Protein AF-A0A182FHU4-F1 (afdb_monomer)

pLDDT: mean 73.56, std 19.75, range [21.44, 96.75]

Sequence (465 aa):
MLNIRTISRLSFLATNYTRSFHSTPVLCAEPLKKKKKLDPQIIKQREERKRKRLEKQIRRLEKNARQLKPIEELDVPIELIDEQGKRKRNDPKITPQMLESRALLEKQWARYRMEQKLGDYQLFDRLISAQTKALDELKLESEELYQKAIEVDPALVPFRANGPVATPPIKDYEQPDGEYIDVSRKYEYIRAFAPTGCCDRARIFKMMREAIINAAREAAFVTRHKNDQIDYKTRSHKGLPIRFLFECAQKLNMKPLTSALAATMFHRFFKEVCTNEYDPYMIACTCLHMASKVKEDKVRKRDVINVAYSTINRGSEVLELSDEYWAMWDTIVQSELLVGRMLKFDMTIDHPHKYMLHYMRSLRDLFGAKEWAAMPVAPTAAAFLQDFHMSPKILDYPASHVAVCCLVLACEVYGTVVPLTEHADSSDNWYKASVFCPDLTRDVHWDIIEDIISVYGAEATIEEK

Mean predicted aligned error: 19.86 Å

Organism: Anopheles albimanus (NCBI:txid7167)

Foldseek 3Di:
DPDPVLLLVDDDLDPDPPPFPDPDPPPPDDPPDPDDDDDPVVVVVVVVVVVVVVVVVVVVVVVVVPDDDPDPVPDDPVVCVVCVVVPDDDDPDQDPVNVVVVVVVVVVVVVVVVVVVVVVVVVVVVVVVVVVVVLVVVCVVDVVVSVVVPDDDPVPDPDDDDDDDPDDDDPPDDDPPPPDPPPDDPDDPPPPDDDDDDPDPVVVVVVVLVVLLVSVLSRVPDDDDDPPQDAPVPDDDPLVLLSLLSQLCVVQVHDLVLSLLLLLLLLLLCVQDPPPPDDSNLLSLLSSVVSCVVVVPPGDSLSSLQSSCCSNPPPDDGDDPDPVSVVSVVSSVVSNVVSCVSCVVPSPDDALVVLLVVVLVVLCVQCPVVRSVVQCLSVQLVVLSSLLSSDSCVVVDDSLLLSVLSSVSSCSSVVNDRPPPVPPPPQDDPCCVVPSDVPDDPVNSVVSNVSSSVSSVVVSVSPPD

Structure (mmCIF, N/CA/C/O backbone):
data_AF-A0A182FHU4-F1
#
_entry.id   AF-A0A182FHU4-F1
#
loop_
_atom_site.group_PDB
_atom_site.id
_atom_site.type_symbol
_atom_site.label_atom_id
_atom_site.label_alt_id
_atom_site.label_comp_id
_atom_site.label_asym_id
_atom_site.label_entity_id
_atom_site.label_seq_id
_atom_site.pdbx_PDB_ins_code
_atom_site.Cartn_x
_atom_site.Cartn_y
_atom_site.Cartn_z
_atom_site.occupancy
_atom_site.B_iso_or_equiv
_atom_site.auth_seq_id
_atom_site.auth_comp_id
_atom_site.auth_asym_id
_atom_site.auth_atom_id
_atom_site.pdbx_PDB_model_num
ATOM 1 N N . MET A 1 1 ? -19.543 3.926 -18.988 1.00 21.44 1 MET A N 1
ATOM 2 C CA . MET A 1 1 ? -18.461 4.867 -19.342 1.00 21.44 1 MET A CA 1
ATOM 3 C C . MET A 1 1 ? -18.198 5.718 -18.119 1.00 21.44 1 MET A C 1
ATOM 5 O O . MET A 1 1 ? -19.027 6.554 -17.790 1.00 21.44 1 MET A O 1
ATOM 9 N N . LEU A 1 2 ? -17.128 5.410 -17.389 1.00 23.59 2 LEU A N 1
ATOM 10 C CA . LEU A 1 2 ? -16.714 6.183 -16.219 1.00 23.59 2 LEU A CA 1
ATOM 11 C C . LEU A 1 2 ? -16.208 7.545 -16.708 1.00 23.59 2 LEU A C 1
ATOM 13 O O . LEU A 1 2 ? -15.431 7.621 -17.659 1.00 23.59 2 LEU A O 1
ATOM 17 N N . ASN A 1 3 ? -16.748 8.613 -16.131 1.00 22.38 3 ASN A N 1
ATOM 18 C CA . ASN A 1 3 ? -16.542 9.980 -16.583 1.00 22.38 3 ASN A CA 1
ATOM 19 C C . ASN A 1 3 ? -15.138 10.446 -16.154 1.00 22.38 3 ASN A C 1
ATOM 21 O O . ASN A 1 3 ? -14.837 10.542 -14.968 1.00 22.38 3 ASN A O 1
ATOM 25 N N . ILE A 1 4 ? -14.277 10.723 -17.136 1.00 25.47 4 ILE A N 1
ATOM 26 C CA . ILE A 1 4 ? -12.831 11.001 -16.992 1.00 25.47 4 ILE A CA 1
ATOM 27 C C . ILE A 1 4 ? -12.544 12.283 -16.176 1.00 25.47 4 ILE A C 1
ATOM 29 O O . ILE A 1 4 ? -11.419 12.536 -15.770 1.00 25.47 4 ILE A O 1
ATOM 33 N N . ARG A 1 5 ? -13.566 13.094 -15.870 1.00 23.28 5 ARG A N 1
ATOM 34 C CA . ARG A 1 5 ? -13.428 14.328 -15.075 1.00 23.28 5 ARG A CA 1
ATOM 35 C C . ARG A 1 5 ? -13.712 14.173 -13.578 1.00 23.28 5 ARG A C 1
ATOM 37 O O . ARG A 1 5 ? -13.491 15.130 -12.844 1.00 23.28 5 ARG A O 1
ATOM 44 N N . THR A 1 6 ? -14.183 13.015 -13.111 1.00 27.83 6 THR A N 1
ATOM 45 C CA . THR A 1 6 ? -14.530 12.816 -11.688 1.00 27.83 6 THR A CA 1
ATOM 46 C C . THR A 1 6 ? -13.409 12.163 -10.873 1.00 27.83 6 THR A C 1
ATOM 48 O O . THR A 1 6 ? -13.434 12.209 -9.649 1.00 27.83 6 THR A O 1
ATOM 51 N N . ILE A 1 7 ? -12.384 11.618 -11.536 1.00 30.70 7 ILE A N 1
ATOM 52 C CA . ILE A 1 7 ? -11.263 10.903 -10.898 1.00 30.70 7 ILE A CA 1
ATOM 53 C C . ILE A 1 7 ? -10.190 11.876 -10.368 1.00 30.70 7 ILE A C 1
ATOM 55 O O . ILE A 1 7 ? -9.428 11.544 -9.465 1.00 30.70 7 ILE A O 1
ATOM 59 N N . SER A 1 8 ? -10.206 13.139 -10.810 1.00 25.19 8 SER A N 1
ATOM 60 C CA . SER A 1 8 ? -9.263 14.187 -10.392 1.00 25.19 8 SER A CA 1
ATOM 61 C C . SER A 1 8 ? -9.485 14.736 -8.970 1.00 25.19 8 SER A C 1
ATOM 63 O O . SER A 1 8 ? -8.927 15.777 -8.628 1.00 25.19 8 SER A O 1
ATOM 65 N N . ARG A 1 9 ? -10.342 14.100 -8.159 1.00 30.00 9 ARG A N 1
ATOM 66 C CA . ARG A 1 9 ? -10.626 14.479 -6.760 1.00 30.00 9 ARG A CA 1
ATOM 67 C C . ARG A 1 9 ? -10.172 13.432 -5.736 1.00 30.00 9 ARG A C 1
ATOM 69 O O . ARG A 1 9 ? -10.189 13.718 -4.545 1.00 30.00 9 ARG A O 1
ATOM 76 N N . LEU A 1 10 ? -9.736 12.256 -6.186 1.00 36.03 10 LEU A N 1
ATOM 77 C CA . LEU A 1 10 ? -9.484 11.102 -5.326 1.00 36.03 10 LEU A CA 1
ATOM 78 C C . LEU A 1 10 ? -8.008 11.004 -4.941 1.00 36.03 10 LEU A C 1
ATOM 80 O O . LEU A 1 10 ? -7.199 10.358 -5.602 1.00 36.03 10 LEU A O 1
ATOM 84 N N . SER A 1 11 ? -7.674 11.627 -3.818 1.00 33.34 11 SER A N 1
ATOM 85 C CA . SER A 1 11 ? -6.514 11.240 -3.019 1.00 33.34 11 SER A CA 1
ATOM 86 C C . SER A 1 11 ? -6.790 11.617 -1.564 1.00 33.34 11 SER A C 1
ATOM 88 O O . SER A 1 11 ? -6.775 12.809 -1.270 1.00 33.34 11 SER A O 1
ATOM 90 N N . PHE A 1 12 ? -7.082 10.633 -0.694 1.00 32.50 12 PHE A N 1
ATOM 91 C CA . PHE A 1 12 ? -6.600 10.502 0.701 1.00 32.50 12 PHE A CA 1
ATOM 92 C C . PHE A 1 12 ? -7.345 9.377 1.469 1.00 32.50 12 PHE A C 1
ATOM 94 O O . PHE A 1 12 ? -8.175 9.651 2.337 1.00 32.50 12 PHE A O 1
ATOM 101 N N . LEU A 1 13 ? -7.013 8.096 1.247 1.00 43.47 13 LEU A N 1
ATOM 102 C CA . LEU A 1 13 ? -7.391 7.022 2.190 1.00 43.47 13 LEU A CA 1
ATOM 103 C C . LEU A 1 13 ? -6.401 6.863 3.352 1.00 43.47 13 LEU A C 1
ATOM 105 O O . LEU A 1 13 ? -6.783 6.582 4.488 1.00 43.47 13 LEU A O 1
ATOM 109 N N . ALA A 1 14 ? -5.129 7.152 3.114 1.00 35.34 14 ALA A N 1
ATOM 110 C CA . ALA A 1 14 ? -4.138 7.259 4.164 1.00 35.34 14 ALA A CA 1
ATOM 111 C C . ALA A 1 14 ? -3.993 8.724 4.572 1.00 35.34 14 ALA A C 1
ATOM 113 O O . ALA A 1 14 ? -3.302 9.485 3.907 1.00 35.34 14 ALA A O 1
ATOM 114 N N . THR A 1 15 ? -4.531 9.125 5.719 1.00 33.91 15 THR A N 1
ATOM 115 C CA . THR A 1 15 ? -4.152 10.367 6.417 1.00 33.91 15 THR A CA 1
ATOM 116 C C . THR A 1 15 ? -2.683 10.354 6.902 1.00 33.91 15 THR A C 1
ATOM 118 O O . THR A 1 15 ? -2.303 10.983 7.886 1.00 33.91 15 THR A O 1
ATOM 121 N N . ASN A 1 16 ? -1.787 9.647 6.221 1.00 34.16 16 ASN A N 1
ATOM 122 C CA . ASN A 1 16 ? -0.407 9.503 6.628 1.00 34.16 16 ASN A CA 1
ATOM 123 C C . ASN A 1 16 ? 0.429 10.666 6.086 1.00 34.16 16 ASN A C 1
ATOM 125 O O . ASN A 1 16 ? 0.727 10.753 4.898 1.00 34.16 16 ASN A O 1
ATOM 129 N N . TYR A 1 17 ? 0.950 11.482 7.007 1.00 35.22 17 TYR A N 1
ATOM 130 C CA . TYR A 1 17 ? 2.366 11.829 6.919 1.00 35.22 17 TYR A CA 1
ATOM 131 C C . TYR A 1 17 ? 3.109 10.521 6.662 1.00 35.22 17 TYR A C 1
ATOM 133 O O . TYR A 1 17 ? 2.956 9.578 7.439 1.00 35.22 17 TYR A O 1
ATOM 141 N N . THR A 1 18 ? 3.847 10.441 5.563 1.00 38.38 18 THR A N 1
ATOM 142 C CA . THR A 1 18 ? 4.650 9.286 5.170 1.00 38.38 18 THR A CA 1
ATOM 143 C C . THR A 1 18 ? 5.574 8.853 6.311 1.00 38.38 18 THR A C 1
ATOM 145 O O . THR A 1 18 ? 6.739 9.231 6.398 1.00 38.38 18 THR A O 1
ATOM 148 N N . ARG A 1 19 ? 5.085 7.986 7.202 1.00 44.19 19 ARG A N 1
ATOM 149 C CA . ARG A 1 19 ? 5.940 7.116 8.007 1.00 44.19 19 ARG A CA 1
ATOM 150 C C . ARG A 1 19 ? 6.371 5.976 7.107 1.00 44.19 19 ARG A C 1
ATOM 152 O O . ARG A 1 19 ? 5.978 4.829 7.292 1.00 44.19 19 ARG A O 1
ATOM 159 N N . SER A 1 20 ? 7.146 6.342 6.089 1.00 43.00 20 SER A N 1
ATOM 160 C CA . SER A 1 20 ? 7.820 5.411 5.203 1.00 43.00 20 SER A CA 1
ATOM 161 C C . SER A 1 20 ? 8.551 4.380 6.054 1.00 43.00 20 SER A C 1
ATOM 163 O O . SER A 1 20 ? 9.089 4.700 7.120 1.00 43.00 20 SER A O 1
ATOM 165 N N . PHE A 1 21 ? 8.578 3.135 5.597 1.00 41.06 21 PHE A N 1
ATOM 166 C CA . PHE A 1 21 ? 9.428 2.121 6.196 1.00 41.06 21 PHE A CA 1
ATOM 167 C C . PHE A 1 21 ? 10.886 2.568 6.065 1.00 41.06 21 PHE A C 1
ATOM 169 O O . PHE A 1 21 ? 11.454 2.572 4.977 1.00 41.06 21 PHE A O 1
ATOM 176 N N . HIS A 1 22 ? 11.492 2.978 7.176 1.00 40.16 22 HIS A N 1
ATOM 177 C CA . HIS A 1 22 ? 12.910 3.305 7.216 1.00 40.16 22 HIS A CA 1
ATOM 178 C C . HIS A 1 22 ? 13.658 2.042 7.640 1.00 40.16 22 HIS A C 1
ATOM 180 O O . HIS A 1 22 ? 13.644 1.671 8.813 1.00 40.16 22 HIS A O 1
ATOM 186 N N . SER A 1 23 ? 14.310 1.360 6.695 1.00 37.38 23 SER A N 1
ATOM 187 C CA . SER A 1 23 ? 15.300 0.346 7.056 1.00 37.38 23 SER A CA 1
ATOM 188 C C . SER A 1 23 ? 16.547 1.076 7.549 1.00 37.38 23 SER A C 1
ATOM 190 O O . SER A 1 23 ? 17.332 1.581 6.745 1.00 37.38 23 SER A O 1
ATOM 192 N N . THR A 1 24 ? 16.732 1.183 8.861 1.00 41.09 24 THR A N 1
ATOM 193 C CA . THR A 1 24 ? 17.994 1.689 9.405 1.00 41.09 24 THR A CA 1
ATOM 194 C C . THR A 1 24 ? 19.100 0.680 9.085 1.00 41.09 24 THR A C 1
ATOM 196 O O . THR A 1 24 ? 18.924 -0.504 9.394 1.00 41.09 24 THR A O 1
ATOM 199 N N . PRO A 1 25 ? 20.229 1.086 8.480 1.00 45.22 25 PRO A N 1
ATOM 200 C CA . PRO A 1 25 ? 21.371 0.192 8.343 1.00 45.22 25 PRO A CA 1
ATOM 201 C C . PRO A 1 25 ? 21.840 -0.241 9.738 1.00 45.22 25 PRO A C 1
ATOM 203 O O . PRO A 1 25 ? 21.897 0.575 10.660 1.00 45.22 25 PRO A O 1
ATOM 206 N N . VAL A 1 26 ? 22.150 -1.530 9.905 1.00 48.72 26 VAL A N 1
ATOM 207 C CA . VAL A 1 26 ? 22.698 -2.065 11.158 1.00 48.72 26 VAL A CA 1
ATOM 208 C C . VAL A 1 26 ? 24.076 -1.442 11.363 1.00 48.72 26 VAL A C 1
ATOM 210 O O . VAL A 1 26 ? 25.048 -1.816 10.710 1.00 48.72 26 VAL A O 1
ATOM 213 N N . LEU A 1 27 ? 24.159 -0.455 12.252 1.00 50.16 27 LEU A N 1
ATOM 214 C CA . LEU A 1 27 ? 25.431 0.081 12.711 1.00 50.16 27 LEU A CA 1
ATOM 215 C C . LEU A 1 27 ? 26.037 -0.929 13.685 1.00 50.16 27 LEU A C 1
ATOM 217 O O . LEU A 1 27 ? 25.685 -0.958 14.862 1.00 50.16 27 LEU A O 1
ATOM 221 N N . CYS A 1 28 ? 26.971 -1.744 13.197 1.00 48.53 28 CYS A N 1
ATOM 222 C CA . CYS A 1 28 ? 27.871 -2.545 14.028 1.00 48.53 28 CYS A CA 1
ATOM 223 C C . CYS A 1 28 ? 28.896 -1.630 14.722 1.00 48.53 28 CYS A C 1
ATOM 225 O O . CYS A 1 28 ? 30.096 -1.709 14.470 1.00 48.53 28 CYS A O 1
ATOM 227 N N . ALA A 1 29 ? 28.423 -0.694 15.545 1.00 54.53 29 ALA A N 1
ATOM 228 C CA . ALA A 1 29 ? 29.293 0.170 16.322 1.00 54.53 29 ALA A CA 1
ATOM 229 C C . ALA A 1 29 ? 29.865 -0.631 17.497 1.00 54.53 29 ALA A C 1
ATOM 231 O O . ALA A 1 29 ? 29.142 -1.000 18.423 1.00 54.53 29 ALA A O 1
ATOM 232 N N . GLU A 1 30 ? 31.175 -0.883 17.475 1.00 55.72 30 GLU A N 1
ATOM 233 C CA . GLU A 1 30 ? 31.886 -1.303 18.679 1.00 55.72 30 GLU A CA 1
ATOM 234 C C . GLU A 1 30 ? 31.715 -0.230 19.771 1.00 55.72 30 GLU A C 1
ATOM 236 O O . GLU A 1 30 ? 31.779 0.971 19.474 1.00 55.72 30 GLU A O 1
ATOM 241 N N . PRO A 1 31 ? 31.521 -0.615 21.045 1.00 52.28 31 PRO A N 1
ATOM 242 C CA . PRO A 1 31 ? 31.431 0.350 22.130 1.00 52.28 31 PRO A CA 1
ATOM 243 C C . PRO A 1 31 ? 32.715 1.187 22.180 1.00 52.28 31 PRO A C 1
ATOM 245 O O . PRO A 1 31 ? 33.820 0.658 22.328 1.00 52.28 31 PRO A O 1
ATOM 248 N N . LEU A 1 32 ? 32.570 2.511 22.050 1.00 56.66 32 LEU A N 1
ATOM 249 C CA . LEU A 1 32 ? 33.676 3.467 22.098 1.00 56.66 32 LEU A CA 1
ATOM 250 C C . LEU A 1 32 ? 34.454 3.294 23.408 1.00 56.66 32 LEU A C 1
ATOM 252 O O . LEU A 1 32 ? 34.025 3.735 24.477 1.00 56.66 32 LEU A O 1
ATOM 256 N N . LYS A 1 33 ? 35.630 2.664 23.320 1.00 63.34 33 LYS A N 1
ATOM 257 C CA . LYS A 1 33 ? 36.565 2.547 24.442 1.00 63.34 33 LYS A CA 1
ATOM 258 C C . LYS A 1 33 ? 36.849 3.949 24.990 1.00 63.34 33 LYS A C 1
ATOM 260 O O . LYS A 1 33 ? 37.250 4.839 24.236 1.00 63.34 33 LYS A O 1
ATOM 265 N N . LYS A 1 34 ? 36.658 4.144 26.304 1.00 60.44 34 LYS A N 1
ATOM 266 C CA . LYS A 1 34 ? 36.994 5.393 27.011 1.00 60.44 34 LYS A CA 1
ATOM 267 C C . LYS A 1 34 ? 38.413 5.817 26.620 1.00 60.44 34 LYS A C 1
ATOM 269 O O . LYS A 1 34 ? 39.382 5.130 26.944 1.00 60.44 34 LYS A O 1
ATOM 274 N N . LYS A 1 35 ? 38.542 6.945 25.914 1.00 60.22 35 LYS A N 1
ATOM 275 C CA . LYS A 1 35 ? 39.849 7.505 25.556 1.00 60.22 35 LYS A CA 1
ATOM 276 C C . LYS A 1 35 ? 40.563 7.898 26.852 1.00 60.22 35 LYS A C 1
ATOM 278 O O . LYS A 1 35 ? 40.105 8.795 27.556 1.00 60.22 35 LYS A O 1
ATOM 283 N N . LYS A 1 36 ? 41.669 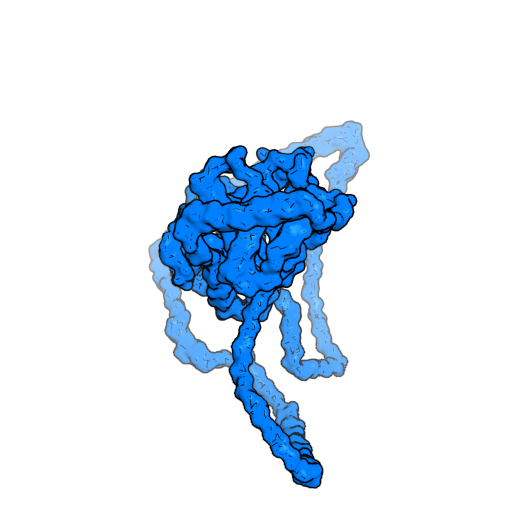7.220 27.181 1.00 65.75 36 LYS A N 1
ATOM 284 C CA . LYS A 1 36 ? 42.573 7.659 28.254 1.00 65.75 36 LYS A CA 1
ATOM 285 C C . LYS A 1 36 ? 43.051 9.076 27.923 1.00 65.75 36 LYS A C 1
ATOM 287 O O . LYS A 1 36 ? 43.501 9.318 26.802 1.00 65.75 36 LYS A O 1
ATOM 292 N N . LYS A 1 37 ? 42.930 9.999 28.882 1.00 59.69 37 LYS A N 1
ATOM 293 C CA . LYS A 1 37 ? 43.484 11.358 28.793 1.00 59.69 37 LYS A CA 1
ATOM 294 C C . LYS A 1 37 ? 45.000 11.215 28.606 1.00 59.69 37 LYS A C 1
ATOM 296 O O . LYS A 1 37 ? 45.675 10.732 29.506 1.00 59.69 37 LYS A O 1
ATOM 301 N N . LEU A 1 38 ? 45.495 11.524 27.409 1.00 62.19 38 LEU A N 1
ATOM 302 C CA . LEU A 1 38 ? 46.927 11.596 27.115 1.00 62.19 38 LEU A CA 1
ATOM 303 C C . LEU A 1 38 ? 47.410 13.029 27.344 1.00 62.19 38 LEU A C 1
ATOM 305 O O . LEU A 1 38 ? 46.658 13.971 27.086 1.00 62.19 38 LEU A O 1
ATOM 309 N N . ASP A 1 39 ? 48.665 13.178 27.762 1.00 70.75 39 ASP A N 1
ATOM 310 C CA . ASP A 1 39 ? 49.261 14.486 28.024 1.00 70.75 39 ASP A CA 1
ATOM 311 C C . ASP A 1 39 ? 49.189 15.420 26.796 1.00 70.75 39 ASP A C 1
ATOM 313 O O . ASP A 1 39 ? 49.497 14.988 25.673 1.00 70.75 39 ASP A O 1
ATOM 317 N N . PRO A 1 40 ? 48.838 16.712 26.979 1.00 74.19 40 PRO A N 1
ATOM 318 C CA . PRO A 1 40 ? 48.648 17.673 25.885 1.00 74.19 40 PRO A CA 1
ATOM 319 C C . PRO A 1 40 ? 49.850 17.799 24.936 1.00 74.19 40 PRO A C 1
ATOM 321 O O . PRO A 1 40 ? 49.693 18.016 23.733 1.00 74.19 40 PRO A O 1
ATOM 324 N N . GLN A 1 41 ? 51.065 17.607 25.453 1.00 76.75 41 GLN A N 1
ATOM 325 C CA . GLN A 1 41 ? 52.304 17.712 24.680 1.00 76.75 41 GLN A CA 1
ATOM 326 C C . GLN A 1 41 ? 52.484 16.552 23.686 1.00 76.75 41 GLN A C 1
ATOM 328 O O . GLN A 1 41 ? 52.990 16.754 22.581 1.00 76.75 41 GLN A O 1
ATOM 333 N N . ILE A 1 42 ? 52.009 15.350 24.031 1.00 76.12 42 ILE A N 1
ATOM 334 C CA . ILE A 1 42 ? 52.083 14.164 23.163 1.00 76.12 42 ILE A CA 1
ATOM 335 C C . ILE A 1 42 ? 51.084 14.289 22.004 1.00 76.12 42 ILE A C 1
ATOM 337 O O . ILE A 1 42 ? 51.378 13.871 20.881 1.00 76.12 42 ILE A O 1
ATOM 341 N N . ILE A 1 43 ? 49.918 14.894 22.252 1.00 75.38 43 ILE A N 1
ATOM 342 C CA . ILE A 1 43 ? 48.908 15.167 21.219 1.00 75.38 43 ILE A CA 1
ATOM 343 C C . ILE A 1 43 ? 49.472 16.157 20.196 1.00 75.38 43 ILE A C 1
ATOM 345 O O . ILE A 1 43 ? 49.485 15.850 19.003 1.00 75.38 43 ILE A O 1
ATOM 349 N N . LYS A 1 44 ? 50.064 17.262 20.667 1.00 79.94 44 LYS A N 1
ATOM 350 C CA . LYS A 1 44 ? 50.678 18.283 19.807 1.00 79.94 44 LYS A CA 1
ATOM 351 C C . LYS A 1 44 ? 51.816 17.714 18.951 1.00 79.94 44 LYS A C 1
ATOM 353 O O . LYS A 1 44 ? 51.854 17.939 17.745 1.00 79.94 44 LYS A O 1
ATOM 358 N N . GLN A 1 45 ? 52.693 16.886 19.529 1.00 84.06 45 GLN A N 1
ATOM 359 C CA . GLN A 1 45 ? 53.760 16.217 18.768 1.00 84.06 45 GLN A CA 1
ATOM 360 C C . GLN A 1 45 ? 53.224 15.211 17.734 1.00 84.06 45 GLN A C 1
ATOM 362 O O . GLN A 1 45 ? 53.791 15.071 16.648 1.00 84.06 45 GLN A O 1
ATOM 367 N N . ARG A 1 46 ? 52.137 14.489 18.039 1.00 80.31 46 ARG A N 1
ATOM 368 C CA . ARG A 1 46 ? 51.497 13.571 17.079 1.00 80.31 46 ARG A CA 1
ATOM 369 C C . ARG A 1 46 ? 50.838 14.325 15.929 1.00 80.31 46 ARG A C 1
ATOM 371 O O . ARG A 1 46 ? 50.949 13.878 14.788 1.00 80.31 46 ARG A O 1
ATOM 378 N N . GLU A 1 47 ? 50.185 15.444 16.213 1.00 81.06 47 GLU A N 1
ATOM 379 C CA . GLU A 1 47 ? 49.594 16.317 15.198 1.00 81.06 47 GLU A CA 1
ATOM 380 C C . GLU A 1 47 ? 50.660 16.926 14.295 1.00 81.06 47 GLU A C 1
ATOM 382 O O . GLU A 1 47 ? 50.525 16.877 13.076 1.00 81.06 47 GLU A O 1
ATOM 387 N N . GLU A 1 48 ? 51.780 17.380 14.856 1.00 85.81 48 GLU A N 1
ATOM 388 C CA . GLU A 1 48 ? 52.878 17.930 14.064 1.00 85.81 48 GLU A CA 1
ATOM 389 C C . GLU A 1 48 ? 53.532 16.867 13.161 1.00 85.81 48 GLU A C 1
ATOM 391 O O . GLU A 1 48 ? 53.820 17.117 11.988 1.00 85.81 48 GLU A O 1
ATOM 396 N N . ARG A 1 49 ? 53.689 15.631 13.662 1.00 87.38 49 ARG A N 1
ATOM 397 C CA . ARG A 1 49 ? 54.147 14.487 12.851 1.00 87.38 49 ARG A CA 1
ATOM 398 C C . ARG A 1 49 ? 53.162 14.141 11.735 1.00 87.38 49 ARG A C 1
ATOM 400 O O . ARG A 1 49 ? 53.599 13.822 10.629 1.00 87.38 49 ARG A O 1
ATOM 407 N N . LYS A 1 50 ? 51.851 14.198 11.995 1.00 85.19 50 LYS A N 1
ATOM 408 C CA . LYS A 1 50 ? 50.814 13.988 10.969 1.00 85.19 50 LYS A CA 1
ATOM 409 C C . LYS A 1 50 ? 50.841 15.095 9.920 1.00 85.19 50 LYS A C 1
ATOM 411 O O . LYS A 1 50 ? 50.830 14.782 8.735 1.00 85.19 50 LYS A O 1
ATOM 416 N N . ARG A 1 51 ? 50.968 16.357 10.340 1.00 85.69 51 ARG A N 1
ATOM 417 C CA . ARG A 1 51 ? 51.048 17.517 9.443 1.00 85.69 51 ARG A CA 1
ATOM 418 C C . ARG A 1 51 ? 52.230 17.392 8.483 1.00 85.69 51 ARG A C 1
ATOM 420 O O . ARG A 1 51 ? 52.037 17.455 7.278 1.00 85.69 51 ARG A O 1
ATOM 427 N N . LYS A 1 52 ? 53.415 17.057 9.004 1.00 90.50 52 LYS A N 1
ATOM 428 C CA . LYS A 1 52 ? 54.625 16.821 8.195 1.00 90.50 52 LYS A CA 1
ATOM 429 C C . LYS A 1 52 ? 54.493 15.626 7.236 1.00 90.50 52 LYS A C 1
ATOM 431 O O . LYS A 1 52 ? 55.115 15.627 6.177 1.00 90.50 52 LYS A O 1
ATOM 436 N N . ARG A 1 53 ? 53.717 14.589 7.584 1.00 88.50 53 ARG A N 1
ATOM 437 C CA . ARG A 1 53 ? 53.430 13.458 6.674 1.00 88.50 53 ARG A CA 1
ATOM 438 C C . ARG A 1 53 ? 52.493 13.871 5.543 1.00 88.50 53 ARG A C 1
ATOM 440 O O . ARG A 1 53 ? 52.792 13.569 4.393 1.00 88.50 53 ARG A O 1
ATOM 447 N N . LEU A 1 54 ? 51.418 14.584 5.872 1.00 84.88 54 LEU A N 1
ATOM 448 C CA . LEU A 1 54 ? 50.456 15.088 4.893 1.00 84.88 54 LEU A CA 1
ATOM 449 C C . LEU A 1 54 ? 51.116 16.074 3.928 1.00 84.88 54 LEU A C 1
ATOM 451 O O . LEU A 1 54 ? 50.954 15.942 2.725 1.00 84.88 54 LEU A O 1
ATOM 455 N N . GLU A 1 55 ? 51.954 16.977 4.425 1.00 88.38 55 GLU A N 1
ATOM 456 C CA . GLU A 1 55 ? 52.679 17.947 3.597 1.00 88.38 55 GLU A CA 1
ATOM 457 C C . GLU A 1 55 ? 53.646 17.274 2.607 1.00 88.38 55 GLU A C 1
ATOM 459 O O . GLU A 1 55 ? 53.720 17.642 1.435 1.00 88.38 55 GLU A O 1
ATOM 464 N N . LYS A 1 56 ? 54.342 16.212 3.036 1.00 91.25 56 LYS A N 1
ATOM 465 C CA . LYS A 1 56 ? 55.171 15.395 2.134 1.00 91.25 56 LYS A CA 1
ATOM 466 C C . LYS A 1 56 ? 54.340 14.653 1.087 1.00 91.25 56 LYS A C 1
ATOM 468 O O . LYS A 1 56 ? 54.828 14.435 -0.019 1.00 91.25 56 LYS A O 1
ATOM 473 N N . GLN A 1 57 ? 53.124 14.239 1.433 1.00 83.38 57 GLN A N 1
ATOM 474 C CA . GLN A 1 57 ? 52.216 13.548 0.522 1.00 83.38 57 GLN A CA 1
ATOM 475 C C . GLN A 1 57 ? 51.614 14.514 -0.503 1.00 83.38 57 GLN A C 1
ATOM 477 O O . GLN A 1 57 ? 51.615 14.190 -1.685 1.00 83.38 57 GLN A O 1
ATOM 482 N N . ILE A 1 58 ? 51.234 15.723 -0.080 1.00 80.56 58 ILE A N 1
ATOM 483 C CA . ILE A 1 58 ? 50.806 16.816 -0.964 1.00 80.56 58 ILE A CA 1
ATOM 484 C C . ILE A 1 58 ? 51.914 17.134 -1.976 1.00 80.56 58 ILE A C 1
ATOM 486 O O . ILE A 1 58 ? 51.672 17.056 -3.173 1.00 80.56 58 ILE A O 1
ATOM 490 N N . ARG A 1 59 ? 53.170 17.311 -1.533 1.00 84.31 59 ARG A N 1
ATOM 491 C CA . ARG A 1 59 ? 54.310 17.533 -2.450 1.00 84.31 59 ARG A CA 1
ATOM 492 C C . ARG A 1 59 ? 54.565 16.389 -3.440 1.00 84.31 59 ARG A C 1
ATOM 494 O O . ARG A 1 59 ? 55.145 16.617 -4.500 1.00 84.31 59 ARG A O 1
ATOM 501 N N . ARG A 1 60 ? 54.208 15.145 -3.096 1.00 81.69 60 ARG A N 1
ATOM 502 C CA . ARG A 1 60 ? 54.290 14.002 -4.027 1.00 81.69 60 ARG A CA 1
ATOM 503 C C . ARG A 1 60 ? 53.151 14.038 -5.044 1.00 81.69 60 ARG A C 1
ATOM 505 O O . ARG A 1 60 ? 53.402 13.799 -6.219 1.00 81.69 60 ARG A O 1
ATOM 512 N N . LEU A 1 61 ? 51.938 14.355 -4.598 1.00 73.31 61 LEU A N 1
ATOM 513 C CA . LEU A 1 61 ? 50.760 14.461 -5.459 1.00 73.31 61 LEU A CA 1
ATOM 514 C C . LEU A 1 61 ? 50.883 15.634 -6.442 1.00 73.31 61 LEU A C 1
ATOM 516 O O . LEU A 1 61 ? 50.633 15.444 -7.625 1.00 73.31 61 LEU A O 1
ATOM 520 N N . GLU A 1 62 ? 51.389 16.789 -6.005 1.00 71.81 62 GLU A N 1
ATOM 521 C CA . GLU A 1 62 ? 51.660 17.946 -6.875 1.00 71.81 62 GLU A CA 1
ATOM 522 C C . GLU A 1 62 ? 52.702 17.643 -7.965 1.00 71.81 62 GLU A C 1
ATOM 524 O O . GLU A 1 62 ? 52.598 18.145 -9.082 1.00 71.81 62 GLU A O 1
ATOM 529 N N . LYS A 1 63 ? 53.699 16.791 -7.677 1.00 76.44 63 LYS A N 1
ATOM 530 C CA . LYS A 1 63 ? 54.661 16.329 -8.693 1.00 76.44 63 LYS A CA 1
ATOM 531 C C . LYS A 1 63 ? 54.029 15.384 -9.719 1.00 76.44 63 LYS A C 1
ATOM 533 O O . LYS A 1 63 ? 54.407 15.448 -10.885 1.00 76.44 63 LYS A O 1
ATOM 538 N N . ASN A 1 64 ? 53.084 14.538 -9.302 1.00 66.12 64 ASN A N 1
ATOM 539 C CA . ASN A 1 64 ? 52.378 13.608 -10.191 1.00 66.12 64 ASN A CA 1
ATOM 540 C C . ASN A 1 64 ? 51.247 14.269 -10.994 1.00 66.12 64 ASN A C 1
ATOM 542 O O . ASN A 1 64 ? 50.916 13.772 -12.063 1.00 66.12 64 ASN A O 1
ATOM 546 N N . ALA A 1 65 ? 50.691 15.393 -10.536 1.00 60.00 65 ALA A N 1
ATOM 547 C CA . ALA A 1 65 ? 49.596 16.095 -11.214 1.00 60.00 65 ALA A CA 1
ATOM 548 C C . ALA A 1 65 ? 49.947 16.595 -12.632 1.00 60.00 65 ALA A C 1
ATOM 550 O O . ALA A 1 65 ? 49.057 16.878 -13.422 1.00 60.00 65 ALA A O 1
ATOM 551 N N . ARG A 1 66 ? 51.240 16.689 -12.979 1.00 59.91 66 ARG A N 1
ATOM 552 C CA . ARG A 1 66 ? 51.702 17.099 -14.319 1.00 59.91 66 ARG A CA 1
ATOM 553 C C . ARG A 1 66 ? 51.816 15.954 -15.329 1.00 59.91 66 ARG A C 1
ATOM 555 O O . ARG A 1 66 ? 52.168 16.209 -16.477 1.00 59.91 66 ARG A O 1
ATOM 562 N N . GLN A 1 67 ? 51.579 14.707 -14.924 1.00 63.19 67 GLN A N 1
ATOM 563 C CA . GLN A 1 67 ? 51.512 13.586 -15.860 1.00 63.19 67 GLN A CA 1
ATOM 564 C C . GLN A 1 67 ? 50.082 13.478 -16.390 1.00 63.19 67 GLN A C 1
ATOM 566 O O . GLN A 1 67 ? 49.143 13.316 -15.613 1.00 63.19 67 GLN A O 1
ATOM 571 N N . LEU A 1 68 ? 49.922 13.587 -17.711 1.00 65.31 68 LEU A N 1
ATOM 572 C CA . LEU A 1 68 ? 48.637 13.369 -18.372 1.00 65.31 68 LEU A CA 1
ATOM 573 C C . LEU A 1 68 ? 48.172 11.940 -18.074 1.00 65.31 68 LEU A C 1
ATOM 575 O O . LEU A 1 68 ? 48.921 10.987 -18.296 1.00 65.31 68 LEU A O 1
ATOM 579 N N . LYS A 1 69 ? 46.953 11.797 -17.551 1.00 59.69 69 LYS A N 1
ATOM 580 C CA . LYS A 1 69 ? 46.330 10.484 -17.371 1.00 59.69 69 LYS A CA 1
ATOM 581 C C . LYS A 1 69 ? 46.014 9.912 -18.761 1.00 59.69 69 LYS A C 1
ATOM 583 O O . LYS A 1 69 ? 45.360 10.609 -19.538 1.00 59.69 69 LYS A O 1
ATOM 588 N N . PRO A 1 70 ? 46.470 8.693 -19.094 1.00 64.06 70 PRO A N 1
ATOM 589 C CA . PRO A 1 70 ? 46.015 7.999 -20.294 1.00 64.06 70 PRO A CA 1
ATOM 590 C C . PRO A 1 70 ? 44.485 7.867 -20.289 1.00 64.06 70 PRO A C 1
ATOM 592 O O . PRO A 1 70 ? 43.888 7.644 -19.236 1.00 64.06 70 PRO A O 1
ATOM 595 N N . ILE A 1 71 ? 43.850 8.051 -21.447 1.00 62.72 71 ILE A N 1
ATOM 596 C CA . ILE A 1 71 ? 42.391 7.981 -21.598 1.00 62.72 71 ILE A CA 1
ATOM 597 C C . ILE A 1 71 ? 42.008 6.507 -21.772 1.00 62.72 71 ILE A C 1
ATOM 599 O O . ILE A 1 71 ? 42.052 5.987 -22.882 1.00 62.72 71 ILE A O 1
ATOM 603 N N . GLU A 1 72 ? 41.633 5.842 -20.677 1.00 57.75 72 GLU A N 1
ATOM 604 C CA . GLU A 1 72 ? 41.271 4.411 -20.662 1.00 57.75 72 GLU A CA 1
ATOM 605 C C . GLU A 1 72 ? 40.077 4.065 -21.579 1.00 57.75 72 GLU A C 1
ATOM 607 O O . GLU A 1 72 ? 39.929 2.921 -21.988 1.00 57.75 72 GLU A O 1
ATOM 612 N N . GLU A 1 73 ? 39.243 5.043 -21.949 1.00 62.72 73 GLU A N 1
ATOM 613 C CA . GLU A 1 73 ? 38.067 4.846 -22.814 1.00 62.72 73 GLU A CA 1
ATOM 614 C C . GLU A 1 73 ? 38.404 4.649 -24.303 1.00 62.72 73 GLU A C 1
ATOM 616 O O . GLU A 1 73 ? 37.565 4.166 -25.064 1.00 62.72 73 GLU A O 1
ATOM 621 N N . LEU A 1 74 ? 39.609 5.038 -24.739 1.00 60.19 74 LEU A N 1
ATOM 622 C CA . LEU A 1 74 ? 40.046 4.906 -26.136 1.00 60.19 74 LEU A CA 1
ATOM 623 C C . LEU A 1 74 ? 40.777 3.589 -26.413 1.00 60.19 74 LEU A C 1
ATOM 625 O O . LEU A 1 74 ? 40.874 3.179 -27.572 1.00 60.19 74 LEU A O 1
ATOM 629 N N . ASP A 1 75 ? 41.255 2.917 -25.369 1.00 67.75 75 ASP A N 1
ATOM 630 C CA . ASP A 1 75 ? 41.956 1.651 -25.501 1.00 67.75 75 ASP A CA 1
ATOM 631 C C . ASP A 1 75 ? 40.945 0.505 -25.455 1.00 67.75 75 ASP A C 1
ATOM 633 O O . ASP A 1 75 ? 40.246 0.281 -24.467 1.00 67.75 75 ASP A O 1
ATOM 637 N N . VAL A 1 76 ? 40.844 -0.238 -26.559 1.00 69.62 76 VAL A N 1
ATOM 638 C CA . VAL A 1 76 ? 39.976 -1.416 -26.619 1.00 69.62 76 VAL A CA 1
ATOM 639 C C . VAL A 1 76 ? 40.489 -2.444 -25.602 1.00 69.62 76 VAL A C 1
ATOM 641 O O . VAL A 1 76 ? 41.658 -2.831 -25.685 1.00 69.62 76 VAL A O 1
ATOM 644 N N . PRO A 1 77 ? 39.639 -2.931 -24.677 1.00 75.69 77 PRO A N 1
ATOM 645 C CA . PRO A 1 77 ? 40.017 -3.977 -23.738 1.00 75.69 77 PRO A CA 1
ATOM 646 C C . PRO A 1 77 ? 40.640 -5.170 -24.465 1.00 75.69 77 PRO A C 1
ATOM 648 O O . PRO A 1 77 ? 40.047 -5.720 -25.394 1.00 75.69 77 PRO A O 1
ATOM 651 N N . ILE A 1 78 ? 41.832 -5.577 -24.027 1.00 75.25 78 ILE A N 1
ATOM 652 C CA . ILE A 1 78 ? 42.647 -6.622 -24.673 1.00 75.25 78 ILE A CA 1
ATOM 653 C C . ILE A 1 78 ? 41.864 -7.941 -24.789 1.00 75.25 78 ILE A C 1
ATOM 655 O O . ILE A 1 78 ? 41.935 -8.629 -25.803 1.00 75.25 78 ILE A O 1
ATOM 659 N N . GLU A 1 79 ? 41.004 -8.225 -23.811 1.00 77.38 79 GLU A N 1
ATOM 660 C CA . GLU A 1 79 ? 40.094 -9.375 -23.803 1.00 77.38 79 GLU A CA 1
ATOM 661 C C . GLU A 1 79 ? 39.153 -9.405 -25.023 1.00 77.38 79 GLU A C 1
ATOM 663 O O . GLU A 1 79 ? 38.888 -10.466 -25.585 1.00 77.38 79 GLU A O 1
ATOM 668 N N . LEU A 1 80 ? 38.666 -8.247 -25.485 1.00 73.56 80 LEU A N 1
ATOM 669 C CA . LEU A 1 80 ? 37.786 -8.158 -26.656 1.00 73.56 80 LEU A CA 1
ATOM 670 C C . LEU A 1 80 ? 38.544 -8.364 -27.970 1.00 73.56 80 LEU A C 1
ATOM 672 O O . LEU A 1 80 ? 37.955 -8.850 -28.938 1.00 73.56 80 LEU A O 1
ATOM 676 N N . ILE A 1 81 ? 39.831 -8.010 -27.998 1.00 77.38 81 ILE A N 1
ATOM 677 C CA . ILE A 1 81 ? 40.725 -8.261 -29.133 1.00 77.38 81 ILE A CA 1
ATOM 678 C C . ILE A 1 81 ? 40.987 -9.769 -29.241 1.00 77.38 81 ILE A C 1
ATOM 680 O O . ILE A 1 81 ? 40.806 -10.350 -30.312 1.00 77.38 81 ILE A O 1
ATOM 684 N N . ASP A 1 82 ? 41.295 -10.423 -28.120 1.00 80.94 82 ASP A N 1
ATOM 685 C CA . ASP A 1 82 ? 41.548 -11.868 -28.061 1.00 80.94 82 ASP A CA 1
ATOM 686 C C . ASP A 1 82 ? 40.287 -12.705 -28.356 1.00 80.94 82 ASP A C 1
ATOM 688 O O . ASP A 1 82 ? 40.347 -13.774 -28.971 1.00 80.94 82 ASP A O 1
ATOM 692 N N . GLU A 1 83 ? 39.105 -12.217 -27.967 1.00 80.19 83 GLU A N 1
ATOM 693 C CA . GLU A 1 83 ? 37.823 -12.889 -28.207 1.00 80.19 83 GLU A CA 1
ATOM 694 C C . GLU A 1 83 ? 37.160 -12.543 -29.547 1.00 80.19 83 GLU A C 1
ATOM 696 O O . GLU A 1 83 ? 36.107 -13.106 -29.876 1.00 80.19 83 GLU A O 1
ATOM 701 N N . GLN A 1 84 ? 37.760 -11.665 -30.355 1.00 77.88 84 GLN A N 1
ATOM 702 C CA . GLN A 1 84 ? 37.175 -11.188 -31.610 1.00 77.88 84 GLN A CA 1
ATOM 703 C C . GLN A 1 84 ? 36.790 -12.345 -32.547 1.00 77.88 84 GLN A C 1
ATOM 705 O O . GLN A 1 84 ? 35.722 -12.324 -33.162 1.00 77.88 84 GLN A O 1
ATOM 710 N N . GLY A 1 85 ? 37.613 -13.397 -32.604 1.00 76.75 85 GLY A N 1
ATOM 711 C CA . GLY A 1 85 ? 37.343 -14.595 -33.403 1.00 76.75 85 GLY A CA 1
ATOM 712 C C . GLY A 1 85 ? 36.154 -15.427 -32.907 1.00 76.75 85 GLY A C 1
ATOM 713 O O . GLY A 1 85 ? 35.441 -16.008 -33.719 1.00 76.75 85 GLY A O 1
ATOM 714 N N . LYS A 1 86 ? 35.897 -15.455 -31.591 1.00 78.12 86 LYS A N 1
ATOM 715 C CA . LYS A 1 86 ? 34.769 -16.190 -30.984 1.00 78.12 86 LYS A CA 1
ATOM 716 C C . LYS A 1 86 ? 33.451 -15.422 -31.112 1.00 78.12 86 LYS A C 1
ATOM 718 O O . LYS A 1 86 ? 32.388 -16.028 -31.208 1.00 78.12 86 LYS A O 1
ATOM 723 N N . ARG A 1 87 ? 33.523 -14.086 -31.096 1.00 73.06 87 ARG A N 1
ATOM 724 C CA . ARG A 1 87 ? 32.363 -13.180 -31.140 1.00 73.06 87 ARG A CA 1
ATOM 725 C C . ARG A 1 87 ? 31.903 -12.858 -32.563 1.00 73.06 87 ARG A C 1
ATOM 727 O O . ARG A 1 87 ? 30.761 -12.435 -32.754 1.00 73.06 87 ARG A O 1
ATOM 734 N N . LYS A 1 88 ? 32.757 -13.065 -33.569 1.00 76.69 88 LYS A N 1
ATOM 735 C CA . LYS A 1 88 ? 32.403 -12.857 -34.976 1.00 76.69 88 LYS A CA 1
ATOM 736 C C . LYS A 1 88 ? 31.470 -13.975 -35.450 1.00 76.69 88 LYS A C 1
ATOM 738 O O . LYS A 1 88 ? 31.886 -15.113 -35.645 1.00 76.69 88 LYS A O 1
ATOM 743 N N . ARG A 1 89 ? 30.190 -13.648 -35.638 1.00 76.81 89 ARG A N 1
ATOM 744 C CA . ARG A 1 89 ? 29.220 -14.563 -36.254 1.00 76.81 89 ARG A CA 1
ATOM 745 C C . ARG A 1 89 ? 29.610 -14.769 -37.718 1.00 76.81 89 ARG A C 1
ATOM 747 O O . ARG A 1 89 ? 29.839 -13.799 -38.433 1.00 76.81 89 ARG A O 1
ATOM 754 N N . ASN A 1 90 ? 29.696 -16.022 -38.156 1.00 75.69 90 ASN A N 1
ATOM 755 C CA . ASN A 1 90 ? 29.884 -16.329 -39.569 1.00 75.69 90 ASN A CA 1
ATOM 756 C C . ASN A 1 90 ? 28.552 -16.114 -40.288 1.00 75.69 90 ASN A C 1
ATOM 758 O O . ASN A 1 90 ? 27.585 -16.823 -40.004 1.00 75.69 90 ASN A O 1
ATOM 762 N N . ASP A 1 91 ? 28.503 -15.151 -41.206 1.00 75.81 91 ASP A N 1
ATOM 763 C CA . ASP A 1 91 ? 27.311 -14.940 -42.021 1.00 75.81 91 ASP A CA 1
ATOM 764 C C . ASP A 1 91 ? 27.022 -16.195 -42.861 1.00 75.81 91 ASP A C 1
ATOM 766 O O . ASP A 1 91 ? 27.944 -16.790 -43.439 1.00 75.81 9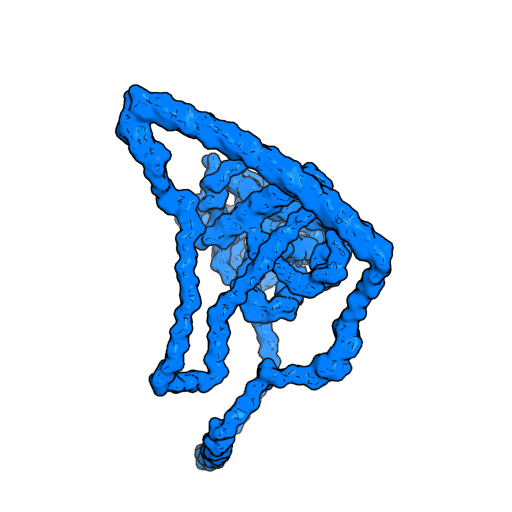1 ASP A O 1
ATOM 770 N N . PRO A 1 92 ? 25.755 -16.634 -42.942 1.00 80.44 92 PRO A N 1
ATOM 771 C CA . PRO A 1 92 ? 25.397 -17.792 -43.742 1.00 80.44 92 PRO A CA 1
ATOM 772 C C . PRO A 1 92 ? 25.704 -17.508 -45.215 1.00 80.44 92 PRO A C 1
ATOM 774 O O . PRO A 1 92 ? 25.193 -16.551 -45.801 1.00 80.44 92 PRO A O 1
ATOM 777 N N . LYS A 1 93 ? 26.531 -18.358 -45.833 1.00 81.12 93 LYS A N 1
ATOM 778 C CA . LYS A 1 93 ? 26.818 -18.287 -47.271 1.00 81.12 93 LYS A CA 1
ATOM 779 C C . LYS A 1 93 ? 25.531 -18.597 -48.034 1.00 81.12 93 LYS A C 1
ATOM 781 O O . LYS A 1 93 ? 25.066 -19.734 -48.036 1.00 81.12 93 LYS A O 1
ATOM 786 N N . ILE A 1 94 ? 24.937 -17.570 -48.637 1.00 83.62 94 ILE A N 1
ATOM 787 C CA . ILE A 1 94 ? 23.675 -17.687 -49.371 1.00 83.62 94 ILE A CA 1
ATOM 788 C C . ILE A 1 94 ? 23.907 -18.595 -50.583 1.00 83.62 94 ILE A C 1
ATOM 790 O O . ILE A 1 94 ? 24.844 -18.385 -51.353 1.00 83.62 94 ILE A O 1
ATOM 794 N N . THR A 1 95 ? 23.064 -19.614 -50.750 1.00 90.88 95 THR A N 1
ATOM 795 C CA . THR A 1 95 ? 23.137 -20.503 -51.912 1.00 90.88 95 THR A CA 1
ATOM 796 C C . THR A 1 95 ? 22.680 -19.770 -53.182 1.00 90.88 95 THR A C 1
ATOM 798 O O . THR A 1 95 ? 21.818 -18.889 -53.105 1.00 90.88 95 THR A O 1
ATOM 801 N N . PRO A 1 96 ? 23.189 -20.136 -54.373 1.00 89.62 96 PRO A N 1
ATOM 802 C CA . PRO A 1 96 ? 22.782 -19.505 -55.634 1.00 89.62 96 PRO A CA 1
ATOM 803 C C . PRO A 1 96 ? 21.260 -19.527 -55.865 1.00 89.62 96 PRO A C 1
ATOM 805 O O . PRO A 1 96 ? 20.688 -18.542 -56.319 1.00 89.62 96 PRO A O 1
ATOM 808 N N . GLN A 1 97 ? 20.586 -20.603 -55.444 1.00 90.56 97 GLN A N 1
ATOM 809 C CA . GLN A 1 97 ? 19.126 -20.741 -55.517 1.00 90.56 97 GLN A CA 1
ATOM 810 C C . GLN A 1 97 ? 18.381 -19.727 -54.629 1.00 90.56 97 GLN A C 1
ATOM 812 O O . GLN A 1 97 ? 17.334 -19.210 -55.013 1.00 90.56 97 GLN A O 1
ATOM 817 N N . MET A 1 98 ? 18.915 -19.414 -53.442 1.00 86.44 98 MET A N 1
ATOM 818 C CA . MET A 1 98 ? 18.338 -18.400 -52.552 1.00 86.44 98 MET A CA 1
ATOM 819 C C . MET A 1 98 ? 18.547 -16.974 -53.077 1.00 86.44 98 MET A C 1
ATOM 821 O O . MET A 1 98 ? 17.731 -16.098 -52.798 1.00 86.44 98 MET A O 1
ATOM 825 N N . LEU A 1 99 ? 19.626 -16.719 -53.823 1.00 89.50 99 LEU A N 1
ATOM 826 C CA . LEU A 1 99 ? 19.828 -15.431 -54.496 1.00 89.50 99 LEU A CA 1
ATOM 827 C C . LEU A 1 99 ? 18.825 -15.244 -55.635 1.00 89.50 99 LEU A C 1
ATOM 829 O O . LEU A 1 99 ? 18.208 -14.186 -55.738 1.00 89.50 99 LEU A O 1
ATOM 833 N N . GLU A 1 100 ? 18.621 -16.281 -56.444 1.00 92.69 100 GLU A N 1
ATOM 834 C CA . GLU A 1 100 ? 17.670 -16.249 -57.554 1.00 92.69 100 GLU A CA 1
ATOM 835 C C . GLU A 1 100 ? 16.225 -16.075 -57.065 1.00 92.69 100 GLU A C 1
ATOM 837 O O . GLU A 1 100 ? 15.492 -15.229 -57.581 1.00 92.69 100 GLU A O 1
ATOM 842 N N . SER A 1 101 ? 15.823 -16.785 -56.004 1.00 90.25 101 SER A N 1
ATOM 843 C CA . SER A 1 101 ? 14.487 -16.623 -55.417 1.00 90.25 101 SER A CA 1
ATOM 844 C C . SER A 1 101 ? 14.266 -15.229 -54.820 1.00 90.25 101 SER A C 1
ATOM 846 O O . SER A 1 101 ? 13.192 -14.652 -55.000 1.00 90.25 101 SER A O 1
ATOM 848 N N . ARG A 1 102 ? 15.286 -14.638 -54.182 1.00 92.88 102 ARG A N 1
ATOM 849 C CA . ARG A 1 102 ? 15.242 -13.243 -53.710 1.00 92.88 102 ARG A CA 1
ATOM 850 C C . ARG A 1 102 ? 15.098 -12.252 -54.862 1.00 92.88 102 ARG A C 1
ATOM 852 O O . ARG A 1 102 ? 14.255 -11.366 -54.775 1.00 92.88 102 ARG A O 1
ATOM 859 N N . ALA A 1 103 ? 15.850 -12.432 -55.947 1.00 92.94 103 ALA A N 1
ATOM 860 C CA . ALA A 1 103 ? 15.754 -11.572 -57.126 1.00 92.94 103 ALA A CA 1
ATOM 861 C C . ALA A 1 103 ? 14.365 -11.654 -57.791 1.00 92.94 103 ALA A C 1
ATOM 863 O O . ALA A 1 103 ? 13.811 -10.641 -58.224 1.00 92.94 103 ALA A O 1
ATOM 864 N N . LEU A 1 104 ? 13.758 -12.847 -57.834 1.00 95.44 104 LEU A N 1
ATOM 865 C CA . LEU A 1 104 ? 12.387 -13.025 -58.323 1.00 95.44 104 LEU A CA 1
ATOM 866 C C . LEU A 1 104 ? 11.357 -12.327 -57.427 1.00 95.44 104 LEU A C 1
ATOM 868 O O . LEU A 1 104 ? 10.468 -11.650 -57.947 1.00 95.44 104 LEU A O 1
ATOM 872 N N . LEU A 1 105 ? 11.489 -12.450 -56.103 1.00 94.12 105 LEU A N 1
ATOM 873 C CA . LEU A 1 105 ? 10.629 -11.755 -55.139 1.00 94.12 105 LEU A CA 1
ATOM 874 C C . LEU A 1 105 ? 10.753 -10.236 -55.260 1.00 94.12 105 LEU A C 1
ATOM 876 O O . LEU A 1 105 ? 9.744 -9.538 -55.273 1.00 94.12 105 LEU A O 1
ATOM 880 N N . GLU A 1 106 ? 11.968 -9.717 -55.416 1.00 94.62 106 GLU A N 1
ATOM 881 C CA . GLU A 1 106 ? 12.207 -8.286 -55.604 1.00 94.62 106 GLU A CA 1
ATOM 882 C C . GLU A 1 106 ? 11.562 -7.773 -56.899 1.00 94.62 106 GLU A C 1
ATOM 884 O O . GLU A 1 106 ? 10.898 -6.735 -56.904 1.00 94.62 106 GLU A O 1
ATOM 889 N N . LYS A 1 107 ? 11.644 -8.547 -57.987 1.00 96.75 107 LYS A N 1
ATOM 890 C CA . LYS A 1 107 ? 10.964 -8.230 -59.251 1.00 96.75 107 LYS A CA 1
ATOM 891 C C . LYS A 1 107 ? 9.438 -8.236 -59.112 1.00 96.75 107 LYS A C 1
ATOM 893 O O . LYS A 1 107 ? 8.770 -7.389 -59.707 1.00 96.75 107 LYS A O 1
ATOM 898 N N . GLN A 1 108 ? 8.873 -9.173 -58.349 1.00 95.75 108 GLN A N 1
ATOM 899 C CA . GLN A 1 108 ? 7.436 -9.203 -58.048 1.00 95.75 108 GLN A CA 1
ATOM 900 C C . GLN A 1 108 ? 7.020 -8.006 -57.187 1.00 95.75 108 GLN A C 1
ATOM 902 O O . GLN A 1 108 ? 6.033 -7.340 -57.500 1.00 95.75 108 GLN A O 1
ATOM 907 N N . TRP A 1 109 ? 7.809 -7.679 -56.163 1.00 93.62 109 TRP A N 1
ATOM 908 C CA . TRP A 1 109 ? 7.581 -6.522 -55.303 1.00 93.62 109 TRP A CA 1
ATOM 909 C C . TRP A 1 109 ? 7.625 -5.208 -56.084 1.00 93.62 109 TRP A C 1
ATOM 911 O O . TRP A 1 109 ? 6.744 -4.367 -55.926 1.00 93.62 109 TRP A O 1
ATOM 921 N N . ALA A 1 110 ? 8.595 -5.049 -56.987 1.00 95.12 110 ALA A N 1
ATOM 922 C CA . ALA A 1 110 ? 8.696 -3.875 -57.846 1.00 95.12 110 ALA A CA 1
ATOM 923 C C . ALA A 1 110 ? 7.450 -3.696 -58.731 1.00 95.12 110 ALA A C 1
ATOM 925 O O . ALA A 1 110 ? 6.951 -2.579 -58.864 1.00 95.12 110 ALA A O 1
ATOM 926 N N . ARG A 1 111 ? 6.905 -4.789 -59.287 1.00 96.12 111 ARG A N 1
ATOM 927 C CA . ARG A 1 111 ? 5.652 -4.756 -60.066 1.00 96.12 111 ARG A CA 1
ATOM 928 C C . ARG A 1 111 ? 4.465 -4.321 -59.211 1.00 96.12 111 ARG A C 1
ATOM 930 O O . ARG A 1 111 ? 3.751 -3.407 -59.606 1.00 96.12 111 ARG A O 1
ATOM 937 N N . TYR A 1 112 ? 4.307 -4.913 -58.029 1.00 96.31 112 TYR A N 1
ATOM 938 C CA . TYR A 1 112 ? 3.239 -4.552 -57.096 1.00 96.31 112 TYR A CA 1
ATOM 939 C C . TYR A 1 112 ? 3.321 -3.079 -56.665 1.00 96.31 112 TYR A C 1
ATOM 941 O O . TYR A 1 112 ? 2.328 -2.355 -56.680 1.00 96.31 112 TYR A O 1
ATOM 949 N N . ARG A 1 113 ? 4.524 -2.598 -56.327 1.00 95.31 113 ARG A N 1
ATOM 950 C CA . ARG A 1 113 ? 4.744 -1.195 -55.943 1.00 95.31 113 ARG A CA 1
ATOM 951 C C . ARG A 1 113 ? 4.462 -0.233 -57.089 1.00 95.31 113 ARG A C 1
ATOM 953 O O . ARG A 1 113 ? 3.946 0.851 -56.836 1.00 95.31 113 ARG A O 1
ATOM 960 N N . MET A 1 114 ? 4.780 -0.617 -58.324 1.00 95.12 114 MET A N 1
ATOM 961 C CA . MET A 1 114 ? 4.439 0.175 -59.503 1.00 95.12 114 MET A CA 1
ATOM 962 C C . MET A 1 114 ? 2.922 0.264 -59.699 1.00 95.12 114 MET A C 1
ATOM 964 O O . MET A 1 114 ? 2.416 1.347 -59.968 1.00 95.12 114 MET A O 1
ATOM 968 N N . GLU A 1 115 ? 2.195 -0.840 -59.522 1.00 95.56 115 GLU A N 1
ATOM 969 C CA . GLU A 1 115 ? 0.732 -0.870 -59.629 1.00 95.56 115 GLU A CA 1
ATOM 970 C C . GLU A 1 115 ? 0.059 -0.008 -58.554 1.00 95.56 115 GLU A C 1
ATOM 972 O O . GLU A 1 115 ? -0.782 0.827 -58.886 1.00 95.56 115 GLU A O 1
ATOM 977 N N . GLN A 1 116 ? 0.496 -0.118 -57.292 1.00 94.06 116 GLN A N 1
ATOM 978 C CA . GLN A 1 116 ? 0.026 0.776 -56.227 1.00 94.06 116 GLN A CA 1
ATOM 979 C C . GLN A 1 116 ? 0.286 2.242 -56.568 1.00 94.06 116 GLN A C 1
ATOM 981 O O . GLN A 1 116 ? -0.625 3.059 -56.498 1.00 94.06 116 GLN A O 1
ATOM 986 N N . LYS A 1 117 ? 1.507 2.566 -57.007 1.00 93.94 117 LYS A N 1
ATOM 987 C CA . LYS A 1 117 ? 1.881 3.934 -57.372 1.00 93.94 117 LYS A CA 1
ATOM 988 C C . LYS A 1 117 ? 1.036 4.472 -58.531 1.00 93.94 117 LYS A C 1
ATOM 990 O O . LYS A 1 117 ? 0.691 5.649 -58.542 1.00 93.94 117 LYS A O 1
ATOM 995 N N . LEU A 1 118 ? 0.699 3.625 -59.504 1.00 95.94 118 LEU A N 1
ATOM 996 C CA . LEU A 1 118 ? -0.182 3.995 -60.610 1.00 95.94 118 LEU A CA 1
ATOM 997 C C . LEU A 1 118 ? -1.608 4.285 -60.115 1.00 95.94 118 LEU A C 1
ATOM 999 O O . LEU A 1 118 ? -2.220 5.254 -60.559 1.00 95.94 118 LEU A O 1
ATOM 1003 N N . GLY A 1 119 ? -2.116 3.478 -59.179 1.00 94.88 119 GLY A N 1
ATOM 1004 C CA . GLY A 1 119 ? -3.398 3.716 -58.513 1.00 94.88 119 GLY A CA 1
ATOM 1005 C C . GLY A 1 119 ? -3.411 5.024 -57.721 1.00 94.88 119 GLY A C 1
ATOM 1006 O O . GLY A 1 119 ? -4.356 5.803 -57.842 1.00 94.88 119 GLY A O 1
ATOM 1007 N N . ASP A 1 120 ? -2.331 5.308 -56.990 1.00 93.56 120 ASP A N 1
ATOM 1008 C CA . ASP A 1 120 ? -2.160 6.565 -56.261 1.00 93.56 120 ASP A CA 1
ATOM 1009 C C . ASP A 1 120 ? -2.164 7.764 -57.219 1.00 93.56 120 ASP A C 1
ATOM 1011 O O . ASP A 1 120 ? -2.860 8.742 -56.965 1.00 93.56 120 ASP A O 1
ATOM 1015 N N . TYR A 1 121 ? -1.464 7.686 -58.360 1.00 94.56 121 TYR A N 1
ATOM 1016 C CA . TYR A 1 121 ? -1.496 8.750 -59.371 1.00 94.56 121 TYR A CA 1
ATOM 1017 C C . TYR A 1 121 ? -2.905 9.002 -59.911 1.00 94.56 121 TYR A C 1
ATOM 1019 O O . TYR A 1 121 ? -3.343 10.148 -59.950 1.00 94.56 121 TYR A O 1
ATOM 1027 N N . GLN A 1 122 ? -3.655 7.947 -60.241 1.00 94.81 122 GLN A N 1
ATOM 1028 C CA . GLN A 1 122 ? -5.044 8.095 -60.689 1.00 94.81 122 GLN A CA 1
ATOM 1029 C C . GLN A 1 122 ? -5.942 8.715 -59.611 1.00 94.81 122 GLN A C 1
ATOM 1031 O O . GLN A 1 122 ? -6.857 9.478 -59.927 1.00 94.81 122 GLN A O 1
ATOM 1036 N N . LEU A 1 123 ? -5.708 8.382 -58.341 1.00 93.56 123 LEU A N 1
ATOM 1037 C CA . LEU A 1 123 ? -6.418 8.981 -57.217 1.00 93.56 123 LEU A CA 1
ATOM 1038 C C . LEU A 1 123 ? -6.070 10.470 -57.080 1.00 93.56 123 LEU A C 1
ATOM 1040 O O . LEU A 1 123 ? -6.982 11.288 -56.966 1.00 93.56 123 LEU A O 1
ATOM 1044 N N . PHE A 1 124 ? -4.785 10.829 -57.141 1.00 92.81 124 PHE A N 1
ATOM 1045 C CA . PHE A 1 124 ? -4.343 12.222 -57.087 1.00 92.81 124 PHE A CA 1
ATOM 1046 C C . PHE A 1 124 ? -4.919 13.047 -58.236 1.00 92.81 124 PHE A C 1
ATOM 1048 O O . PHE A 1 124 ? -5.448 14.124 -57.982 1.00 92.81 124 PHE A O 1
ATOM 1055 N N . ASP A 1 125 ? -4.926 12.523 -59.461 1.00 95.06 125 ASP A N 1
ATOM 1056 C CA . ASP A 1 125 ? -5.507 13.217 -60.614 1.00 95.06 125 ASP A CA 1
ATOM 1057 C C . ASP A 1 125 ? -7.004 13.499 -60.415 1.00 95.06 125 ASP A C 1
ATOM 1059 O O . ASP A 1 125 ? -7.488 14.592 -60.727 1.00 95.06 125 ASP A O 1
ATOM 1063 N N . ARG A 1 126 ? -7.751 12.544 -59.840 1.00 95.50 126 ARG A N 1
ATOM 1064 C CA . ARG A 1 126 ? -9.173 12.735 -59.500 1.00 95.50 126 ARG A CA 1
ATOM 1065 C C . ARG A 1 126 ? -9.363 13.775 -58.403 1.00 95.50 126 ARG A C 1
ATOM 1067 O O . ARG A 1 126 ? -10.257 14.608 -58.524 1.00 95.50 126 ARG A O 1
ATOM 1074 N N . LEU A 1 127 ? -8.547 13.727 -57.350 1.00 94.25 127 LEU A N 1
ATOM 1075 C CA . LEU A 1 127 ? -8.611 14.677 -56.238 1.00 94.25 127 LEU A CA 1
ATOM 1076 C C . LEU A 1 127 ? -8.294 16.098 -56.703 1.00 94.25 127 LEU A C 1
ATOM 1078 O O . LEU A 1 127 ? -9.055 17.011 -56.399 1.00 94.25 127 LEU A O 1
ATOM 1082 N N . ILE A 1 128 ? -7.235 16.271 -57.496 1.00 94.62 128 ILE A N 1
ATOM 1083 C CA . ILE A 1 128 ? -6.859 17.563 -58.079 1.00 94.62 128 ILE A CA 1
ATOM 1084 C C . ILE A 1 128 ? -7.981 18.066 -58.988 1.00 94.62 128 ILE A C 1
ATOM 1086 O O . ILE A 1 128 ? -8.402 19.206 -58.848 1.00 94.62 128 ILE A O 1
ATOM 1090 N N . SER A 1 129 ? -8.537 17.212 -59.854 1.00 95.31 129 SER A N 1
ATOM 1091 C CA . SER A 1 129 ? -9.647 17.596 -60.741 1.00 95.31 129 SER A CA 1
ATOM 1092 C C . SER A 1 129 ? -10.918 17.997 -59.984 1.00 95.31 129 SER A C 1
ATOM 1094 O O . SER A 1 129 ? -11.684 18.831 -60.459 1.00 95.31 129 SER A O 1
ATOM 1096 N N . ALA A 1 130 ? -11.193 17.378 -58.833 1.00 94.00 130 ALA A N 1
ATOM 1097 C CA . ALA A 1 130 ? -12.314 17.760 -57.978 1.00 94.00 130 ALA A CA 1
ATOM 1098 C C . ALA A 1 130 ? -12.032 19.082 -57.250 1.00 94.00 130 ALA A C 1
ATOM 1100 O O . ALA A 1 130 ? -12.906 19.943 -57.189 1.00 94.00 130 ALA A O 1
ATOM 1101 N N . GLN A 1 131 ? -10.807 19.259 -56.752 1.00 93.12 131 GLN A N 1
ATOM 1102 C CA . GLN A 1 131 ? -10.368 20.492 -56.107 1.00 93.12 131 GLN A CA 1
ATOM 1103 C C . GLN A 1 131 ? -10.432 21.684 -57.066 1.00 93.12 131 GLN A C 1
ATOM 1105 O O . GLN A 1 131 ? -10.961 22.724 -56.689 1.00 93.12 131 GLN A O 1
ATOM 1110 N N . THR A 1 132 ? -9.934 21.546 -58.299 1.00 94.38 132 THR A N 1
ATOM 1111 C CA . THR A 1 132 ? -9.968 22.632 -59.290 1.00 94.38 132 THR A CA 1
ATOM 1112 C C . THR A 1 132 ? -11.398 23.026 -59.633 1.00 94.38 132 THR A C 1
ATOM 1114 O O . THR A 1 132 ? -11.711 24.208 -59.599 1.00 94.38 132 THR A O 1
ATOM 1117 N N . LYS A 1 133 ? -12.293 22.052 -59.852 1.00 95.50 133 LYS A N 1
ATOM 1118 C CA . LYS A 1 133 ? -13.724 22.324 -60.073 1.00 95.50 133 LYS A CA 1
ATOM 1119 C C . LYS A 1 133 ? -14.362 23.074 -58.906 1.00 95.50 133 LYS A C 1
ATOM 1121 O O . LYS A 1 133 ? -15.060 24.053 -59.133 1.00 95.50 133 LYS A O 1
ATOM 1126 N N . ALA A 1 134 ? -14.097 22.642 -57.674 1.00 94.00 134 ALA A N 1
ATOM 1127 C CA . ALA A 1 134 ? -14.638 23.299 -56.488 1.00 94.00 134 ALA A CA 1
ATOM 1128 C C . ALA A 1 134 ? -14.112 24.738 -56.340 1.00 94.00 134 ALA A C 1
ATOM 1130 O O . ALA A 1 134 ? -14.861 25.637 -55.971 1.00 94.00 134 ALA A O 1
ATOM 1131 N N . LEU A 1 135 ? -12.834 24.970 -56.653 1.00 93.69 135 LEU A N 1
ATOM 1132 C CA . LEU A 1 135 ? -12.242 26.309 -56.650 1.00 93.69 135 LEU A CA 1
ATOM 1133 C C . LEU A 1 135 ? -12.821 27.203 -57.754 1.00 93.69 135 LEU A C 1
ATOM 1135 O O . LEU A 1 135 ? -13.057 28.383 -57.499 1.00 93.69 135 LEU A O 1
ATOM 1139 N N . ASP A 1 136 ? -13.078 26.659 -58.946 1.00 93.88 136 ASP A N 1
ATOM 1140 C CA . ASP A 1 136 ? -13.698 27.393 -60.053 1.00 93.88 136 ASP A CA 1
ATOM 1141 C C . ASP A 1 136 ? -15.142 27.807 -59.716 1.00 93.8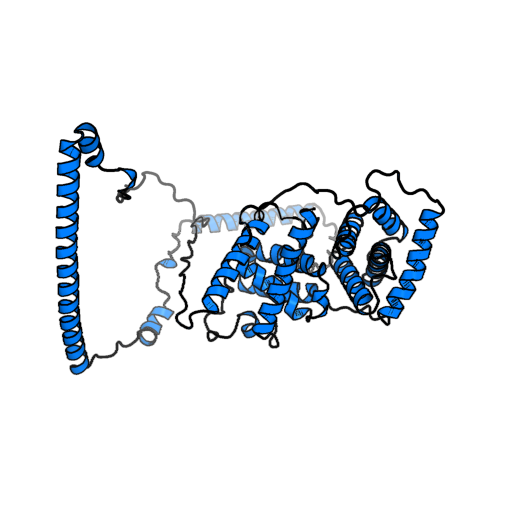8 136 ASP A C 1
ATOM 1143 O O . ASP A 1 136 ? -15.515 28.958 -59.939 1.00 93.88 136 ASP A O 1
ATOM 1147 N N . GLU A 1 137 ? -15.937 26.909 -59.121 1.00 94.25 137 GLU A N 1
ATOM 1148 C CA . GLU A 1 137 ? -17.292 27.213 -58.631 1.00 94.25 137 GLU A CA 1
ATOM 1149 C C . GLU A 1 137 ? -17.266 28.290 -57.540 1.00 94.25 137 GLU A C 1
ATOM 1151 O O . GLU A 1 137 ? -17.986 29.286 -57.617 1.00 94.25 137 GLU A O 1
ATOM 1156 N N . LEU A 1 138 ? -16.369 28.149 -56.564 1.00 94.56 138 LEU A N 1
ATOM 1157 C CA . LEU A 1 138 ? -16.236 29.091 -55.457 1.00 94.56 138 LEU A CA 1
ATOM 1158 C C . LEU A 1 138 ? -15.788 30.480 -55.937 1.00 94.56 138 LEU A C 1
ATOM 1160 O O . LEU A 1 138 ? -16.256 31.492 -55.418 1.00 94.56 138 LEU A O 1
ATOM 1164 N N . LYS A 1 139 ? -14.949 30.545 -56.977 1.00 93.50 139 LYS A N 1
ATOM 1165 C CA . LYS A 1 139 ? -14.550 31.803 -57.620 1.00 93.50 139 LYS A CA 1
ATOM 1166 C C . LYS A 1 139 ? -15.719 32.513 -58.307 1.00 93.50 139 LYS A C 1
ATOM 1168 O O . LYS A 1 139 ? -15.742 33.742 -58.322 1.00 93.50 139 LYS A O 1
ATOM 1173 N N . LEU A 1 140 ? -16.664 31.764 -58.883 1.00 94.06 140 LEU A N 1
ATOM 1174 C CA . LEU A 1 140 ? -17.873 32.331 -59.491 1.00 94.06 140 LEU A CA 1
ATOM 1175 C C . LEU A 1 140 ? -18.841 32.887 -58.437 1.00 94.06 140 LEU A C 1
ATOM 1177 O O . LEU A 1 140 ? -19.521 33.874 -58.710 1.00 94.06 140 LEU A O 1
ATOM 1181 N N . GLU A 1 141 ? -18.896 32.281 -57.248 1.00 93.62 141 GLU A N 1
ATOM 1182 C CA . GLU A 1 141 ? -19.743 32.745 -56.142 1.00 93.62 141 GLU A CA 1
ATOM 1183 C C . GLU A 1 141 ? -19.140 33.934 -55.375 1.00 93.62 141 GLU A C 1
ATOM 1185 O O . GLU A 1 141 ? -19.845 34.900 -55.081 1.00 93.62 141 GLU A O 1
ATOM 1190 N N . SER A 1 142 ? -17.850 33.875 -55.020 1.00 93.56 142 SER A N 1
ATOM 1191 C CA . SER A 1 142 ? -17.172 34.919 -54.242 1.00 93.56 142 SER A CA 1
ATOM 1192 C C . SER A 1 142 ? -15.650 34.884 -54.407 1.00 93.56 142 SER A C 1
ATOM 1194 O O . SER A 1 142 ? -14.967 33.935 -54.017 1.00 93.56 142 SER A O 1
ATOM 1196 N N . GLU A 1 143 ? -15.088 35.985 -54.902 1.00 91.69 143 GLU A N 1
ATOM 1197 C CA . GLU A 1 143 ? -13.644 36.115 -55.114 1.00 91.69 143 GLU A CA 1
ATOM 1198 C C . GLU A 1 143 ? -12.845 36.188 -53.795 1.00 91.69 143 GLU A C 1
ATOM 1200 O O . GLU A 1 143 ? -11.726 35.681 -53.715 1.00 91.69 143 GLU A O 1
ATOM 1205 N N . GLU A 1 144 ? -13.428 36.744 -52.728 1.00 92.50 144 GLU A N 1
ATOM 1206 C CA . GLU A 1 144 ? -12.764 36.869 -51.420 1.00 92.50 144 GLU A CA 1
ATOM 1207 C C . GLU A 1 144 ? -12.542 35.511 -50.740 1.00 92.50 144 GLU A C 1
ATOM 1209 O O . GLU A 1 144 ? -11.505 35.279 -50.112 1.00 92.50 144 GLU A O 1
ATOM 1214 N N . LEU A 1 145 ? -13.507 34.595 -50.863 1.00 90.06 145 LEU A N 1
ATOM 1215 C CA . LEU A 1 145 ? -13.381 33.244 -50.313 1.00 90.06 145 LEU A CA 1
ATOM 1216 C C . LEU A 1 145 ? -12.358 32.420 -51.101 1.00 90.06 145 LEU A C 1
ATOM 1218 O O . LEU A 1 145 ? -11.619 31.637 -50.505 1.00 90.06 145 LEU A O 1
ATOM 1222 N N . TYR A 1 146 ? -12.271 32.631 -52.417 1.00 92.56 146 TYR A N 1
ATOM 1223 C CA . TYR A 1 146 ? -11.296 31.962 -53.279 1.00 92.56 146 TYR A CA 1
ATOM 1224 C C . TYR A 1 146 ? -9.863 32.336 -52.896 1.00 92.56 146 TYR A C 1
ATOM 1226 O O . TYR A 1 146 ? -9.010 31.459 -52.762 1.00 92.56 146 TYR A O 1
ATOM 1234 N N . GLN A 1 147 ? -9.610 33.625 -52.648 1.00 91.12 147 GLN A N 1
ATOM 1235 C CA . GLN A 1 147 ? -8.298 34.100 -52.204 1.00 91.12 147 GLN A CA 1
ATOM 1236 C C . GLN A 1 147 ? -7.893 33.464 -50.868 1.00 91.12 147 GLN A C 1
ATOM 1238 O O . GLN A 1 147 ? -6.788 32.939 -50.764 1.00 91.12 147 GLN A O 1
ATOM 1243 N N . LYS A 1 148 ? -8.812 33.403 -49.894 1.00 88.25 148 LYS A N 1
ATOM 1244 C CA . LYS A 1 148 ? -8.562 32.749 -48.597 1.00 88.25 148 LYS A CA 1
ATOM 1245 C C . LYS A 1 148 ? -8.319 31.243 -48.712 1.00 88.25 148 LYS A C 1
ATOM 1247 O O . LYS A 1 148 ? -7.518 30.704 -47.960 1.00 88.25 148 LYS A O 1
ATOM 1252 N N . ALA A 1 149 ? -8.987 30.552 -49.636 1.00 87.88 149 ALA A N 1
ATOM 1253 C CA . ALA A 1 149 ? -8.825 29.108 -49.820 1.00 87.88 149 ALA A CA 1
ATOM 1254 C C . ALA A 1 149 ? -7.468 28.710 -50.438 1.00 87.88 149 ALA A C 1
ATOM 1256 O O . ALA A 1 149 ? -7.044 27.565 -50.285 1.00 87.88 149 ALA A O 1
ATOM 1257 N N . ILE A 1 150 ? -6.792 29.631 -51.136 1.00 88.06 150 ILE A N 1
ATOM 1258 C CA . ILE A 1 150 ? -5.464 29.413 -51.742 1.00 88.06 150 ILE A CA 1
ATOM 1259 C C . ILE A 1 150 ? -4.321 29.715 -50.764 1.00 88.06 150 ILE A C 1
ATOM 1261 O O . ILE A 1 150 ? -3.197 29.251 -50.970 1.00 88.06 150 ILE A O 1
ATOM 1265 N N . GLU A 1 151 ? -4.580 30.477 -49.701 1.00 86.88 151 GLU A N 1
ATOM 1266 C CA . GLU A 1 151 ? -3.566 30.797 -48.700 1.00 86.88 151 GLU A CA 1
ATOM 1267 C C . GLU A 1 151 ? -3.018 29.521 -48.038 1.00 86.88 151 GLU A C 1
ATOM 1269 O O . GLU A 1 151 ? -3.754 28.650 -47.574 1.00 86.88 151 GLU A O 1
ATOM 1274 N N . VAL A 1 152 ? -1.687 29.399 -48.006 1.00 78.25 152 VAL A N 1
ATOM 1275 C CA . VAL A 1 152 ? -1.001 28.259 -47.389 1.00 78.25 152 VAL A CA 1
ATOM 1276 C C . VAL A 1 152 ? -1.139 28.367 -45.876 1.00 78.25 152 VAL A C 1
ATOM 1278 O O . VAL A 1 152 ? -0.640 29.326 -45.293 1.00 78.25 152 VAL A O 1
ATOM 1281 N N . ASP A 1 153 ? -1.755 27.374 -45.235 1.00 77.50 153 ASP A N 1
ATOM 1282 C CA . ASP A 1 153 ? -1.874 27.340 -43.777 1.00 77.50 153 ASP A CA 1
ATOM 1283 C C . ASP A 1 153 ? -0.502 27.063 -43.119 1.00 77.50 153 ASP A C 1
ATOM 1285 O O . ASP A 1 153 ? 0.038 25.953 -43.235 1.00 77.50 153 ASP A O 1
ATOM 1289 N N . PRO A 1 154 ? 0.082 28.038 -42.396 1.00 70.94 154 PRO A N 1
ATOM 1290 C CA . PRO A 1 154 ? 1.373 27.871 -41.736 1.00 70.94 154 PRO A CA 1
ATOM 1291 C C . PRO A 1 154 ? 1.338 26.867 -40.571 1.00 70.94 154 PRO A C 1
ATOM 1293 O O . PRO A 1 154 ? 2.400 26.421 -40.136 1.00 70.94 154 PRO A O 1
ATOM 1296 N N . ALA A 1 155 ? 0.160 26.481 -40.064 1.00 69.25 155 ALA A N 1
ATOM 1297 C CA . ALA A 1 155 ? 0.028 25.455 -39.029 1.00 69.25 155 ALA A CA 1
ATOM 1298 C C . ALA A 1 155 ? 0.183 24.022 -39.576 1.00 69.25 155 ALA A C 1
ATOM 1300 O O . ALA A 1 155 ? 0.510 23.106 -38.819 1.00 69.25 155 ALA A O 1
ATOM 1301 N N . LEU A 1 156 ? -0.010 23.823 -40.886 1.00 66.69 156 LEU A N 1
ATOM 1302 C CA . LEU A 1 156 ? 0.026 22.517 -41.555 1.00 66.69 156 LEU A CA 1
ATOM 1303 C C . LEU A 1 156 ? 1.414 22.122 -42.093 1.00 66.69 156 LEU A C 1
ATOM 1305 O O . LEU A 1 156 ? 1.573 21.000 -42.575 1.00 66.69 156 LEU A O 1
ATOM 1309 N N . VAL A 1 157 ? 2.431 22.990 -41.981 1.00 60.78 157 VAL A N 1
ATOM 1310 C CA . VAL A 1 157 ? 3.818 22.697 -42.401 1.00 60.78 157 VAL A CA 1
ATOM 1311 C C . VAL A 1 157 ? 4.728 22.508 -41.174 1.00 60.78 157 VAL A C 1
ATOM 1313 O O . VAL A 1 157 ? 5.377 23.454 -40.721 1.00 60.78 157 VAL A O 1
ATOM 1316 N N . PRO A 1 158 ? 4.827 21.292 -40.601 1.00 58.78 158 PRO A N 1
ATOM 1317 C CA . PRO A 1 158 ? 5.639 21.033 -39.417 1.00 58.78 158 PRO A CA 1
ATOM 1318 C C . PRO A 1 158 ? 7.107 20.818 -39.813 1.00 58.78 158 PRO A C 1
ATOM 1320 O O . PRO A 1 158 ? 7.610 19.697 -39.777 1.00 58.78 158 PRO A O 1
ATOM 1323 N N . PHE A 1 159 ? 7.824 21.870 -40.215 1.00 60.25 159 PHE A N 1
ATOM 1324 C CA . PHE A 1 159 ? 9.260 21.745 -40.481 1.00 60.25 159 PHE A CA 1
ATOM 1325 C C . PHE A 1 159 ? 10.063 22.972 -40.036 1.00 60.25 159 PHE A C 1
ATOM 1327 O O . PHE A 1 159 ? 9.971 24.053 -40.612 1.00 60.25 159 PHE A O 1
ATOM 1334 N N . ARG A 1 160 ? 10.910 22.778 -39.017 1.00 62.59 160 ARG A N 1
ATOM 1335 C CA . ARG A 1 160 ? 12.032 23.661 -38.664 1.00 62.59 160 ARG A CA 1
ATOM 1336 C C . ARG A 1 160 ? 13.303 22.820 -38.624 1.00 62.59 160 ARG A C 1
ATOM 1338 O O . ARG A 1 160 ? 13.408 21.920 -37.796 1.00 62.59 160 ARG A O 1
ATOM 1345 N N . ALA A 1 161 ? 14.266 23.131 -39.485 1.00 63.34 161 ALA A N 1
ATOM 1346 C CA . ALA A 1 161 ? 15.594 22.530 -39.455 1.00 63.34 161 ALA A CA 1
ATOM 1347 C C . ALA A 1 161 ? 16.614 23.537 -38.914 1.00 63.34 161 ALA A C 1
ATOM 1349 O O . ALA A 1 161 ? 16.848 24.571 -39.533 1.00 63.34 161 ALA A O 1
ATOM 1350 N N . ASN A 1 162 ? 17.246 23.209 -37.787 1.00 57.28 162 ASN A N 1
ATOM 1351 C CA . ASN A 1 162 ? 18.453 23.889 -37.325 1.00 57.28 162 ASN A CA 1
ATOM 1352 C C . ASN A 1 162 ? 19.655 23.021 -37.721 1.00 57.28 162 ASN A C 1
ATOM 1354 O O . ASN A 1 162 ? 19.776 21.887 -37.260 1.00 57.28 162 ASN A O 1
ATOM 1358 N N . GLY A 1 163 ? 20.502 23.529 -38.618 1.00 66.00 163 GLY A N 1
ATOM 1359 C CA . GLY A 1 163 ? 21.707 22.833 -39.080 1.00 66.00 163 GLY A CA 1
ATOM 1360 C C . GLY A 1 163 ? 22.858 22.868 -38.059 1.00 66.00 163 GLY A C 1
ATOM 1361 O O . GLY A 1 163 ? 22.819 23.663 -37.117 1.00 66.00 163 GLY A O 1
ATOM 1362 N N . PRO A 1 164 ? 23.895 22.025 -38.225 1.00 56.28 164 PRO A N 1
ATOM 1363 C CA . PRO A 1 164 ? 25.024 21.960 -37.302 1.00 56.28 164 PRO A CA 1
ATOM 1364 C C . PRO A 1 164 ? 25.898 23.219 -37.396 1.00 56.28 164 PRO A C 1
ATOM 1366 O O . PRO A 1 164 ? 26.323 23.619 -38.479 1.00 56.28 164 PRO A O 1
ATOM 1369 N N . VAL A 1 165 ? 26.197 23.824 -36.244 1.00 54.38 165 VAL A N 1
ATOM 1370 C CA . VAL A 1 165 ? 27.094 24.981 -36.131 1.00 54.38 165 VAL A CA 1
ATOM 1371 C C . VAL A 1 165 ? 28.499 24.454 -35.847 1.00 54.38 165 VAL A C 1
ATOM 1373 O O . VAL A 1 165 ? 28.773 23.971 -34.748 1.00 54.38 165 VAL A O 1
ATOM 1376 N N . ALA A 1 166 ? 29.400 24.504 -36.830 1.00 53.66 166 ALA A N 1
ATOM 1377 C CA . ALA A 1 166 ? 30.819 24.257 -36.586 1.00 53.66 166 ALA A CA 1
ATOM 1378 C C . ALA A 1 166 ? 31.310 25.280 -35.548 1.00 53.66 166 ALA A C 1
ATOM 1380 O O . ALA A 1 166 ? 31.431 26.465 -35.852 1.00 53.66 166 ALA A O 1
ATOM 1381 N N . THR A 1 167 ? 31.507 24.846 -34.302 1.00 58.62 167 THR A N 1
ATOM 1382 C CA . THR A 1 167 ? 31.864 25.745 -33.197 1.00 58.62 167 THR A CA 1
ATOM 1383 C C . THR A 1 167 ? 33.392 25.832 -33.128 1.00 58.62 167 THR A C 1
ATOM 1385 O O . THR A 1 167 ? 34.028 24.809 -32.868 1.00 58.62 167 THR A O 1
ATOM 1388 N N . PRO A 1 168 ? 34.021 26.988 -33.411 1.00 64.62 168 PRO A N 1
ATOM 1389 C CA . PRO A 1 168 ? 35.473 27.117 -33.323 1.00 64.62 168 PRO A CA 1
ATOM 1390 C C . PRO A 1 168 ? 35.959 26.985 -31.865 1.00 64.62 168 PRO A C 1
ATOM 1392 O O . PRO A 1 168 ? 35.223 27.345 -30.943 1.00 64.62 168 PRO A O 1
ATOM 1395 N N . PRO A 1 169 ? 37.191 26.487 -31.636 1.00 62.38 169 PRO A N 1
ATOM 1396 C CA . PRO A 1 169 ? 37.738 26.311 -30.293 1.00 62.38 169 PRO A CA 1
ATOM 1397 C C . PRO A 1 169 ? 37.873 27.655 -29.563 1.00 62.38 169 PRO A C 1
ATOM 1399 O O . PRO A 1 169 ? 38.398 28.630 -30.106 1.00 62.38 169 PRO A O 1
ATOM 1402 N N . ILE A 1 170 ? 37.393 27.690 -28.319 1.00 66.25 170 ILE A N 1
ATOM 1403 C CA . ILE A 1 170 ? 37.443 28.865 -27.445 1.00 66.25 170 ILE A CA 1
ATOM 1404 C C . ILE A 1 170 ? 38.900 29.076 -27.008 1.00 66.25 170 ILE A C 1
ATOM 1406 O O . ILE A 1 170 ? 39.523 28.166 -26.461 1.00 66.25 170 ILE A O 1
ATOM 1410 N N . LYS A 1 171 ? 39.458 30.267 -27.266 1.00 64.69 171 LYS A N 1
ATOM 1411 C CA . LYS A 1 171 ? 40.794 30.645 -26.775 1.00 64.69 171 LYS A CA 1
ATOM 1412 C C . LYS A 1 171 ? 40.745 30.771 -25.249 1.00 64.69 171 LYS A C 1
ATOM 1414 O O . LYS A 1 171 ? 39.804 31.364 -24.732 1.00 64.69 171 LYS A O 1
ATOM 1419 N N . ASP A 1 172 ? 41.739 30.204 -24.568 1.00 69.50 172 ASP A N 1
ATOM 1420 C CA . ASP A 1 172 ? 41.890 30.216 -23.103 1.00 69.50 172 ASP A CA 1
ATOM 1421 C C . ASP A 1 172 ? 40.810 29.436 -22.323 1.00 69.50 172 ASP A C 1
ATOM 1423 O O . ASP A 1 172 ? 40.428 29.803 -21.214 1.00 69.50 172 ASP A O 1
ATOM 1427 N N . TYR A 1 173 ? 40.313 28.330 -22.889 1.00 68.62 173 TYR A N 1
ATOM 1428 C CA . TYR A 1 173 ? 39.437 27.405 -22.167 1.00 68.62 173 TYR A CA 1
ATOM 1429 C C . TYR A 1 173 ? 40.218 26.631 -21.092 1.00 68.62 173 TYR A C 1
ATOM 1431 O O . TYR A 1 173 ? 40.983 25.716 -21.405 1.00 68.62 173 TYR A O 1
ATOM 1439 N N . GLU A 1 174 ? 40.012 26.983 -19.822 1.00 58.53 174 GLU A N 1
ATOM 1440 C CA . GLU A 1 174 ? 40.474 26.175 -18.694 1.00 58.53 174 GLU A CA 1
ATOM 1441 C C . GLU A 1 174 ? 39.623 24.908 -18.600 1.00 58.53 174 GLU A C 1
ATOM 1443 O O . GLU A 1 174 ? 38.423 24.955 -18.323 1.00 58.53 174 GLU A O 1
ATOM 1448 N N . GLN A 1 175 ? 40.253 23.766 -18.868 1.00 60.16 175 GLN A N 1
ATOM 1449 C CA . GLN A 1 175 ? 39.615 22.462 -18.781 1.00 60.16 175 GLN A CA 1
ATOM 1450 C C . GLN A 1 175 ? 39.253 22.196 -17.307 1.00 60.16 175 GLN A C 1
ATOM 1452 O O . GLN A 1 175 ? 40.163 22.114 -16.478 1.00 60.16 175 GLN A O 1
ATOM 1457 N N . PRO A 1 176 ? 37.961 22.088 -16.943 1.00 62.31 176 PRO A N 1
ATOM 1458 C CA . PRO A 1 176 ? 37.587 21.738 -15.582 1.00 62.31 176 PRO A CA 1
ATOM 1459 C C . PRO A 1 176 ? 38.131 20.341 -15.271 1.00 62.31 176 PRO A C 1
ATOM 1461 O O . PRO A 1 176 ? 37.997 19.417 -16.075 1.00 62.31 176 PRO A O 1
ATOM 1464 N N . ASP A 1 177 ? 38.786 20.221 -14.119 1.00 50.47 177 ASP A N 1
ATOM 1465 C CA . ASP A 1 177 ? 39.585 19.070 -13.704 1.00 50.47 177 ASP A CA 1
ATOM 1466 C C . ASP A 1 177 ? 38.682 17.857 -13.403 1.00 50.47 177 ASP A C 1
ATOM 1468 O O . ASP A 1 177 ? 38.342 17.570 -12.261 1.00 50.47 177 ASP A O 1
ATOM 1472 N N . GLY A 1 178 ? 38.220 17.183 -14.460 1.00 53.50 178 GLY A N 1
ATOM 1473 C CA . GLY A 1 178 ? 37.784 15.784 -14.486 1.00 53.50 178 GLY A CA 1
ATOM 1474 C C . GLY A 1 178 ? 36.627 15.329 -13.586 1.00 53.50 178 GLY A C 1
ATOM 1475 O O . GLY A 1 178 ? 36.275 14.155 -13.657 1.00 53.50 178 GLY A O 1
ATOM 1476 N N . GLU A 1 179 ? 36.003 16.175 -12.766 1.00 51.56 179 GLU A N 1
ATOM 1477 C CA . GLU A 1 179 ? 34.766 15.814 -12.060 1.00 51.56 179 GLU A CA 1
ATOM 1478 C C . GLU A 1 179 ? 33.561 16.098 -12.956 1.00 51.56 179 GLU A C 1
ATOM 1480 O O . GLU A 1 179 ? 32.856 17.101 -12.842 1.00 51.56 179 GLU A O 1
ATOM 1485 N N . TYR A 1 180 ? 33.339 15.182 -13.897 1.00 50.84 180 TYR A N 1
ATOM 1486 C CA . TYR A 1 180 ? 32.124 15.151 -14.693 1.00 50.84 180 TYR A CA 1
ATOM 1487 C C . TYR A 1 180 ? 30.940 14.795 -13.786 1.00 50.84 180 TYR A C 1
ATOM 1489 O O . TYR A 1 180 ? 30.755 13.644 -13.387 1.00 50.84 180 TYR A O 1
ATOM 1497 N N . ILE A 1 181 ? 30.125 15.791 -13.439 1.00 53.84 181 ILE A N 1
ATOM 1498 C CA . ILE A 1 181 ? 28.784 15.540 -12.915 1.00 53.84 181 ILE A CA 1
ATOM 1499 C C . ILE A 1 181 ? 27.930 15.200 -14.132 1.00 53.84 181 ILE A C 1
ATOM 1501 O O . ILE A 1 181 ? 27.551 16.094 -14.886 1.00 53.84 181 ILE A O 1
ATOM 1505 N N . ASP A 1 182 ? 27.677 13.909 -14.343 1.00 50.22 182 ASP A N 1
ATOM 1506 C CA . ASP A 1 182 ? 26.853 13.422 -15.448 1.00 50.22 182 ASP A CA 1
ATOM 1507 C C . ASP A 1 182 ? 25.429 13.992 -15.355 1.00 50.22 182 ASP A C 1
ATOM 1509 O O . ASP A 1 182 ? 24.578 13.519 -14.602 1.00 50.22 182 ASP A O 1
ATOM 1513 N N . VAL A 1 183 ? 25.198 15.073 -16.101 1.00 53.97 183 VAL A N 1
ATOM 1514 C CA . VAL A 1 183 ? 23.899 15.739 -16.279 1.00 53.97 183 VAL A CA 1
ATOM 1515 C C . VAL A 1 183 ? 23.181 15.249 -17.538 1.00 53.97 183 VAL A C 1
ATOM 1517 O O . VAL A 1 183 ? 22.135 15.794 -17.910 1.00 53.97 183 VAL A O 1
ATOM 1520 N N . SER A 1 184 ? 23.707 14.212 -18.196 1.00 45.44 184 SER A N 1
ATOM 1521 C CA . SER A 1 184 ? 23.071 13.596 -19.354 1.00 45.44 184 SER A CA 1
ATOM 1522 C C . SER A 1 184 ? 21.730 13.007 -18.934 1.00 45.44 184 SER A C 1
ATOM 1524 O O . SER A 1 184 ? 21.649 12.043 -18.173 1.00 45.44 184 SER A O 1
ATOM 1526 N N . ARG A 1 185 ? 20.636 13.562 -19.458 1.00 51.53 185 ARG A N 1
ATOM 1527 C CA . ARG A 1 185 ? 19.339 12.891 -19.384 1.00 51.53 185 ARG A CA 1
ATOM 1528 C C . ARG A 1 185 ? 19.432 11.640 -20.252 1.00 51.53 185 ARG A C 1
ATOM 1530 O O . ARG A 1 185 ? 19.402 11.737 -21.476 1.00 51.53 185 ARG A O 1
ATOM 1537 N N .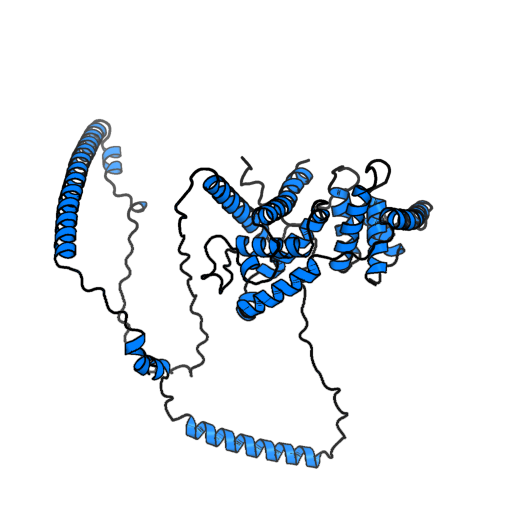 LYS A 1 186 ? 19.575 10.468 -19.629 1.00 37.28 186 LYS A N 1
ATOM 1538 C CA . LYS A 1 186 ? 19.376 9.187 -20.311 1.00 37.28 186 LYS A CA 1
ATOM 1539 C C . LYS A 1 186 ? 17.924 9.128 -20.776 1.00 37.28 186 LYS A C 1
ATOM 1541 O O . LYS A 1 186 ? 17.007 9.035 -19.967 1.00 37.28 186 LYS A O 1
ATOM 1546 N N . TYR A 1 187 ? 17.724 9.232 -22.083 1.00 43.78 187 TYR A N 1
ATOM 1547 C CA . TYR A 1 187 ? 16.431 8.982 -22.701 1.00 43.78 187 TYR A CA 1
ATOM 1548 C C . TYR A 1 187 ? 16.343 7.493 -23.005 1.00 43.78 187 TYR A C 1
ATOM 1550 O O . TYR A 1 187 ? 16.965 7.001 -23.947 1.00 43.78 187 TYR A O 1
ATOM 1558 N N . GLU A 1 188 ? 15.584 6.768 -22.192 1.00 34.84 188 GLU A N 1
ATOM 1559 C CA . GLU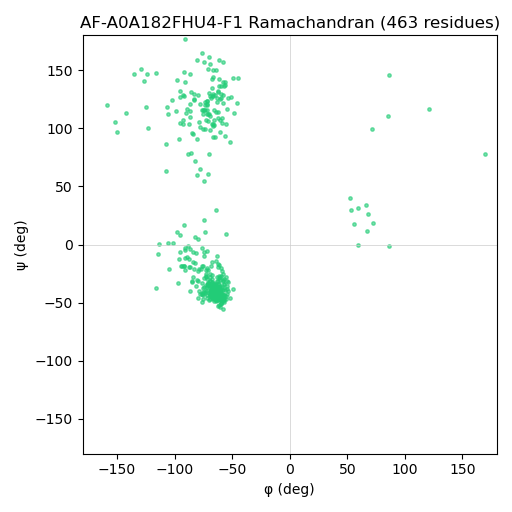 A 1 188 ? 15.209 5.400 -22.516 1.00 34.84 188 GLU A CA 1
ATOM 1560 C C . GLU A 1 188 ? 14.179 5.435 -23.646 1.00 34.84 188 GLU A C 1
ATOM 1562 O O . GLU A 1 188 ? 13.075 5.969 -23.510 1.00 34.84 188 GLU A O 1
ATOM 1567 N N . TYR A 1 189 ? 14.553 4.883 -24.799 1.00 31.95 189 TYR A N 1
ATOM 1568 C CA . TYR A 1 189 ? 13.600 4.605 -25.861 1.00 31.95 189 TYR A CA 1
ATOM 1569 C C . TYR A 1 189 ? 12.650 3.508 -25.379 1.00 31.95 189 TYR A C 1
ATOM 1571 O O . TYR A 1 189 ? 12.985 2.324 -25.410 1.00 31.95 189 TYR A O 1
ATOM 1579 N N . ILE A 1 190 ? 11.441 3.900 -24.980 1.00 38.94 190 ILE A N 1
ATOM 1580 C CA . ILE A 1 190 ? 10.333 2.971 -24.764 1.00 38.94 190 ILE A CA 1
ATOM 1581 C C . ILE A 1 190 ? 9.962 2.391 -26.135 1.00 38.94 190 ILE A C 1
ATOM 1583 O O . ILE A 1 190 ? 9.179 2.971 -26.890 1.00 38.94 190 ILE A O 1
ATOM 1587 N N . ARG A 1 191 ? 10.541 1.241 -26.500 1.00 33.66 191 ARG A N 1
ATOM 1588 C CA . ARG A 1 191 ? 10.023 0.438 -27.613 1.00 33.66 191 ARG A CA 1
ATOM 1589 C C . ARG A 1 191 ? 8.688 -0.149 -27.176 1.00 33.66 191 ARG A C 1
ATOM 1591 O O . ARG A 1 191 ? 8.637 -1.170 -26.497 1.00 33.66 191 ARG A O 1
ATOM 1598 N N . ALA A 1 192 ? 7.602 0.496 -27.587 1.00 32.09 192 ALA A N 1
ATOM 1599 C CA . ALA A 1 192 ? 6.272 -0.084 -27.526 1.00 32.09 192 ALA A CA 1
ATOM 1600 C C . ALA A 1 192 ? 6.217 -1.298 -28.468 1.00 32.09 192 ALA A C 1
ATOM 1602 O O . ALA A 1 192 ? 5.962 -1.165 -29.663 1.00 32.09 192 ALA A O 1
ATOM 1603 N N . PHE A 1 193 ? 6.487 -2.493 -27.943 1.00 35.78 193 PHE A N 1
ATOM 1604 C CA . PHE A 1 193 ? 6.202 -3.726 -28.664 1.00 35.78 193 PHE A CA 1
ATOM 1605 C C . PHE A 1 193 ? 4.690 -3.966 -28.650 1.00 35.78 193 PHE A C 1
ATOM 1607 O O . PHE A 1 193 ? 4.070 -4.146 -27.602 1.00 35.78 193 PHE A O 1
ATOM 1614 N N . ALA A 1 194 ? 4.087 -3.935 -29.838 1.00 30.34 194 ALA A N 1
ATOM 1615 C CA . ALA A 1 194 ? 2.734 -4.417 -30.055 1.00 30.34 194 ALA A CA 1
ATOM 1616 C C . ALA A 1 194 ? 2.740 -5.956 -29.983 1.00 30.34 194 ALA A C 1
ATOM 1618 O O . ALA A 1 194 ? 3.480 -6.580 -30.746 1.00 30.34 194 ALA A O 1
ATOM 1619 N N . PRO A 1 195 ? 1.943 -6.588 -29.103 1.00 39.69 195 PRO A N 1
ATOM 1620 C CA . PRO A 1 195 ? 1.819 -8.035 -29.093 1.00 39.69 195 PRO A CA 1
ATOM 1621 C C . PRO A 1 195 ? 0.983 -8.483 -30.293 1.00 39.69 195 PRO A C 1
ATOM 1623 O O . PRO A 1 195 ? -0.158 -8.057 -30.490 1.00 39.69 195 PRO A O 1
ATOM 1626 N N . THR A 1 196 ? 1.576 -9.347 -31.104 1.00 38.03 196 THR A N 1
ATOM 1627 C CA . THR A 1 196 ? 0.901 -10.120 -32.138 1.00 38.03 196 THR A CA 1
ATOM 1628 C C . THR A 1 196 ? 0.170 -11.299 -31.487 1.00 38.03 196 THR A C 1
ATOM 1630 O O . THR A 1 196 ? 0.794 -12.144 -30.856 1.00 38.03 196 THR A O 1
ATOM 1633 N N . GLY A 1 197 ? -1.154 -11.378 -31.668 1.00 34.38 197 GLY A N 1
ATOM 1634 C CA . GLY A 1 197 ? -1.925 -12.616 -31.477 1.00 34.38 197 GLY A CA 1
ATOM 1635 C C . GLY A 1 197 ? -3.051 -12.574 -30.432 1.00 34.38 197 GLY A C 1
ATOM 1636 O O . GLY A 1 197 ? -2.799 -12.510 -29.236 1.00 34.38 197 GLY A O 1
ATOM 1637 N N . CYS A 1 198 ? -4.282 -12.761 -30.930 1.00 33.12 198 CYS A N 1
ATOM 1638 C CA . CYS A 1 198 ? -5.571 -13.006 -30.252 1.00 33.12 198 CYS A CA 1
ATOM 1639 C C . CYS A 1 198 ? -6.374 -11.773 -29.766 1.00 33.12 198 CYS A C 1
ATOM 1641 O O . CYS A 1 198 ? -6.007 -11.065 -28.832 1.00 33.12 198 CYS A O 1
ATOM 1643 N N . CYS A 1 199 ? -7.505 -11.526 -30.438 1.00 41.75 199 CYS A N 1
ATOM 1644 C CA . CYS A 1 199 ? -7.966 -10.179 -30.789 1.00 41.75 199 CYS A CA 1
ATOM 1645 C C . CYS A 1 199 ? -8.963 -9.507 -29.832 1.00 41.75 199 CYS A C 1
ATOM 1647 O O . CYS A 1 199 ? -9.051 -8.284 -29.874 1.00 41.75 199 CYS A O 1
ATOM 1649 N N . ASP A 1 200 ? -9.664 -10.225 -28.950 1.00 40.34 200 ASP A N 1
ATOM 1650 C CA . ASP A 1 200 ? -10.805 -9.602 -28.247 1.00 40.34 200 ASP A CA 1
ATOM 1651 C C . ASP A 1 200 ? -10.629 -9.476 -26.731 1.00 40.34 200 ASP A C 1
ATOM 1653 O O . ASP A 1 200 ? -10.938 -8.429 -26.162 1.00 40.34 200 ASP A O 1
ATOM 1657 N N . ARG A 1 201 ? -10.018 -10.460 -26.056 1.00 40.34 201 ARG A N 1
ATOM 1658 C CA . ARG A 1 201 ? -9.725 -10.338 -24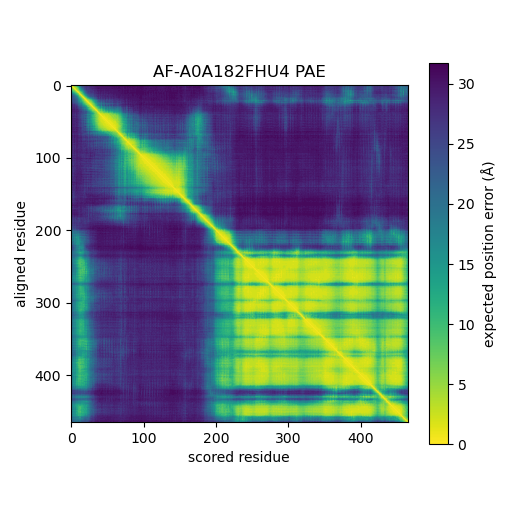.615 1.00 40.34 201 ARG A CA 1
ATOM 1659 C C . ARG A 1 201 ? -8.534 -9.420 -24.352 1.00 40.34 201 ARG A C 1
ATOM 1661 O O . ARG A 1 201 ? -8.651 -8.492 -23.563 1.00 40.34 201 ARG A O 1
ATOM 1668 N N . ALA A 1 202 ? -7.413 -9.616 -25.047 1.00 39.97 202 ALA A N 1
ATOM 1669 C CA . ALA A 1 202 ? -6.186 -8.837 -24.841 1.00 39.97 202 ALA A CA 1
ATOM 1670 C C . ALA A 1 202 ? -6.367 -7.331 -25.110 1.00 39.97 202 ALA A C 1
ATOM 1672 O O . ALA A 1 202 ? -5.676 -6.511 -24.512 1.00 39.97 202 ALA A O 1
ATOM 1673 N N . ARG A 1 203 ? -7.320 -6.952 -25.971 1.00 41.03 203 ARG A N 1
ATOM 1674 C CA . ARG A 1 203 ? -7.628 -5.554 -26.298 1.00 41.03 203 ARG A CA 1
ATOM 1675 C C . ARG A 1 203 ? -8.449 -4.874 -25.201 1.00 41.03 203 ARG A C 1
ATOM 1677 O O . ARG A 1 203 ? -8.100 -3.767 -24.805 1.00 41.03 203 ARG A O 1
ATOM 1684 N N . ILE A 1 204 ? -9.456 -5.562 -24.656 1.00 41.28 204 ILE A N 1
ATOM 1685 C CA . ILE A 1 204 ? -10.206 -5.107 -23.472 1.00 41.28 204 ILE A CA 1
ATOM 1686 C C . ILE A 1 204 ? -9.273 -5.049 -22.255 1.00 41.28 204 ILE A C 1
ATOM 1688 O O . ILE A 1 204 ? -9.267 -4.048 -21.547 1.00 41.28 204 ILE A O 1
ATOM 1692 N N . PHE A 1 205 ? -8.410 -6.056 -22.073 1.00 44.12 205 PHE A N 1
ATOM 1693 C CA . PHE A 1 205 ? -7.404 -6.084 -21.007 1.00 44.12 205 PHE A CA 1
ATOM 1694 C C . PHE A 1 205 ? -6.364 -4.969 -21.143 1.00 44.12 205 PHE A C 1
ATOM 1696 O O . PHE A 1 205 ? -6.030 -4.340 -20.148 1.00 44.12 205 PHE A O 1
ATOM 1703 N N . LYS A 1 206 ? -5.878 -4.667 -22.354 1.00 44.75 206 LYS A N 1
ATOM 1704 C CA . LYS A 1 206 ? -4.946 -3.555 -22.590 1.00 44.75 206 LYS A CA 1
ATOM 1705 C C . LYS A 1 206 ? -5.612 -2.199 -22.354 1.00 44.75 206 LYS A C 1
ATOM 1707 O O . LYS A 1 206 ? -5.013 -1.354 -21.705 1.00 44.75 206 LYS A O 1
ATOM 1712 N N . MET A 1 207 ? -6.855 -2.018 -22.806 1.00 44.22 207 MET A N 1
ATOM 1713 C CA . MET A 1 207 ? -7.621 -0.789 -22.576 1.00 44.22 207 MET A CA 1
ATOM 1714 C C . MET A 1 207 ? -7.980 -0.590 -21.099 1.00 44.22 207 MET A C 1
ATOM 1716 O O . MET A 1 207 ? -7.853 0.524 -20.604 1.00 44.22 207 MET A O 1
ATOM 1720 N N . MET A 1 208 ? -8.380 -1.646 -20.377 1.00 43.56 208 MET A N 1
ATOM 1721 C CA . MET A 1 208 ? -8.609 -1.575 -18.928 1.00 43.56 208 MET A CA 1
ATOM 1722 C C . MET A 1 208 ? -7.302 -1.328 -18.186 1.00 43.56 208 MET A C 1
ATOM 1724 O O . MET A 1 208 ? -7.266 -0.433 -17.360 1.00 43.56 208 MET A O 1
ATOM 1728 N N . ARG A 1 209 ? -6.213 -2.029 -18.521 1.00 50.88 209 ARG A N 1
ATOM 1729 C CA . ARG A 1 209 ? -4.882 -1.809 -17.936 1.00 50.88 209 ARG A CA 1
ATOM 1730 C C . ARG A 1 209 ? -4.390 -0.379 -18.152 1.00 50.88 209 ARG A C 1
ATOM 1732 O O . ARG A 1 209 ? -3.935 0.243 -17.204 1.00 50.88 209 ARG A O 1
ATOM 1739 N N . GLU A 1 210 ? -4.512 0.169 -19.359 1.00 51.88 210 GLU A N 1
ATOM 1740 C CA . GLU A 1 210 ? -4.138 1.559 -19.655 1.00 51.88 210 GLU A CA 1
ATOM 1741 C C . GLU A 1 210 ? -5.053 2.562 -18.936 1.00 51.88 210 GLU A C 1
ATOM 1743 O O . GLU A 1 210 ? -4.555 3.535 -18.378 1.00 51.88 210 GLU A O 1
ATOM 1748 N N . ALA A 1 211 ? -6.365 2.313 -18.868 1.00 48.28 211 ALA A N 1
ATOM 1749 C CA . ALA A 1 211 ? -7.303 3.161 -18.129 1.00 48.28 211 ALA A CA 1
ATOM 1750 C C . ALA A 1 211 ? -7.071 3.120 -16.607 1.00 48.28 211 ALA A C 1
ATOM 1752 O O . ALA A 1 211 ? -7.114 4.157 -15.956 1.00 48.28 211 ALA A O 1
ATOM 1753 N N . ILE A 1 212 ? -6.775 1.942 -16.054 1.00 49.78 212 ILE A N 1
ATOM 1754 C CA . ILE A 1 212 ? -6.457 1.702 -14.640 1.00 49.78 212 ILE A CA 1
ATOM 1755 C C . ILE A 1 212 ? -5.118 2.347 -14.277 1.00 49.78 212 ILE A C 1
ATOM 1757 O O . ILE A 1 212 ? -5.028 3.042 -13.270 1.00 49.78 212 ILE A O 1
ATOM 1761 N N . ILE A 1 213 ? -4.084 2.164 -15.105 1.00 51.50 213 ILE A N 1
ATOM 1762 C CA . ILE A 1 213 ? -2.768 2.783 -14.907 1.00 51.50 213 ILE A CA 1
ATOM 1763 C C . ILE A 1 213 ? -2.877 4.304 -15.010 1.00 51.50 213 ILE A C 1
ATOM 1765 O O . ILE A 1 213 ? -2.268 5.001 -14.207 1.00 51.50 213 ILE A O 1
ATOM 1769 N N . ASN A 1 214 ? -3.669 4.836 -15.944 1.00 50.56 214 ASN A N 1
ATOM 1770 C CA . ASN A 1 214 ? -3.889 6.277 -16.049 1.00 50.56 214 ASN A CA 1
ATOM 1771 C C . ASN A 1 214 ? -4.689 6.823 -14.856 1.00 50.56 214 ASN A C 1
ATOM 1773 O O . ASN A 1 214 ? -4.289 7.842 -14.305 1.00 50.56 214 ASN A O 1
ATOM 1777 N N . ALA A 1 215 ? -5.717 6.114 -14.377 1.00 48.91 215 ALA A N 1
ATOM 1778 C CA . ALA A 1 215 ? -6.453 6.486 -13.166 1.00 48.91 215 ALA A CA 1
ATOM 1779 C C . ALA A 1 215 ? -5.561 6.457 -11.910 1.00 48.91 215 ALA A C 1
ATOM 1781 O O . ALA A 1 215 ? -5.602 7.374 -11.094 1.00 48.91 215 ALA A O 1
ATOM 1782 N N . ALA A 1 216 ? -4.698 5.448 -11.775 1.00 45.94 216 ALA A N 1
ATOM 1783 C CA . ALA A 1 216 ? -3.736 5.354 -10.680 1.00 45.94 216 ALA A CA 1
ATOM 1784 C C . ALA A 1 216 ? -2.603 6.393 -10.791 1.00 45.94 216 ALA A C 1
ATOM 1786 O O . ALA A 1 216 ? -2.149 6.909 -9.774 1.00 45.94 216 ALA A O 1
ATOM 1787 N N . ARG A 1 217 ? -2.161 6.748 -12.008 1.00 50.59 217 ARG A N 1
ATOM 1788 C CA . ARG A 1 217 ? -1.215 7.853 -12.257 1.00 50.59 217 ARG A CA 1
ATOM 1789 C C . ARG A 1 217 ? -1.822 9.201 -11.896 1.00 50.59 217 ARG A C 1
ATOM 1791 O O . ARG A 1 217 ? -1.145 10.002 -11.261 1.00 50.59 217 ARG A O 1
ATOM 1798 N N . GLU A 1 218 ? -3.079 9.436 -12.264 1.00 45.03 218 GLU A N 1
ATOM 1799 C CA . GLU A 1 218 ? -3.827 10.641 -11.896 1.00 45.03 218 GLU A CA 1
ATOM 1800 C C . GLU A 1 218 ? -4.020 10.732 -10.373 1.00 45.03 218 GLU A C 1
ATOM 1802 O O . GLU A 1 218 ? -3.760 11.787 -9.799 1.00 45.03 218 GLU A O 1
ATOM 1807 N N . ALA A 1 219 ? -4.342 9.621 -9.698 1.00 42.59 219 ALA A N 1
ATOM 1808 C CA . ALA A 1 219 ? -4.440 9.553 -8.235 1.00 42.59 219 ALA A CA 1
ATOM 1809 C C . ALA A 1 219 ? -3.082 9.735 -7.520 1.00 42.59 219 ALA A C 1
ATOM 1811 O O . ALA A 1 219 ? -3.013 10.345 -6.454 1.00 42.59 219 ALA A O 1
ATOM 1812 N N . ALA A 1 220 ? -1.982 9.245 -8.105 1.00 38.91 220 ALA A N 1
ATOM 1813 C CA . ALA A 1 220 ? -0.637 9.345 -7.530 1.00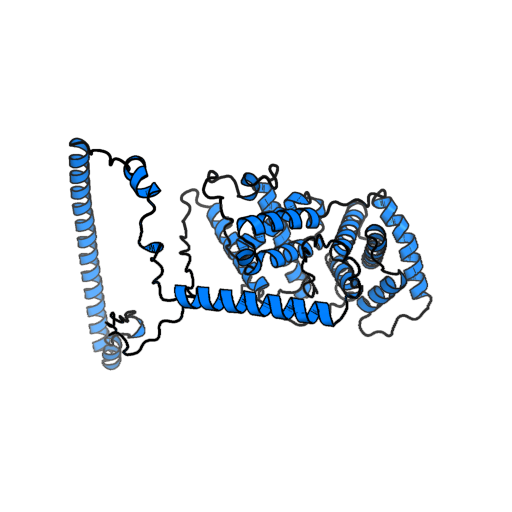 38.91 220 ALA A CA 1
ATOM 1814 C C . ALA A 1 220 ? 0.025 10.727 -7.710 1.00 38.91 220 ALA A C 1
ATOM 1816 O O . ALA A 1 220 ? 0.961 11.048 -6.974 1.00 38.91 220 ALA A O 1
ATOM 1817 N N . PHE A 1 221 ? -0.418 11.543 -8.678 1.00 37.06 221 PHE A N 1
ATOM 1818 C CA . PHE A 1 221 ? 0.189 12.850 -8.980 1.00 37.06 221 PHE A CA 1
ATOM 1819 C C . PHE A 1 221 ? -0.434 14.024 -8.204 1.00 37.06 221 PHE A C 1
ATOM 1821 O O . PHE A 1 221 ? 0.141 15.115 -8.163 1.00 37.06 221 PHE A O 1
ATOM 1828 N N . VAL A 1 222 ? -1.579 13.818 -7.545 1.00 35.03 222 VAL A N 1
ATOM 1829 C CA . VAL A 1 222 ? -2.241 14.861 -6.755 1.00 35.03 222 VAL A CA 1
ATOM 1830 C C . VAL A 1 222 ? -1.645 14.914 -5.349 1.00 35.03 222 VAL A C 1
ATOM 1832 O O . VAL A 1 222 ? -2.011 14.198 -4.421 1.00 35.03 222 VAL A O 1
ATOM 1835 N N . THR A 1 223 ? -0.690 15.823 -5.185 1.00 33.41 223 THR A N 1
ATOM 1836 C CA . THR A 1 223 ? -0.284 16.317 -3.872 1.00 33.41 223 THR A CA 1
ATOM 1837 C C . THR A 1 223 ? -1.284 17.374 -3.403 1.00 33.41 223 THR A C 1
ATOM 1839 O O . THR A 1 223 ? -1.503 18.367 -4.088 1.00 33.41 223 THR A O 1
ATOM 1842 N N . ARG A 1 224 ? -1.791 17.191 -2.174 1.00 35.00 224 ARG A N 1
ATOM 1843 C CA . ARG A 1 224 ? -2.599 18.135 -1.371 1.00 35.00 224 ARG A CA 1
ATOM 1844 C C . ARG A 1 224 ? -4.039 18.379 -1.847 1.00 35.00 224 ARG A C 1
ATOM 1846 O O . ARG A 1 224 ? -4.293 19.313 -2.594 1.00 35.00 224 ARG A O 1
ATOM 1853 N N . HIS A 1 225 ? -4.992 17.708 -1.199 1.00 37.16 225 HIS A N 1
ATOM 1854 C CA . HIS A 1 225 ? -6.327 18.270 -0.965 1.00 37.16 225 HIS A CA 1
ATOM 1855 C C . HIS A 1 225 ? -6.726 18.156 0.514 1.00 37.16 225 HIS A C 1
ATOM 1857 O O . HIS A 1 225 ? -6.183 17.344 1.261 1.00 37.16 225 HIS A O 1
ATOM 1863 N N . LYS A 1 226 ? -7.562 19.103 0.957 1.00 36.84 226 LYS A N 1
ATOM 1864 C CA . LYS A 1 226 ? -7.964 19.334 2.352 1.00 36.84 226 LYS A CA 1
ATOM 1865 C C . LYS A 1 226 ? -8.697 18.108 2.908 1.00 36.84 226 LYS A C 1
ATOM 1867 O O . LYS A 1 226 ? -9.480 17.502 2.195 1.00 36.84 226 LYS A O 1
ATOM 1872 N N . ASN A 1 227 ? -8.451 17.793 4.184 1.00 42.34 227 ASN A N 1
ATOM 1873 C CA . ASN A 1 227 ? -9.238 16.836 4.965 1.00 42.34 227 ASN A CA 1
ATOM 1874 C C . ASN A 1 227 ? -10.715 17.257 4.956 1.00 42.34 227 ASN A C 1
ATOM 1876 O O . ASN A 1 227 ? -11.123 18.046 5.813 1.00 42.34 227 ASN A O 1
ATOM 1880 N N . ASP A 1 228 ? -11.505 16.736 4.024 1.00 50.78 228 ASP A N 1
ATOM 1881 C CA . ASP A 1 228 ? -12.954 16.812 4.131 1.00 50.78 228 ASP A CA 1
ATOM 1882 C C . ASP A 1 228 ? -13.359 15.900 5.292 1.00 50.78 228 ASP A C 1
ATOM 1884 O O . ASP A 1 228 ? -13.144 14.686 5.299 1.00 50.78 228 ASP A O 1
ATOM 1888 N N . GLN A 1 229 ? -13.813 16.530 6.371 1.00 62.47 229 GLN A N 1
ATOM 1889 C CA . GLN A 1 229 ? -14.143 15.849 7.613 1.00 62.47 229 GLN A CA 1
ATOM 1890 C C . GLN A 1 229 ? -15.464 15.104 7.423 1.00 62.47 229 GLN A C 1
ATOM 1892 O O . GLN A 1 229 ? -16.496 15.725 7.192 1.00 62.47 229 GLN A O 1
ATOM 1897 N N . ILE A 1 230 ? -15.425 13.772 7.497 1.00 67.94 230 ILE A N 1
ATOM 1898 C CA . ILE A 1 230 ? -16.612 12.927 7.330 1.00 67.94 230 ILE A CA 1
ATOM 1899 C C . ILE A 1 230 ? -17.374 12.852 8.656 1.00 67.94 230 ILE A C 1
ATOM 1901 O O . ILE A 1 230 ? -16.789 12.519 9.695 1.00 67.94 230 ILE A O 1
ATOM 1905 N N . ASP A 1 231 ? -18.681 13.108 8.599 1.00 73.69 231 ASP A N 1
ATOM 1906 C CA . ASP A 1 231 ? -19.602 12.921 9.719 1.00 73.69 231 ASP A CA 1
ATOM 1907 C C . ASP A 1 231 ? -20.128 11.480 9.766 1.00 73.69 231 ASP A C 1
ATOM 1909 O O . ASP A 1 231 ? -20.932 11.045 8.941 1.00 73.69 231 ASP A O 1
ATOM 1913 N N . TYR A 1 232 ? -19.687 10.732 10.779 1.00 77.00 232 TYR A N 1
ATOM 1914 C CA . TYR A 1 232 ? -20.025 9.314 10.963 1.00 77.00 232 TYR A CA 1
ATOM 1915 C C . TYR A 1 232 ? -21.458 9.063 11.467 1.00 77.00 232 TYR A C 1
ATOM 1917 O O . TYR A 1 232 ? -21.909 7.921 11.484 1.00 77.00 232 TYR A O 1
ATOM 1925 N N . LYS A 1 233 ? -22.182 10.116 11.875 1.00 73.50 233 LYS A N 1
ATOM 1926 C CA . LYS A 1 233 ? -23.575 10.027 12.350 1.00 73.50 233 LYS A CA 1
ATOM 1927 C C . LYS A 1 233 ? -24.608 10.049 11.227 1.00 73.50 233 LYS A C 1
ATOM 1929 O O . LYS A 1 233 ? -25.686 9.487 11.376 1.00 73.50 233 LYS A O 1
ATOM 1934 N N . THR A 1 234 ? -24.309 10.756 10.142 1.00 66.56 234 THR A N 1
ATOM 1935 C CA . THR A 1 234 ? -25.268 11.049 9.067 1.00 66.56 234 THR A CA 1
ATOM 1936 C C . THR A 1 234 ? -25.132 10.075 7.904 1.00 66.56 234 THR A C 1
ATOM 1938 O O . THR A 1 234 ? -26.129 9.722 7.277 1.00 66.56 234 THR A O 1
ATOM 1941 N N . ARG A 1 235 ? -23.913 9.599 7.630 1.00 66.44 235 ARG A N 1
ATOM 1942 C CA . ARG A 1 235 ? -23.627 8.651 6.549 1.00 66.44 235 ARG A CA 1
ATOM 1943 C C . ARG A 1 235 ? -23.625 7.212 7.070 1.00 66.44 235 ARG A C 1
ATOM 1945 O O . ARG A 1 235 ? -22.970 6.903 8.058 1.00 66.44 235 ARG A O 1
ATOM 1952 N N . SER A 1 236 ? -24.324 6.318 6.368 1.00 61.25 236 SER A N 1
ATOM 1953 C CA . SER A 1 236 ? -24.341 4.876 6.649 1.00 61.25 236 SER A CA 1
ATOM 1954 C C . SER A 1 236 ? -23.902 4.106 5.403 1.00 61.25 236 SER A C 1
ATOM 1956 O O . SER A 1 236 ? -24.665 3.917 4.458 1.00 61.25 236 SER A O 1
ATOM 1958 N N . HIS A 1 237 ? -22.636 3.689 5.388 1.00 67.94 237 HIS A N 1
ATOM 1959 C CA . HIS A 1 237 ? -22.022 2.872 4.343 1.00 67.94 237 HIS A CA 1
ATOM 1960 C C . HIS A 1 237 ? -21.183 1.768 4.987 1.00 67.94 237 HIS A C 1
ATOM 1962 O O . HIS A 1 237 ? -20.545 1.981 6.019 1.00 67.94 237 HIS A O 1
ATOM 1968 N N . LYS A 1 238 ? -21.121 0.599 4.337 1.00 67.94 238 LYS A N 1
ATOM 1969 C CA . LYS A 1 238 ? -20.401 -0.585 4.842 1.00 67.94 238 LYS A CA 1
ATOM 1970 C C . LYS A 1 238 ? -18.900 -0.344 5.095 1.00 67.94 238 LYS A C 1
ATOM 1972 O O . LYS A 1 238 ? -18.326 -1.020 5.937 1.00 67.94 238 LYS A O 1
ATOM 1977 N N . GLY A 1 239 ? -18.278 0.618 4.402 1.00 73.88 239 GLY A N 1
ATOM 1978 C CA . GLY A 1 239 ? -16.857 0.974 4.550 1.00 73.88 239 GLY A CA 1
ATOM 1979 C C . GLY A 1 239 ? -16.546 2.078 5.574 1.00 73.88 239 GLY A C 1
ATOM 1980 O O . GLY A 1 239 ? -15.380 2.359 5.833 1.00 73.88 239 GLY A O 1
ATOM 1981 N N . LEU A 1 240 ? -17.547 2.717 6.190 1.00 82.19 240 LEU A N 1
ATOM 1982 C CA . LEU A 1 240 ? -17.295 3.789 7.167 1.00 82.19 240 LEU A CA 1
ATOM 1983 C C . LEU A 1 240 ? -16.644 3.312 8.475 1.00 82.19 240 LEU A C 1
ATOM 1985 O O . LEU A 1 240 ? -15.749 4.008 8.954 1.00 82.19 240 LEU A O 1
ATOM 1989 N N . PRO A 1 241 ? -17.003 2.146 9.052 1.00 87.44 241 PRO A N 1
ATOM 1990 C CA . PRO A 1 241 ? -16.395 1.693 10.304 1.00 87.44 241 PRO A CA 1
ATOM 1991 C C . PRO A 1 241 ? -14.885 1.447 10.200 1.00 87.44 241 PRO A C 1
ATOM 1993 O O . PRO A 1 241 ? -14.135 1.753 11.126 1.00 87.44 241 PRO A O 1
ATOM 1996 N N . ILE A 1 242 ? -14.417 0.933 9.059 1.00 87.25 242 ILE A N 1
ATOM 1997 C CA . ILE A 1 242 ? -12.987 0.692 8.840 1.00 87.25 242 ILE A CA 1
ATOM 1998 C C . ILE A 1 242 ? -12.236 2.004 8.576 1.00 87.25 242 ILE A C 1
ATOM 2000 O O . ILE A 1 242 ? -11.147 2.212 9.108 1.00 87.25 242 ILE A O 1
ATOM 2004 N N . ARG A 1 243 ? -12.856 2.949 7.858 1.00 84.38 243 ARG A N 1
ATOM 2005 C CA . ARG A 1 243 ? -12.339 4.314 7.695 1.00 84.38 243 ARG A CA 1
ATOM 2006 C C . ARG A 1 243 ? -12.174 5.012 9.048 1.00 84.38 243 ARG A C 1
ATOM 2008 O O . ARG A 1 243 ? -11.113 5.572 9.321 1.00 84.38 243 ARG A O 1
ATOM 2015 N N . PHE A 1 244 ? -13.187 4.897 9.907 1.00 88.25 244 PHE A N 1
ATOM 2016 C CA . PHE A 1 244 ? -13.156 5.361 11.291 1.00 88.25 244 PHE A CA 1
ATOM 2017 C C . PHE A 1 244 ? -12.003 4.724 12.078 1.00 88.25 244 PHE A C 1
ATOM 2019 O O . PHE A 1 244 ? -11.240 5.438 12.727 1.00 88.25 244 PHE A O 1
ATOM 2026 N N . LEU A 1 245 ? -11.814 3.402 11.968 1.00 91.81 245 LEU A N 1
ATOM 2027 C CA . LEU A 1 245 ? -10.717 2.680 12.622 1.00 91.81 245 LEU A CA 1
ATOM 2028 C C . LEU A 1 245 ? -9.351 3.278 12.258 1.00 91.81 245 LEU A C 1
ATOM 2030 O O . LEU A 1 245 ? -8.529 3.526 13.144 1.00 91.81 245 LEU A O 1
ATOM 2034 N N . PHE A 1 246 ? -9.103 3.542 10.974 1.00 87.50 246 PHE A N 1
ATOM 2035 C CA . PHE A 1 246 ? -7.836 4.122 10.527 1.00 87.50 246 PHE A CA 1
ATOM 2036 C C . PHE A 1 246 ? -7.672 5.596 10.917 1.00 87.50 246 PHE A C 1
ATOM 2038 O O . PHE A 1 246 ? -6.569 5.986 11.307 1.00 87.50 246 PHE A O 1
ATOM 2045 N N . GLU A 1 247 ? -8.744 6.397 10.902 1.00 85.31 247 GLU A N 1
ATOM 2046 C CA . GLU A 1 247 ? -8.708 7.776 11.413 1.00 85.31 247 GLU A CA 1
ATOM 2047 C C . GLU A 1 247 ? -8.360 7.800 12.912 1.00 85.31 247 GLU A C 1
ATOM 2049 O O . GLU A 1 247 ? -7.490 8.563 13.344 1.00 85.31 247 GLU A O 1
ATOM 2054 N N . CYS A 1 248 ? -8.976 6.923 13.711 1.00 89.44 248 CYS A N 1
ATOM 2055 C CA . CYS A 1 248 ? -8.664 6.787 15.130 1.00 89.44 248 CYS A CA 1
ATOM 2056 C C . CYS A 1 248 ? -7.225 6.312 15.356 1.00 89.44 248 CYS A C 1
ATOM 2058 O O . CYS A 1 248 ? -6.517 6.899 16.173 1.00 89.44 248 CYS A O 1
ATOM 2060 N N . ALA A 1 249 ? -6.757 5.301 14.618 1.00 89.62 249 ALA A N 1
ATOM 2061 C CA . ALA A 1 249 ? -5.386 4.798 14.732 1.00 89.62 249 ALA A CA 1
ATOM 2062 C C . ALA A 1 249 ? -4.340 5.890 14.463 1.00 89.62 249 ALA A C 1
ATOM 2064 O O . ALA A 1 249 ? -3.315 5.970 15.145 1.00 89.62 249 ALA A O 1
ATOM 2065 N N . GLN A 1 250 ? -4.613 6.750 13.484 1.00 84.44 250 GLN A N 1
ATOM 2066 C CA . GLN A 1 250 ? -3.737 7.852 13.121 1.00 84.44 250 GLN A CA 1
ATOM 2067 C C . GLN A 1 250 ? -3.750 8.965 14.182 1.00 84.44 250 GLN A C 1
ATOM 2069 O O . GLN A 1 250 ? -2.679 9.429 14.576 1.00 84.44 250 GLN A O 1
ATOM 2074 N N . LYS A 1 251 ? -4.922 9.342 14.715 1.00 86.06 251 LYS A N 1
ATOM 2075 C CA . LYS A 1 251 ? -5.035 10.282 15.852 1.00 86.06 251 LYS A CA 1
ATOM 2076 C C . LYS A 1 251 ? -4.340 9.757 17.114 1.00 86.06 251 LYS A C 1
ATOM 2078 O O . LYS A 1 251 ? -3.713 10.528 17.833 1.00 86.06 251 LYS A O 1
ATOM 2083 N N . LEU A 1 252 ? -4.395 8.444 17.346 1.00 87.44 252 LEU A N 1
ATOM 2084 C CA . LEU A 1 252 ? -3.678 7.743 18.420 1.00 87.44 252 LEU A CA 1
ATOM 2085 C C . LEU A 1 252 ? -2.183 7.552 18.135 1.00 87.44 252 LEU A C 1
ATOM 2087 O O . LEU A 1 252 ? -1.455 7.043 18.986 1.00 87.44 252 LEU A O 1
ATOM 2091 N N . ASN A 1 253 ? -1.712 7.963 16.955 1.00 86.44 253 ASN A N 1
ATOM 2092 C CA . ASN A 1 253 ? -0.318 7.881 16.542 1.00 86.44 253 ASN A CA 1
ATOM 2093 C C . ASN A 1 253 ? 0.256 6.445 16.538 1.00 86.44 253 ASN A C 1
ATOM 2095 O O . ASN A 1 253 ? 1.454 6.243 16.768 1.00 86.44 253 ASN A O 1
ATOM 2099 N N . MET A 1 254 ? -0.597 5.452 16.266 1.00 85.56 254 MET A N 1
ATOM 2100 C CA . MET A 1 254 ? -0.246 4.029 16.275 1.00 85.56 254 MET A CA 1
ATOM 2101 C C . MET A 1 254 ? 0.691 3.661 15.121 1.00 85.56 254 MET A C 1
ATOM 2103 O O . MET A 1 254 ? 0.723 4.312 14.071 1.00 85.56 254 MET A O 1
ATOM 2107 N N . LYS A 1 255 ? 1.462 2.581 15.286 1.00 87.56 255 LYS A N 1
ATOM 2108 C CA . LYS A 1 255 ? 2.272 2.042 14.180 1.00 87.56 255 LYS A CA 1
ATOM 2109 C C . LYS A 1 255 ? 1.359 1.485 13.068 1.00 87.56 255 LYS A C 1
ATOM 2111 O O . LYS A 1 255 ? 0.365 0.834 13.394 1.00 87.56 255 LYS A O 1
ATOM 2116 N N . PRO A 1 256 ? 1.724 1.614 11.773 1.00 84.62 256 PRO A N 1
ATOM 2117 C CA . PRO A 1 256 ? 0.935 1.060 10.661 1.00 84.62 256 PRO A CA 1
ATOM 2118 C C . PRO A 1 256 ? 0.700 -0.453 10.764 1.00 84.62 256 PRO A C 1
ATOM 2120 O O . PRO A 1 256 ? -0.359 -0.963 10.426 1.00 84.62 256 PRO A O 1
ATOM 2123 N N . LEU A 1 257 ? 1.672 -1.188 11.313 1.00 87.81 257 LEU A N 1
ATOM 2124 C CA . LEU A 1 257 ? 1.518 -2.621 11.559 1.00 87.81 257 LEU A CA 1
ATOM 2125 C C . LEU A 1 257 ? 0.429 -2.920 12.605 1.00 87.81 257 LEU A C 1
ATOM 2127 O O . LEU A 1 257 ? -0.270 -3.924 12.497 1.00 87.81 257 LEU A O 1
ATOM 2131 N N . THR A 1 258 ? 0.281 -2.056 13.612 1.00 91.06 258 THR A N 1
ATOM 2132 C CA . THR A 1 258 ? -0.743 -2.189 14.654 1.00 91.06 258 THR A CA 1
ATOM 2133 C C . THR A 1 258 ? -2.131 -1.862 14.100 1.00 91.06 258 THR A C 1
ATOM 2135 O O . THR A 1 258 ? -3.087 -2.571 14.405 1.00 91.06 258 THR A O 1
ATOM 2138 N N . SER A 1 259 ? -2.253 -0.841 13.242 1.00 90.31 259 SER A N 1
ATOM 2139 C CA . SER A 1 259 ? -3.528 -0.509 12.591 1.00 90.31 259 SER A CA 1
ATOM 2140 C C . SER A 1 259 ? -3.958 -1.580 11.585 1.00 90.31 259 SER A C 1
ATOM 2142 O O . SER A 1 259 ? -5.124 -1.963 11.566 1.00 90.31 259 SER A O 1
ATOM 2144 N N . ALA A 1 260 ? -3.017 -2.148 10.828 1.00 90.88 260 ALA A N 1
ATOM 2145 C CA . ALA A 1 260 ? -3.264 -3.290 9.952 1.00 90.88 260 ALA A CA 1
ATOM 2146 C C . ALA A 1 260 ? -3.755 -4.530 10.720 1.00 90.88 260 ALA A C 1
ATOM 2148 O O . ALA A 1 260 ? -4.667 -5.227 10.267 1.00 90.88 260 ALA A O 1
ATOM 2149 N N . LEU A 1 261 ? -3.189 -4.799 11.903 1.00 93.06 261 LEU A N 1
ATOM 2150 C CA . LEU A 1 261 ? -3.657 -5.871 12.782 1.00 93.06 261 LEU A CA 1
ATOM 2151 C C . LEU A 1 261 ? -5.087 -5.620 13.266 1.00 93.06 261 LEU A C 1
ATOM 2153 O O . LEU A 1 261 ? -5.919 -6.519 13.163 1.00 93.06 261 LEU A O 1
ATOM 2157 N N . ALA A 1 262 ? -5.381 -4.402 13.724 1.00 94.19 262 ALA A N 1
ATOM 2158 C CA . ALA A 1 262 ? -6.723 -4.019 14.153 1.00 94.19 262 ALA A CA 1
ATOM 2159 C C . ALA A 1 262 ? -7.753 -4.177 13.021 1.00 94.19 262 ALA A C 1
ATOM 2161 O O . ALA A 1 262 ? -8.801 -4.783 13.233 1.00 94.19 262 ALA A O 1
ATOM 2162 N N . ALA A 1 263 ? -7.428 -3.718 11.809 1.00 93.12 263 ALA A N 1
ATOM 2163 C CA . ALA A 1 263 ? -8.260 -3.899 10.621 1.00 93.12 263 ALA A CA 1
ATOM 2164 C C . ALA A 1 263 ? -8.504 -5.382 10.302 1.00 93.12 263 ALA A C 1
ATOM 2166 O O . ALA A 1 263 ? -9.628 -5.794 10.032 1.00 93.12 263 ALA A O 1
ATOM 2167 N N . THR A 1 264 ? -7.466 -6.216 10.393 1.00 93.44 264 THR A N 1
ATOM 2168 C CA . THR A 1 264 ? -7.602 -7.651 10.105 1.00 93.44 264 THR A CA 1
ATOM 2169 C C . THR A 1 264 ? -8.461 -8.364 11.158 1.00 93.44 264 THR A C 1
ATOM 2171 O O . THR A 1 264 ? -9.283 -9.207 10.806 1.00 93.44 264 THR A O 1
ATOM 2174 N N . MET A 1 265 ? -8.320 -8.007 12.441 1.00 94.25 265 MET A N 1
ATOM 2175 C CA . MET A 1 265 ? -9.182 -8.512 13.521 1.00 94.25 265 MET A CA 1
ATOM 2176 C C . MET A 1 265 ? -10.642 -8.112 13.314 1.00 94.25 265 MET A C 1
ATOM 2178 O O . MET A 1 265 ? -11.529 -8.946 13.476 1.00 94.25 265 MET A O 1
ATOM 2182 N N . PHE A 1 266 ? -10.876 -6.861 12.912 1.00 94.31 266 PHE A N 1
ATOM 2183 C CA . PHE A 1 266 ? -12.203 -6.336 12.612 1.00 94.31 266 PHE A CA 1
ATOM 2184 C C . PHE A 1 266 ? -12.878 -7.125 11.481 1.00 94.31 266 PHE A C 1
ATOM 2186 O O . PHE A 1 266 ? -13.987 -7.627 11.653 1.00 94.31 266 PHE A O 1
ATOM 2193 N N . HIS A 1 267 ? -12.185 -7.317 10.354 1.00 92.88 267 HIS A N 1
ATOM 2194 C CA . HIS A 1 267 ? -12.727 -8.077 9.222 1.00 92.88 267 HIS A CA 1
ATOM 2195 C C . HIS A 1 267 ? -12.984 -9.544 9.579 1.00 92.88 267 HIS A C 1
ATOM 2197 O O . HIS A 1 267 ? -14.009 -10.096 9.187 1.00 92.88 267 HIS A O 1
ATOM 2203 N N . ARG A 1 268 ? -12.089 -10.181 10.350 1.00 92.94 268 ARG A N 1
ATOM 2204 C CA . ARG A 1 268 ? -12.279 -11.570 10.806 1.00 92.94 268 ARG A CA 1
ATOM 2205 C C . ARG A 1 268 ? -13.496 -11.695 11.722 1.00 92.94 268 ARG A C 1
ATOM 2207 O O . ARG A 1 268 ? -14.263 -12.637 11.573 1.00 92.94 268 ARG A O 1
ATOM 2214 N N . PHE A 1 269 ? -13.699 -10.738 12.625 1.00 93.31 269 PHE A N 1
ATOM 2215 C CA . PHE A 1 269 ? -14.857 -10.723 13.516 1.00 93.31 269 PHE A CA 1
ATOM 2216 C C . PHE A 1 269 ? -16.177 -10.666 12.732 1.00 93.31 269 PHE A C 1
ATOM 2218 O O . PHE A 1 269 ? -17.042 -11.514 12.928 1.00 93.31 269 PHE A O 1
ATOM 2225 N N . PHE A 1 270 ? -16.306 -9.734 11.783 1.00 91.19 270 PHE A N 1
ATOM 2226 C CA . PHE A 1 270 ? -17.519 -9.594 10.964 1.00 91.19 270 PHE A CA 1
ATOM 2227 C C . PHE A 1 270 ? -17.685 -10.672 9.880 1.00 91.19 270 PHE A C 1
ATOM 2229 O O . PHE A 1 270 ? -18.730 -10.728 9.238 1.00 91.19 270 PHE A O 1
ATOM 2236 N N . LYS A 1 271 ? -16.687 -11.544 9.683 1.00 90.44 271 LYS A N 1
ATOM 2237 C CA . LYS A 1 271 ? -16.816 -12.759 8.860 1.00 90.44 271 LYS A CA 1
ATOM 2238 C C . LYS A 1 271 ? -17.504 -13.897 9.625 1.00 90.44 271 LYS A C 1
ATOM 2240 O O . LYS A 1 271 ? -18.200 -14.695 9.010 1.00 90.44 271 LYS A O 1
ATOM 2245 N N . GLU A 1 272 ? -17.331 -13.949 10.946 1.00 88.00 272 GLU A N 1
ATOM 2246 C CA . GLU A 1 272 ? -17.906 -14.981 11.828 1.00 88.00 272 GLU A CA 1
ATOM 2247 C C . GLU A 1 272 ? -19.257 -14.566 12.442 1.00 88.00 272 GLU A C 1
ATOM 2249 O O . GLU A 1 272 ? -20.009 -15.409 12.926 1.00 88.00 272 GLU A O 1
ATOM 2254 N N . VAL A 1 273 ? -19.566 -13.265 12.450 1.00 87.19 273 VAL A N 1
ATOM 2255 C CA . VAL A 1 273 ? -20.705 -12.679 13.172 1.00 87.19 273 VAL A CA 1
ATOM 2256 C C . VAL A 1 273 ? -21.621 -11.897 12.231 1.00 87.19 273 VAL A C 1
ATOM 2258 O O . VAL A 1 273 ? -21.163 -11.249 11.291 1.00 87.19 273 VAL A O 1
ATOM 2261 N N . CYS A 1 274 ? -22.928 -11.893 12.510 1.00 77.44 274 CYS A N 1
ATOM 2262 C CA . CYS A 1 274 ? -23.888 -11.062 11.784 1.00 77.44 274 CYS A CA 1
ATOM 2263 C C . CYS A 1 274 ? -23.664 -9.564 12.070 1.00 77.44 274 CYS A C 1
ATOM 2265 O O . CYS A 1 274 ? -23.679 -9.124 13.218 1.00 77.44 274 CYS A O 1
ATOM 2267 N N . THR A 1 275 ? -23.529 -8.748 11.020 1.00 71.62 275 THR A N 1
ATOM 2268 C CA . THR A 1 275 ? -23.204 -7.309 11.123 1.00 71.62 275 THR A CA 1
ATOM 2269 C C . THR A 1 275 ? -24.243 -6.457 11.856 1.00 71.62 275 THR A C 1
ATOM 2271 O O . THR A 1 275 ? -23.916 -5.355 12.276 1.00 71.62 275 THR A O 1
ATOM 2274 N N . ASN A 1 276 ? -25.486 -6.926 11.990 1.00 74.44 276 ASN A N 1
ATOM 2275 C CA . ASN A 1 276 ? -26.601 -6.111 12.488 1.00 74.44 276 ASN A CA 1
ATOM 2276 C C . ASN A 1 276 ? -26.769 -6.147 14.016 1.00 74.44 276 ASN A C 1
ATOM 2278 O O . ASN A 1 276 ? -27.553 -5.369 14.549 1.00 74.44 276 ASN A O 1
ATOM 2282 N N . GLU A 1 277 ? -26.073 -7.047 14.713 1.00 82.25 277 GLU A N 1
ATOM 2283 C CA . GLU A 1 277 ? -26.224 -7.240 16.166 1.00 82.25 277 GLU A CA 1
ATOM 2284 C C . GLU A 1 277 ? -25.254 -6.387 16.992 1.00 82.25 277 GLU A C 1
ATOM 2286 O O . GLU A 1 277 ? -25.474 -6.168 18.181 1.00 82.25 277 GLU A O 1
ATOM 2291 N N . TYR A 1 278 ? -24.186 -5.893 16.366 1.00 86.75 278 TYR A N 1
ATOM 2292 C CA . TYR A 1 278 ? -23.082 -5.227 17.048 1.00 86.75 278 TYR A CA 1
ATOM 2293 C C . TYR A 1 278 ? -22.819 -3.859 16.441 1.00 86.75 278 TYR A C 1
ATOM 2295 O O . TYR A 1 278 ? -22.825 -3.716 15.221 1.00 86.75 278 TYR A O 1
ATOM 2303 N N . ASP A 1 279 ? -22.521 -2.872 17.288 1.00 89.06 279 ASP A N 1
ATOM 2304 C CA . ASP A 1 279 ? -22.073 -1.559 16.831 1.00 89.06 279 ASP A CA 1
ATOM 2305 C C . ASP A 1 279 ? -20.655 -1.662 16.231 1.00 89.06 279 ASP A C 1
ATOM 2307 O O . ASP A 1 279 ? -19.686 -1.897 16.970 1.00 89.06 279 ASP A O 1
ATOM 2311 N N . PRO A 1 280 ? -20.488 -1.462 14.907 1.00 90.62 280 PRO A N 1
ATOM 2312 C CA . PRO A 1 280 ? -19.191 -1.582 14.255 1.00 90.62 280 PRO A CA 1
ATOM 2313 C C . PRO A 1 280 ? -18.148 -0.597 14.789 1.00 90.62 280 PRO A C 1
ATOM 2315 O O . PRO A 1 280 ? -16.961 -0.921 14.809 1.00 90.62 280 PRO A O 1
ATOM 2318 N N . TYR A 1 281 ? -18.554 0.589 15.250 1.00 91.94 281 TYR A N 1
ATOM 2319 C CA . TYR A 1 281 ? -17.614 1.597 15.744 1.00 91.94 281 TYR A CA 1
ATOM 2320 C C . TYR A 1 281 ? -17.009 1.193 17.090 1.00 91.94 281 TYR A C 1
ATOM 2322 O O . TYR A 1 281 ? -15.800 1.336 17.303 1.00 91.94 281 TYR A O 1
ATOM 2330 N N . MET A 1 282 ? -17.816 0.607 17.977 1.00 92.38 282 MET A N 1
ATOM 2331 C CA . MET A 1 282 ? -17.330 0.076 19.252 1.00 92.38 282 MET A CA 1
ATOM 2332 C C . MET A 1 282 ? -16.441 -1.150 19.048 1.00 92.38 282 MET A C 1
ATOM 2334 O O . MET A 1 282 ? -15.375 -1.230 19.666 1.00 92.38 282 MET A O 1
ATOM 2338 N N . ILE A 1 283 ? -16.806 -2.043 18.118 1.00 94.44 283 ILE A N 1
ATOM 2339 C CA . ILE A 1 283 ? -15.959 -3.185 17.748 1.00 94.44 283 ILE A CA 1
ATOM 2340 C C . ILE A 1 283 ? -14.610 -2.711 17.186 1.00 94.44 283 ILE A C 1
ATOM 2342 O O . ILE A 1 283 ? -13.561 -3.211 17.602 1.00 94.44 283 ILE A O 1
ATOM 2346 N N . ALA A 1 284 ? -14.600 -1.692 16.321 1.00 94.00 284 ALA A N 1
ATOM 2347 C CA . ALA A 1 284 ? -13.371 -1.089 15.806 1.00 94.00 284 ALA A CA 1
ATOM 2348 C C . ALA A 1 284 ? -12.469 -0.539 16.927 1.00 94.00 284 ALA A C 1
ATOM 2350 O O . ALA A 1 284 ? -11.259 -0.789 16.925 1.00 94.00 284 ALA A O 1
ATOM 2351 N N . CYS A 1 285 ? -13.046 0.141 17.925 1.00 95.00 285 CYS A N 1
ATOM 2352 C CA . CYS A 1 285 ? -12.310 0.623 19.097 1.00 95.00 285 CYS A CA 1
ATOM 2353 C C . CYS A 1 285 ? -11.685 -0.527 19.900 1.00 95.00 285 CYS A C 1
ATOM 2355 O O . CYS A 1 285 ? -10.521 -0.439 20.303 1.00 95.00 285 CYS A O 1
ATOM 2357 N N . THR A 1 286 ? -12.417 -1.628 20.103 1.00 95.38 286 THR A N 1
ATOM 2358 C CA . THR A 1 286 ? -11.846 -2.822 20.740 1.00 95.38 286 THR A CA 1
ATOM 2359 C C . THR A 1 286 ? -10.728 -3.447 19.933 1.00 95.38 286 THR A C 1
ATOM 2361 O O . THR A 1 286 ? -9.694 -3.764 20.514 1.00 95.38 286 THR A O 1
ATOM 2364 N N . CYS A 1 287 ? -10.875 -3.583 18.614 1.00 95.31 287 CYS A N 1
ATOM 2365 C CA . CYS A 1 287 ? -9.821 -4.129 17.765 1.00 95.31 287 CYS A CA 1
ATOM 2366 C C . CYS A 1 287 ? -8.545 -3.275 17.833 1.00 95.31 287 CYS A C 1
ATOM 2368 O O . CYS A 1 287 ? -7.452 -3.833 17.918 1.00 95.31 287 CYS A O 1
ATOM 2370 N N . LEU A 1 288 ? -8.661 -1.941 17.877 1.00 94.62 288 LEU A N 1
ATOM 2371 C CA . LEU A 1 288 ? -7.517 -1.038 18.074 1.00 94.62 288 LEU A CA 1
ATOM 2372 C C . LEU A 1 288 ? -6.831 -1.253 19.426 1.00 94.62 288 LEU A C 1
ATOM 2374 O O . LEU A 1 288 ? -5.606 -1.373 19.490 1.00 94.62 288 LEU A O 1
ATOM 2378 N N . HIS A 1 289 ? -7.615 -1.332 20.503 1.00 94.81 289 HIS A N 1
ATOM 2379 C CA . HIS A 1 289 ? -7.098 -1.552 21.856 1.00 94.81 289 HIS A CA 1
ATOM 2380 C C . HIS A 1 289 ? -6.467 -2.940 22.034 1.00 94.81 289 HIS A C 1
ATOM 2382 O O . HIS A 1 289 ? -5.437 -3.083 22.685 1.00 94.81 289 HIS A O 1
ATOM 2388 N N . MET A 1 290 ? -7.043 -3.981 21.438 1.00 94.25 290 MET A N 1
ATOM 2389 C CA . MET A 1 290 ? -6.466 -5.327 21.468 1.00 94.25 290 MET A CA 1
ATOM 2390 C C . MET A 1 290 ? -5.183 -5.399 20.635 1.00 94.25 290 MET A C 1
ATOM 2392 O O . MET A 1 290 ? -4.179 -5.946 21.093 1.00 94.25 290 MET A O 1
ATOM 2396 N N . ALA A 1 291 ? -5.177 -4.809 19.437 1.00 94.25 291 ALA A N 1
ATOM 2397 C CA . ALA A 1 291 ? -4.003 -4.788 18.572 1.00 94.25 291 ALA A CA 1
ATOM 2398 C C . ALA A 1 291 ? -2.819 -4.054 19.219 1.00 94.25 291 ALA A C 1
ATOM 2400 O O . ALA A 1 291 ? -1.680 -4.511 19.088 1.00 94.25 291 ALA A O 1
ATOM 2401 N N . SER A 1 292 ? -3.072 -2.960 19.953 1.00 94.12 292 SER A N 1
ATOM 2402 C CA . SER A 1 292 ? -2.022 -2.248 20.690 1.00 94.12 292 SER A CA 1
ATOM 2403 C C . SER A 1 292 ? -1.367 -3.137 21.749 1.00 94.12 292 SER A C 1
ATOM 2405 O O . SER A 1 292 ? -0.141 -3.173 21.821 1.00 94.12 292 SER A O 1
ATOM 2407 N N . LYS A 1 293 ? -2.143 -3.943 22.490 1.00 92.12 293 LYS A N 1
ATOM 2408 C CA . LYS A 1 293 ? -1.595 -4.931 23.436 1.00 92.12 293 LYS A CA 1
ATOM 2409 C C . LYS A 1 293 ? -0.761 -5.999 22.728 1.00 92.12 293 LYS A C 1
ATOM 2411 O O . LYS A 1 293 ? 0.347 -6.287 23.163 1.00 92.12 293 LYS A O 1
ATOM 2416 N N . VAL A 1 294 ? -1.265 -6.556 21.624 1.00 93.12 294 VAL A N 1
ATOM 2417 C CA . VAL A 1 294 ? -0.598 -7.647 20.886 1.00 93.12 294 VAL A CA 1
ATOM 2418 C C . VAL A 1 294 ? 0.724 -7.200 20.246 1.00 93.12 294 VAL A C 1
ATOM 2420 O O . VAL A 1 294 ? 1.669 -7.982 20.189 1.00 93.12 294 VAL A O 1
ATOM 2423 N N . LYS A 1 295 ? 0.817 -5.957 19.756 1.00 90.69 295 LYS A N 1
ATOM 2424 C CA . LYS A 1 295 ? 2.045 -5.402 19.146 1.00 90.69 295 LYS A CA 1
ATOM 2425 C C . LYS A 1 295 ? 2.878 -4.538 20.101 1.00 90.69 295 LYS A C 1
ATOM 2427 O O . LYS A 1 295 ? 3.811 -3.874 19.642 1.00 90.69 295 LYS A O 1
ATOM 2432 N N . GLU A 1 296 ? 2.550 -4.547 21.395 1.00 89.12 296 GLU A N 1
ATOM 2433 C CA . GLU A 1 296 ? 3.212 -3.761 22.446 1.00 89.12 296 GLU A CA 1
ATOM 2434 C C . GLU A 1 296 ? 3.308 -2.256 22.113 1.00 89.12 296 GLU A C 1
ATOM 2436 O O . GLU A 1 296 ? 4.318 -1.587 22.356 1.00 89.12 296 GLU A O 1
ATOM 2441 N N . ASP A 1 297 ? 2.246 -1.708 21.520 1.00 88.38 297 ASP A N 1
ATOM 2442 C CA . ASP A 1 297 ? 2.098 -0.275 21.283 1.00 88.38 297 ASP A CA 1
ATOM 2443 C C . ASP A 1 297 ? 1.507 0.393 22.533 1.00 88.38 297 ASP A C 1
ATOM 2445 O O . ASP A 1 297 ? 0.520 -0.079 23.100 1.00 88.38 297 ASP A O 1
ATOM 2449 N N . LYS A 1 298 ? 2.114 1.490 23.003 1.00 87.06 298 LYS A N 1
ATOM 2450 C CA . LYS A 1 298 ? 1.789 2.109 24.304 1.00 87.06 298 LYS A CA 1
ATOM 2451 C C . LYS A 1 298 ? 0.530 2.982 24.231 1.00 87.06 298 LYS A C 1
ATOM 2453 O O . LYS A 1 298 ? 0.588 4.173 24.521 1.00 87.06 298 LYS A O 1
ATOM 2458 N N . VAL A 1 299 ? -0.603 2.393 23.864 1.00 90.25 299 VAL A N 1
ATOM 2459 C CA . VAL A 1 299 ? -1.901 3.078 23.782 1.00 90.25 299 VAL A CA 1
ATOM 2460 C C . VAL A 1 299 ? -2.744 2.721 25.000 1.00 90.25 299 VAL A C 1
ATOM 2462 O O . VAL A 1 299 ? -2.979 1.543 25.277 1.00 90.25 299 VAL A O 1
ATOM 2465 N N . ARG A 1 300 ? -3.209 3.726 25.752 1.00 90.94 300 ARG A N 1
ATOM 2466 C CA . ARG A 1 300 ? -4.102 3.496 26.894 1.00 90.94 300 ARG A CA 1
ATOM 2467 C C . ARG A 1 300 ? -5.546 3.448 26.417 1.00 90.94 300 ARG A C 1
ATOM 2469 O O . ARG A 1 300 ? -5.951 4.212 25.550 1.00 90.94 300 ARG A O 1
ATOM 2476 N N . LYS A 1 301 ? -6.361 2.633 27.085 1.00 90.88 301 LYS A N 1
ATOM 2477 C CA . LYS A 1 301 ? -7.801 2.532 26.812 1.00 90.88 301 LYS A CA 1
ATOM 2478 C C . LYS A 1 301 ? -8.525 3.887 26.860 1.00 90.88 301 LYS A C 1
ATOM 2480 O O . LYS A 1 301 ? -9.375 4.154 26.021 1.00 90.88 301 LYS A O 1
ATOM 2485 N N . ARG A 1 302 ? -8.160 4.747 27.820 1.00 91.44 302 ARG A N 1
ATOM 2486 C CA . ARG A 1 302 ? -8.689 6.117 27.939 1.00 91.44 302 ARG A CA 1
ATOM 2487 C C . ARG A 1 302 ? -8.483 6.917 26.652 1.00 91.44 302 ARG A C 1
ATOM 2489 O O . ARG A 1 302 ? -9.403 7.587 26.204 1.00 91.44 302 ARG A O 1
ATOM 2496 N N . ASP A 1 303 ? -7.296 6.821 26.061 1.00 92.19 303 ASP A N 1
ATOM 2497 C CA . ASP A 1 303 ? -6.952 7.569 24.853 1.00 92.19 303 ASP A CA 1
ATOM 2498 C C . ASP A 1 303 ? -7.796 7.076 23.672 1.00 92.19 303 ASP A C 1
ATOM 2500 O O . ASP A 1 303 ? -8.313 7.890 22.911 1.00 92.19 303 ASP A O 1
ATOM 2504 N N . VAL A 1 304 ? -8.020 5.756 23.572 1.00 93.12 304 VAL A N 1
ATOM 2505 C CA . VAL A 1 304 ? -8.907 5.157 22.557 1.00 93.12 304 VAL A CA 1
ATOM 2506 C C . VAL A 1 304 ? -10.330 5.702 22.677 1.00 93.12 304 VAL A C 1
ATOM 2508 O O . VAL A 1 304 ? -10.888 6.132 21.674 1.00 93.12 304 VAL A O 1
ATOM 2511 N N . ILE A 1 305 ? -10.894 5.740 23.889 1.00 92.38 305 ILE A N 1
ATOM 2512 C CA . ILE A 1 305 ? -12.254 6.255 24.135 1.00 92.38 305 ILE A CA 1
ATOM 2513 C C . ILE A 1 305 ? -12.348 7.738 23.763 1.00 92.38 305 ILE A C 1
ATOM 2515 O O . ILE A 1 305 ? -13.242 8.129 23.016 1.00 92.38 305 ILE A O 1
ATOM 2519 N N . ASN A 1 306 ? -11.395 8.554 24.219 1.00 91.19 306 ASN A N 1
ATOM 2520 C CA . ASN A 1 306 ? -11.390 9.991 23.947 1.00 91.19 306 ASN A CA 1
ATOM 2521 C C . ASN A 1 306 ? -11.278 10.290 22.446 1.00 91.19 306 ASN A C 1
ATOM 2523 O O . ASN A 1 306 ? -11.987 11.154 21.928 1.00 91.19 306 ASN A O 1
ATOM 2527 N N . VAL A 1 307 ? -10.411 9.566 21.731 1.00 90.50 307 VAL A N 1
ATOM 2528 C CA . VAL A 1 307 ? -10.253 9.721 20.281 1.00 90.50 307 VAL A CA 1
ATOM 2529 C C . VAL A 1 307 ? -11.485 9.223 19.531 1.00 90.50 307 VAL A C 1
ATOM 2531 O O . VAL A 1 307 ? -11.914 9.887 18.588 1.00 90.50 307 VAL A O 1
ATOM 2534 N N . ALA A 1 308 ? -12.071 8.097 19.938 1.00 90.56 308 ALA A N 1
ATOM 2535 C CA . ALA A 1 308 ? -13.295 7.568 19.343 1.00 90.56 308 ALA A CA 1
ATOM 2536 C C . ALA A 1 308 ? -14.450 8.566 19.479 1.00 90.56 308 ALA A C 1
ATOM 2538 O O . ALA A 1 308 ? -15.044 8.961 18.475 1.00 90.56 308 ALA A O 1
ATOM 2539 N N . TYR A 1 309 ? -14.685 9.062 20.696 1.00 89.00 309 TYR A N 1
ATOM 2540 C CA . TYR A 1 309 ? -15.708 10.066 20.971 1.00 89.00 309 TYR A CA 1
ATOM 2541 C C . TYR A 1 309 ? -15.468 11.350 20.172 1.00 89.00 309 TYR A C 1
ATOM 2543 O O . TYR A 1 309 ? -16.367 11.816 19.482 1.00 89.00 309 TYR A O 1
ATOM 2551 N N . SER A 1 310 ? -14.239 11.876 20.169 1.00 87.88 310 SER A N 1
ATOM 2552 C CA . SER A 1 310 ? -13.878 13.072 19.392 1.00 87.88 310 SER A CA 1
ATOM 2553 C C . SER A 1 310 ? -14.050 12.886 17.878 1.00 87.88 310 SER A C 1
ATOM 2555 O O . SER A 1 310 ? -14.295 13.848 17.152 1.00 87.88 310 SER A O 1
ATOM 2557 N N . THR A 1 311 ? -13.914 11.655 17.382 1.00 86.00 311 THR A N 1
ATOM 2558 C CA . THR A 1 311 ? -14.052 11.343 15.955 1.00 86.00 311 THR A CA 1
ATOM 2559 C C . THR A 1 311 ? -15.517 11.198 15.538 1.00 86.00 311 THR A C 1
ATOM 2561 O O . THR A 1 311 ? -15.867 11.635 14.446 1.00 86.00 311 THR A O 1
ATOM 2564 N N . ILE A 1 312 ? -16.377 10.651 16.404 1.00 86.25 312 ILE A N 1
ATOM 2565 C CA . ILE A 1 312 ? -17.827 10.529 16.164 1.00 86.25 312 ILE A CA 1
ATOM 2566 C C . ILE A 1 312 ? -18.549 11.866 16.411 1.00 86.25 312 ILE A C 1
ATOM 2568 O O . ILE A 1 312 ? -19.452 12.237 15.662 1.00 86.25 312 ILE A O 1
ATOM 2572 N N . ASN A 1 313 ? -18.147 12.597 17.451 1.00 83.69 313 ASN A N 1
ATOM 2573 C CA . ASN A 1 313 ? -18.755 13.847 17.912 1.00 83.69 313 ASN A CA 1
ATOM 2574 C C . ASN A 1 313 ? -17.850 15.043 17.584 1.00 83.69 313 ASN A C 1
ATOM 2576 O O . ASN A 1 313 ? -17.332 15.721 18.475 1.00 83.69 313 ASN A O 1
ATOM 2580 N N . ARG A 1 314 ? -17.623 15.292 16.287 1.00 77.75 314 ARG A N 1
ATOM 2581 C CA . ARG A 1 314 ? -16.806 16.429 15.839 1.00 77.75 314 ARG A CA 1
ATOM 2582 C C . ARG A 1 314 ? -17.443 17.745 16.313 1.00 77.75 314 ARG A C 1
ATOM 2584 O O . ARG A 1 314 ? -18.609 18.004 16.039 1.00 77.75 314 ARG A O 1
ATOM 2591 N N . GLY A 1 315 ? -16.672 18.575 17.018 1.00 70.94 315 GLY A N 1
ATOM 2592 C CA . GLY A 1 315 ? -17.118 19.890 17.504 1.00 70.94 315 GLY A CA 1
ATOM 2593 C C . GLY A 1 315 ? -17.852 19.890 18.850 1.00 70.94 315 GLY A C 1
ATOM 2594 O O . GLY A 1 315 ? -18.199 20.965 19.332 1.00 70.94 315 GLY A O 1
ATOM 2595 N N . SER A 1 316 ? -18.064 18.729 19.475 1.00 76.19 316 SER A N 1
ATOM 2596 C CA . SER A 1 316 ? -18.561 18.645 20.854 1.00 76.19 316 SER A CA 1
ATOM 2597 C C . SER A 1 316 ? -17.437 18.871 21.871 1.00 76.19 316 SER A C 1
ATOM 2599 O O . SER A 1 316 ? -16.256 18.698 21.559 1.00 76.19 316 SER A O 1
ATOM 2601 N N . GLU A 1 317 ? -17.806 19.253 23.096 1.00 72.38 317 GLU A N 1
ATOM 2602 C CA . GLU A 1 317 ? -16.857 19.384 24.204 1.00 72.38 317 GLU A CA 1
ATOM 2603 C C . GLU A 1 317 ? -16.175 18.044 24.526 1.00 72.38 317 GLU A C 1
ATOM 2605 O O . GLU A 1 317 ? -16.647 16.965 24.149 1.00 72.38 317 GLU A O 1
ATOM 2610 N N . VAL A 1 318 ? -15.015 18.121 25.186 1.00 76.81 318 VAL A N 1
ATOM 2611 C CA . VAL A 1 318 ? -14.256 16.933 25.595 1.00 76.81 318 VAL A CA 1
ATOM 2612 C C . VAL A 1 318 ? -15.145 16.055 26.469 1.00 76.81 318 VAL A C 1
ATOM 2614 O O . VAL A 1 318 ? -15.824 16.560 27.356 1.00 76.81 318 VAL A O 1
ATOM 2617 N N . LEU A 1 319 ? -15.116 14.743 26.219 1.00 75.06 319 LEU A N 1
ATOM 2618 C CA . LEU A 1 319 ? -15.903 13.774 26.972 1.00 75.06 319 LEU A CA 1
ATOM 2619 C C . LEU A 1 319 ? -15.634 13.911 28.475 1.00 75.06 319 LEU A C 1
ATOM 2621 O O . LEU A 1 319 ? -14.511 13.690 28.942 1.00 75.06 319 LEU A O 1
ATOM 2625 N N . GLU A 1 320 ? -16.674 14.270 29.220 1.00 78.75 320 GLU A N 1
ATOM 2626 C CA . GLU A 1 320 ? -16.638 14.289 30.675 1.00 78.75 320 GLU A CA 1
ATOM 2627 C C . GLU A 1 320 ? -16.595 12.858 31.232 1.00 78.75 320 GLU A C 1
ATOM 2629 O O . GLU A 1 320 ? -16.946 11.889 30.558 1.00 78.75 320 GLU A O 1
ATOM 2634 N N . LEU A 1 321 ? -16.175 12.708 32.492 1.00 80.88 321 LEU A N 1
ATOM 2635 C CA . LEU A 1 321 ? -16.226 11.435 33.229 1.00 80.88 321 LEU A CA 1
ATOM 2636 C C . LEU A 1 321 ? -17.672 11.110 33.654 1.00 80.88 321 LEU A C 1
ATOM 2638 O O . LEU A 1 321 ? -17.954 10.928 34.837 1.00 80.88 321 LEU A O 1
ATOM 2642 N N . SER A 1 322 ? -18.579 11.089 32.680 1.00 82.00 322 SER A N 1
ATOM 2643 C CA . SER A 1 322 ? -20.007 10.826 32.827 1.00 82.00 322 SER A CA 1
ATOM 2644 C C . SER A 1 322 ? -20.328 9.336 32.664 1.00 82.00 322 SER A C 1
ATOM 2646 O O . SER A 1 322 ? -19.459 8.515 32.348 1.00 82.00 322 SER A O 1
ATOM 2648 N N . ASP A 1 323 ? -21.598 8.977 32.846 1.00 86.75 323 ASP A N 1
ATOM 2649 C CA . ASP A 1 323 ? -22.092 7.612 32.643 1.00 86.75 323 ASP A CA 1
ATOM 2650 C C . ASP A 1 323 ? -21.828 7.096 31.215 1.00 86.75 323 ASP A C 1
ATOM 2652 O O . ASP A 1 323 ? -21.558 5.911 31.029 1.00 86.75 323 ASP A O 1
ATOM 2656 N N . GLU A 1 324 ? -21.807 7.976 30.206 1.00 87.00 324 GLU A N 1
ATOM 2657 C CA . GLU A 1 324 ? -21.491 7.616 28.815 1.00 87.00 324 GLU A CA 1
ATOM 2658 C C . GLU A 1 324 ? -20.045 7.122 28.658 1.00 87.00 324 GLU A C 1
ATOM 2660 O O . GLU A 1 324 ? -19.792 6.119 27.984 1.00 87.00 324 GLU A O 1
ATOM 2665 N N . TYR A 1 325 ? -19.088 7.782 29.323 1.00 89.62 325 TYR A N 1
ATOM 2666 C CA . TYR A 1 325 ? -17.689 7.353 29.331 1.00 89.62 325 TYR A CA 1
ATOM 2667 C C . TYR A 1 325 ? -17.550 5.953 29.936 1.00 89.62 325 TYR A C 1
ATOM 2669 O O . TYR A 1 325 ? -16.853 5.097 29.379 1.00 89.62 325 TYR A O 1
ATOM 2677 N N . TRP A 1 326 ? -18.225 5.704 31.061 1.00 91.19 326 TRP A N 1
ATOM 2678 C CA . TRP A 1 326 ? -18.201 4.402 31.725 1.00 91.19 326 TRP A CA 1
ATOM 2679 C C . TRP A 1 326 ? -18.915 3.325 30.906 1.00 91.19 326 TRP A C 1
ATOM 2681 O O . TRP A 1 326 ? -18.401 2.214 30.801 1.00 91.19 326 TRP A O 1
ATOM 2691 N N . ALA A 1 327 ? -20.005 3.664 30.216 1.00 91.56 327 ALA A N 1
ATOM 2692 C CA . ALA A 1 327 ? -20.673 2.756 29.290 1.00 91.56 327 ALA A CA 1
ATOM 2693 C C . ALA A 1 327 ? -19.761 2.355 28.116 1.00 91.56 327 ALA A C 1
ATOM 2695 O O . ALA A 1 327 ? -19.625 1.164 27.817 1.00 91.56 327 ALA A O 1
ATOM 2696 N N . MET A 1 328 ? -19.064 3.310 27.483 1.00 91.06 328 MET A N 1
ATOM 2697 C CA . MET A 1 328 ? -18.068 3.006 26.443 1.00 91.06 328 MET A CA 1
ATOM 2698 C C . MET A 1 328 ? -16.917 2.168 27.004 1.00 91.06 328 MET A C 1
ATOM 2700 O O . MET A 1 328 ? -16.451 1.224 26.360 1.00 91.06 328 MET A O 1
ATOM 2704 N N . TRP A 1 329 ? -16.458 2.488 28.216 1.00 93.25 329 TRP A N 1
ATOM 2705 C CA . TRP A 1 329 ? -15.425 1.725 28.897 1.00 93.25 329 TRP A CA 1
ATOM 2706 C C . TRP A 1 329 ? -15.852 0.269 29.077 1.00 93.25 329 TRP A C 1
ATOM 2708 O O . TRP A 1 329 ? -15.135 -0.626 28.625 1.00 93.25 329 TRP A O 1
ATOM 2718 N N . ASP A 1 330 ? -16.995 0.014 29.699 1.00 94.06 330 ASP A N 1
ATOM 2719 C CA . ASP A 1 330 ? -17.471 -1.339 29.977 1.00 94.06 330 ASP A CA 1
ATOM 2720 C C . ASP A 1 330 ? -17.741 -2.113 28.690 1.00 94.06 330 ASP A C 1
ATOM 2722 O O . ASP A 1 330 ? -17.299 -3.258 28.564 1.00 94.06 330 ASP A O 1
ATOM 2726 N N . THR A 1 331 ? -18.315 -1.452 27.683 1.00 93.56 331 THR A N 1
ATOM 2727 C CA . THR A 1 331 ? -18.514 -2.028 26.347 1.00 93.56 331 THR A CA 1
ATOM 2728 C C . THR A 1 331 ? -17.194 -2.494 25.743 1.00 93.56 331 THR A C 1
ATOM 2730 O O . THR A 1 331 ? -17.127 -3.607 25.229 1.00 93.56 331 THR A O 1
ATOM 2733 N N . ILE A 1 332 ? -16.115 -1.708 25.852 1.00 94.62 332 ILE A N 1
ATOM 2734 C CA . ILE A 1 332 ? -14.790 -2.114 25.357 1.00 94.62 332 ILE A CA 1
ATOM 2735 C C . ILE A 1 332 ? -14.225 -3.298 26.158 1.00 94.62 332 ILE A C 1
ATOM 2737 O O . ILE A 1 332 ? -13.600 -4.171 25.564 1.00 94.62 332 ILE A O 1
ATOM 2741 N N . VAL A 1 333 ? -14.433 -3.375 27.483 1.00 93.25 333 VAL A N 1
ATOM 2742 C CA . VAL A 1 333 ? -13.977 -4.548 28.269 1.00 93.25 333 VAL A CA 1
ATOM 2743 C C . VAL A 1 333 ? -14.712 -5.812 27.831 1.00 93.25 333 VAL A C 1
ATOM 2745 O O . VAL A 1 333 ? -14.092 -6.850 27.608 1.00 93.25 333 VAL A O 1
ATOM 2748 N N . GLN A 1 334 ? -16.037 -5.732 27.718 1.00 92.56 334 GLN A N 1
ATOM 2749 C CA . GLN A 1 334 ? -16.873 -6.880 27.379 1.00 92.56 334 GLN A CA 1
ATOM 2750 C C . GLN A 1 334 ? -16.639 -7.322 25.932 1.00 92.56 334 GLN A C 1
ATOM 2752 O O . GLN A 1 334 ? -16.466 -8.513 25.663 1.00 92.56 334 GLN A O 1
ATOM 2757 N N . SER A 1 335 ? -16.550 -6.357 25.016 1.00 92.44 335 SER A N 1
ATOM 2758 C CA . SER A 1 335 ? -16.297 -6.606 23.599 1.00 92.44 335 SER A CA 1
ATOM 2759 C C . SER A 1 335 ? -14.882 -7.142 23.357 1.00 92.44 335 SER A C 1
ATOM 2761 O O . SER A 1 335 ? -14.696 -7.949 22.456 1.00 92.44 335 SER A O 1
ATOM 2763 N N . GLU A 1 336 ? -13.888 -6.795 24.186 1.00 94.25 336 GLU A N 1
ATOM 2764 C CA . GLU A 1 336 ? -12.539 -7.378 24.104 1.00 94.25 336 GLU A CA 1
ATOM 2765 C C . GLU A 1 336 ? -12.576 -8.902 24.316 1.00 94.25 336 GLU A C 1
ATOM 2767 O O . GLU A 1 336 ? -11.995 -9.663 23.537 1.00 94.25 336 GLU A O 1
ATOM 2772 N N . LEU A 1 337 ? -13.309 -9.367 25.333 1.00 92.56 337 LEU A N 1
ATOM 2773 C CA . LEU A 1 337 ? -13.472 -10.799 25.583 1.00 92.56 337 LEU A CA 1
ATOM 2774 C C . LEU A 1 337 ? -14.277 -11.486 24.470 1.00 92.56 337 LEU A C 1
ATOM 2776 O O . LEU A 1 337 ? -13.957 -12.612 24.086 1.00 92.56 337 LEU A O 1
ATOM 2780 N N . LEU A 1 338 ? -15.305 -10.814 23.948 1.00 93.38 338 LEU A N 1
ATOM 2781 C CA . LEU A 1 338 ? -16.115 -11.310 22.837 1.00 93.38 338 LEU A CA 1
ATOM 2782 C C . LEU A 1 338 ? -15.279 -11.488 21.563 1.00 93.38 338 LEU A C 1
ATOM 2784 O O . LEU A 1 338 ? -15.256 -12.582 21.005 1.00 93.38 338 LEU A O 1
ATOM 2788 N N . VAL A 1 339 ? -14.558 -10.448 21.133 1.00 93.88 339 VAL A N 1
ATOM 2789 C CA . VAL A 1 339 ? -13.694 -10.484 19.943 1.00 93.88 339 VAL A CA 1
ATOM 2790 C C . VAL A 1 339 ? -12.626 -11.565 20.104 1.00 93.88 339 VAL A C 1
ATOM 2792 O O . VAL A 1 339 ? -12.428 -12.362 19.191 1.00 93.88 339 VAL A O 1
ATOM 2795 N N . GLY A 1 340 ? -12.004 -11.675 21.284 1.00 93.06 340 GLY A N 1
ATOM 2796 C CA . GLY A 1 340 ? -11.050 -12.748 21.575 1.00 93.06 340 GLY A CA 1
ATOM 2797 C C . GLY A 1 340 ? -11.645 -14.149 21.394 1.00 93.06 340 GLY A C 1
ATOM 2798 O O . GLY A 1 340 ? -11.017 -15.004 20.773 1.00 93.06 340 GLY A O 1
ATOM 2799 N N . ARG A 1 341 ? -12.877 -14.383 21.864 1.00 93.25 341 ARG A N 1
ATOM 2800 C CA . ARG A 1 341 ? -13.572 -15.674 21.706 1.00 93.25 341 ARG A CA 1
ATOM 2801 C C . ARG A 1 341 ? -13.948 -15.969 20.256 1.00 93.25 341 ARG A C 1
ATOM 2803 O O . ARG A 1 341 ? -13.709 -17.086 19.806 1.00 93.25 341 ARG A O 1
ATOM 2810 N N . MET A 1 342 ? -14.484 -14.989 19.526 1.00 92.38 342 MET A N 1
ATOM 2811 C CA . MET A 1 342 ? -14.861 -15.164 18.116 1.00 92.38 342 MET A CA 1
ATOM 2812 C C . MET A 1 342 ? -13.641 -15.445 17.234 1.00 92.38 342 MET A C 1
ATOM 2814 O O . MET A 1 342 ? -13.693 -16.302 16.359 1.00 92.38 342 MET A O 1
ATOM 2818 N N . LEU A 1 343 ? -12.508 -14.802 17.528 1.00 91.75 343 LEU A N 1
ATOM 2819 C CA . LEU A 1 343 ? -11.230 -15.064 16.863 1.00 91.75 343 LEU A CA 1
ATOM 2820 C C . LEU A 1 343 ? -10.510 -16.314 17.398 1.00 91.75 343 LEU A C 1
ATOM 2822 O O . LEU A 1 343 ? -9.377 -16.576 17.003 1.00 91.75 343 LEU A O 1
ATOM 2826 N N . LYS A 1 344 ? -11.127 -17.081 18.309 1.00 92.06 344 LYS A N 1
ATOM 2827 C CA . LYS A 1 344 ? -10.546 -18.280 18.945 1.00 92.06 344 LYS A CA 1
ATOM 2828 C C . LYS A 1 344 ? -9.180 -18.015 19.595 1.00 92.06 344 LYS A C 1
ATOM 2830 O O . LYS A 1 344 ? -8.344 -18.909 19.672 1.00 92.06 344 LYS A O 1
ATOM 2835 N N . PHE A 1 345 ? -8.962 -16.782 20.052 1.00 91.19 345 PHE A N 1
ATOM 2836 C CA . PHE A 1 345 ? -7.694 -16.266 20.569 1.00 91.19 345 PHE A CA 1
ATOM 2837 C C . PHE A 1 345 ? -6.503 -16.395 19.594 1.00 91.19 345 PHE A C 1
ATOM 2839 O O . PHE A 1 345 ? -5.355 -16.236 20.012 1.00 91.19 345 PHE A O 1
ATOM 2846 N N . ASP A 1 346 ? -6.754 -16.609 18.296 1.00 89.00 346 ASP A N 1
ATOM 2847 C CA . ASP A 1 346 ? -5.729 -16.542 17.253 1.00 89.00 346 ASP A CA 1
ATOM 2848 C C . ASP A 1 346 ? -5.472 -15.083 16.857 1.00 89.00 346 ASP A C 1
ATOM 2850 O O . ASP A 1 346 ? -6.113 -14.503 15.976 1.00 89.00 346 ASP A O 1
ATOM 2854 N N . MET A 1 347 ? -4.505 -14.483 17.548 1.00 83.12 347 MET A N 1
ATOM 2855 C CA . MET A 1 347 ? -4.060 -13.105 17.316 1.00 83.12 347 MET A CA 1
ATOM 2856 C C . MET A 1 347 ? -2.751 -13.047 16.511 1.00 83.12 347 MET A C 1
ATOM 2858 O O . MET A 1 347 ? -2.216 -11.965 16.253 1.00 83.12 347 MET A O 1
ATOM 2862 N N . THR A 1 348 ? -2.218 -14.207 16.115 1.00 83.56 348 THR A N 1
ATOM 2863 C CA . THR A 1 348 ? -0.963 -14.358 15.374 1.00 83.56 348 THR A CA 1
ATOM 2864 C C . THR A 1 348 ? -1.213 -14.287 13.874 1.00 83.56 348 THR A C 1
ATOM 2866 O O . THR A 1 348 ? -1.249 -15.290 13.173 1.00 83.56 348 THR A O 1
ATOM 2869 N N . ILE A 1 349 ? -1.398 -13.066 13.372 1.00 85.81 349 ILE A N 1
ATOM 2870 C CA . ILE A 1 349 ? -1.680 -12.823 11.955 1.00 85.81 349 ILE A CA 1
ATOM 2871 C C . ILE A 1 349 ? -0.387 -12.500 11.202 1.00 85.81 349 ILE A C 1
ATOM 2873 O O . ILE A 1 349 ? 0.345 -11.571 11.562 1.00 85.81 349 ILE A O 1
ATOM 2877 N N . ASP A 1 350 ? -0.134 -13.237 10.120 1.00 87.94 350 ASP A N 1
ATOM 2878 C CA . ASP A 1 350 ? 0.902 -12.888 9.154 1.00 87.94 350 ASP A CA 1
ATOM 2879 C C . ASP A 1 350 ? 0.450 -11.698 8.304 1.00 87.94 350 ASP A C 1
ATOM 2881 O O . ASP A 1 350 ? -0.563 -11.739 7.608 1.00 87.94 350 ASP A O 1
ATOM 2885 N N . HIS A 1 351 ? 1.216 -10.611 8.363 1.00 88.62 351 HIS A N 1
ATOM 2886 C CA . HIS A 1 351 ? 0.902 -9.391 7.629 1.00 88.62 351 HIS A CA 1
ATOM 2887 C C . HIS A 1 351 ? 1.685 -9.296 6.316 1.00 88.62 351 HIS A C 1
ATOM 2889 O O . HIS A 1 351 ? 2.896 -9.555 6.320 1.00 88.62 351 HIS A O 1
ATOM 2895 N N . PRO A 1 352 ? 1.066 -8.786 5.231 1.00 91.00 352 PRO A N 1
ATOM 2896 C CA . PRO A 1 352 ? 1.758 -8.568 3.958 1.00 91.00 352 PRO A CA 1
ATOM 2897 C C . PRO A 1 352 ? 2.978 -7.647 4.093 1.00 91.00 352 PRO A C 1
ATOM 2899 O O . PRO A 1 352 ? 3.978 -7.826 3.404 1.00 91.00 352 PRO A O 1
ATOM 2902 N N . HIS A 1 353 ? 2.948 -6.719 5.057 1.00 88.62 353 HIS A N 1
ATOM 2903 C CA . HIS A 1 353 ? 4.054 -5.822 5.402 1.00 88.62 353 HIS A CA 1
ATOM 2904 C C . HIS A 1 353 ? 5.401 -6.536 5.587 1.00 88.62 353 HIS A C 1
ATOM 2906 O O . HIS A 1 353 ? 6.435 -6.007 5.183 1.00 88.62 353 HIS A O 1
ATOM 2912 N N . LYS A 1 354 ? 5.399 -7.737 6.182 1.00 88.81 354 LYS A N 1
ATOM 2913 C CA . LYS A 1 354 ? 6.616 -8.533 6.391 1.00 88.81 354 LYS A CA 1
ATOM 2914 C C . LYS A 1 354 ? 7.258 -8.888 5.049 1.00 88.81 354 LYS A C 1
ATOM 2916 O O . LYS A 1 354 ? 8.432 -8.606 4.838 1.00 88.81 354 LYS A O 1
ATOM 2921 N N . TYR A 1 355 ? 6.472 -9.450 4.134 1.00 90.12 355 TYR A N 1
ATOM 2922 C CA . TYR A 1 355 ? 6.916 -9.874 2.805 1.00 90.12 355 TYR A CA 1
ATOM 2923 C C . TYR A 1 355 ? 7.269 -8.684 1.913 1.00 90.12 355 TYR A C 1
ATOM 2925 O O . TYR A 1 355 ? 8.320 -8.686 1.280 1.00 90.12 355 TYR A O 1
ATOM 2933 N N . MET A 1 356 ? 6.456 -7.626 1.958 1.00 87.31 356 MET A N 1
ATOM 2934 C CA . MET A 1 356 ? 6.676 -6.380 1.223 1.00 87.31 356 MET A CA 1
ATOM 2935 C C . MET A 1 356 ? 8.082 -5.818 1.474 1.00 87.31 356 MET A C 1
ATOM 2937 O O . MET A 1 356 ? 8.789 -5.472 0.532 1.00 87.31 356 MET A O 1
ATOM 2941 N N . LEU A 1 357 ? 8.526 -5.781 2.735 1.00 87.25 357 LEU A N 1
ATOM 2942 C CA . LEU A 1 357 ? 9.863 -5.296 3.088 1.00 87.25 357 LEU A CA 1
ATOM 2943 C C . LEU A 1 357 ? 10.981 -6.164 2.511 1.00 87.25 357 LEU A C 1
ATOM 2945 O O . LEU A 1 357 ? 11.996 -5.634 2.055 1.00 87.25 357 LEU A O 1
ATOM 2949 N N . HIS A 1 358 ? 10.805 -7.486 2.526 1.00 87.62 358 HIS A N 1
ATOM 2950 C CA . HIS A 1 358 ? 11.765 -8.408 1.926 1.00 87.62 358 HIS A CA 1
ATOM 2951 C C . HIS A 1 358 ? 11.850 -8.198 0.410 1.00 87.62 358 HIS A C 1
ATOM 2953 O O . HIS A 1 358 ? 12.952 -8.049 -0.112 1.00 87.62 358 HIS A O 1
ATOM 2959 N N . TYR A 1 359 ? 10.709 -8.080 -0.272 1.00 86.94 359 TYR A N 1
ATOM 2960 C CA . TYR A 1 359 ? 10.651 -7.868 -1.720 1.00 86.94 359 TYR A CA 1
ATOM 2961 C C . TYR A 1 359 ? 11.225 -6.512 -2.133 1.00 86.94 359 TYR A C 1
ATOM 2963 O O . TYR A 1 359 ? 12.064 -6.449 -3.028 1.00 86.94 359 TYR A O 1
ATOM 2971 N N . MET A 1 360 ? 10.864 -5.432 -1.434 1.00 84.94 360 MET A N 1
ATOM 2972 C CA . MET A 1 360 ? 11.428 -4.099 -1.675 1.00 84.94 360 MET A CA 1
ATOM 2973 C C . MET A 1 360 ? 12.943 -4.071 -1.479 1.00 84.94 360 MET A C 1
ATOM 2975 O O . MET A 1 360 ? 13.648 -3.407 -2.235 1.00 84.94 360 MET A O 1
ATOM 2979 N N . ARG A 1 361 ? 13.463 -4.785 -0.472 1.00 85.44 361 ARG A N 1
ATOM 2980 C CA . ARG A 1 361 ? 14.908 -4.879 -0.245 1.00 85.44 361 ARG A CA 1
ATOM 2981 C C . ARG A 1 361 ? 15.601 -5.584 -1.407 1.00 85.44 361 ARG A C 1
ATOM 2983 O O . ARG A 1 361 ? 16.598 -5.066 -1.898 1.00 85.44 361 ARG A O 1
ATOM 2990 N N . SER A 1 362 ? 15.068 -6.718 -1.853 1.00 84.38 362 SER A N 1
ATOM 2991 C CA . SER A 1 362 ? 15.622 -7.448 -2.992 1.00 84.38 362 SER A CA 1
ATOM 2992 C C . SER A 1 362 ? 15.570 -6.622 -4.278 1.00 84.38 362 SER A C 1
ATOM 2994 O O . SER A 1 362 ? 16.546 -6.586 -5.015 1.00 84.38 362 SER A O 1
ATOM 2996 N N . LEU A 1 363 ? 14.485 -5.883 -4.518 1.00 80.44 363 LEU A N 1
ATOM 2997 C CA . LEU A 1 363 ? 14.372 -4.999 -5.680 1.00 80.44 363 LEU A CA 1
ATOM 2998 C C . LEU A 1 363 ? 15.330 -3.816 -5.620 1.00 80.44 363 LEU A C 1
ATOM 3000 O O . LEU A 1 363 ? 15.973 -3.504 -6.615 1.00 80.44 363 LEU A O 1
ATOM 3004 N N . ARG A 1 364 ? 15.500 -3.195 -4.451 1.00 83.62 364 ARG A N 1
ATOM 3005 C CA . ARG A 1 364 ? 16.522 -2.160 -4.260 1.00 83.62 364 ARG A CA 1
ATOM 3006 C C . ARG A 1 364 ? 17.914 -2.677 -4.622 1.00 83.62 364 ARG A C 1
ATOM 3008 O O . ARG A 1 364 ? 18.703 -1.930 -5.191 1.00 83.62 364 ARG A O 1
ATOM 3015 N N . ASP A 1 365 ? 18.218 -3.923 -4.278 1.00 82.19 365 ASP A N 1
ATOM 3016 C CA . ASP A 1 365 ? 19.513 -4.526 -4.587 1.00 82.19 365 ASP A CA 1
ATOM 3017 C C . ASP A 1 365 ? 19.636 -4.857 -6.098 1.00 82.19 365 ASP A C 1
ATOM 3019 O O . ASP A 1 365 ? 20.736 -4.774 -6.635 1.00 82.19 365 ASP A O 1
ATOM 3023 N N . LEU A 1 366 ? 18.523 -5.126 -6.802 1.00 78.44 366 LEU A N 1
ATOM 3024 C CA . LEU A 1 366 ? 18.473 -5.346 -8.261 1.00 78.44 366 LEU A CA 1
ATOM 3025 C C . LEU A 1 366 ? 18.600 -4.057 -9.095 1.00 78.44 366 LEU A C 1
ATOM 3027 O O . LEU A 1 366 ? 19.322 -4.046 -10.086 1.00 78.44 366 LEU A O 1
ATOM 3031 N N . PHE A 1 367 ? 17.910 -2.978 -8.712 1.00 75.56 367 PHE A N 1
ATOM 3032 C CA . PHE A 1 367 ? 17.972 -1.672 -9.394 1.00 75.56 367 PHE A CA 1
ATOM 3033 C C . PHE A 1 367 ? 19.169 -0.816 -8.944 1.00 75.56 367 PHE A C 1
ATOM 3035 O O . PHE A 1 367 ? 19.574 0.125 -9.614 1.00 75.56 367 PHE A O 1
ATOM 3042 N N . GLY A 1 368 ? 19.731 -1.101 -7.770 1.00 79.38 368 GLY A N 1
ATOM 3043 C CA . GLY A 1 368 ? 20.704 -0.236 -7.113 1.00 79.38 368 GLY A CA 1
ATOM 3044 C C . GLY A 1 368 ? 20.045 0.851 -6.254 1.00 79.38 368 GLY A C 1
ATOM 3045 O O . GLY A 1 368 ? 18.987 1.406 -6.555 1.00 79.38 368 GLY A O 1
ATOM 3046 N N . ALA A 1 369 ? 20.699 1.191 -5.139 1.00 78.31 369 ALA A N 1
ATOM 3047 C CA . ALA A 1 369 ? 20.113 2.036 -4.094 1.00 78.31 369 ALA A CA 1
ATOM 3048 C C . ALA A 1 369 ? 19.753 3.465 -4.547 1.00 78.31 369 ALA A C 1
ATOM 3050 O O . ALA A 1 369 ? 18.810 4.047 -4.012 1.00 78.31 369 ALA A O 1
ATOM 3051 N N . LYS A 1 370 ? 20.494 4.037 -5.507 1.00 75.75 370 LYS A N 1
ATOM 3052 C CA . LYS A 1 370 ? 20.252 5.402 -6.006 1.00 75.75 370 LYS A CA 1
ATOM 3053 C C . LYS A 1 370 ? 19.027 5.466 -6.917 1.00 75.75 370 LYS A C 1
ATOM 3055 O O . LYS A 1 370 ? 18.184 6.336 -6.726 1.00 75.75 370 LYS A O 1
ATOM 3060 N N . GLU A 1 371 ? 18.915 4.534 -7.858 1.00 75.44 371 GLU A N 1
ATOM 3061 C CA . GLU A 1 371 ? 17.789 4.463 -8.796 1.00 75.44 371 GLU A CA 1
ATOM 3062 C C . GLU A 1 371 ? 16.498 4.093 -8.063 1.00 75.44 371 GLU A C 1
ATOM 3064 O O . GLU A 1 371 ? 15.468 4.737 -8.249 1.00 75.44 371 GLU A O 1
ATOM 3069 N N . TRP A 1 372 ? 16.574 3.147 -7.121 1.00 77.38 372 TRP A N 1
ATOM 3070 C CA . TRP A 1 372 ? 15.436 2.783 -6.277 1.00 77.38 372 TRP A CA 1
ATOM 3071 C C . TRP A 1 372 ? 14.910 3.951 -5.434 1.00 77.38 372 TRP A C 1
ATOM 3073 O O . TRP A 1 372 ? 13.703 4.103 -5.281 1.00 77.38 372 TRP A O 1
ATOM 3083 N N . ALA A 1 373 ? 15.798 4.793 -4.893 1.00 73.12 373 ALA A N 1
ATOM 3084 C CA . ALA A 1 373 ? 15.396 5.959 -4.106 1.00 73.12 373 ALA A CA 1
ATOM 3085 C C . ALA A 1 373 ? 14.808 7.093 -4.963 1.00 73.12 373 ALA A C 1
ATOM 3087 O O . ALA A 1 373 ? 14.003 7.875 -4.461 1.00 73.12 373 ALA A O 1
ATOM 3088 N N . ALA A 1 374 ? 15.202 7.187 -6.236 1.00 70.31 374 ALA A N 1
ATOM 3089 C CA . ALA A 1 374 ? 14.647 8.160 -7.174 1.00 70.31 374 ALA A CA 1
ATOM 3090 C C . ALA A 1 374 ? 13.214 7.802 -7.608 1.00 70.31 374 ALA A C 1
ATOM 3092 O O . ALA A 1 374 ? 12.439 8.688 -7.968 1.00 70.31 374 ALA A O 1
ATOM 3093 N N . MET A 1 375 ? 12.849 6.518 -7.558 1.00 66.75 375 MET A N 1
ATOM 3094 C CA . MET A 1 375 ? 11.535 6.033 -7.967 1.00 66.75 375 MET A CA 1
ATOM 3095 C C . MET A 1 375 ? 10.547 5.968 -6.786 1.00 66.75 375 MET A C 1
ATOM 3097 O O . MET A 1 375 ? 10.817 5.298 -5.788 1.00 66.75 375 MET A O 1
ATOM 3101 N N . PRO A 1 376 ? 9.336 6.547 -6.895 1.00 71.88 376 PRO A N 1
ATOM 3102 C CA . PRO A 1 376 ? 8.301 6.446 -5.860 1.00 71.88 376 PRO A CA 1
ATOM 3103 C C . PRO A 1 376 ? 7.599 5.070 -5.796 1.00 71.88 376 PRO A C 1
ATOM 3105 O O . PRO A 1 376 ? 6.519 4.956 -5.231 1.00 71.88 376 PRO A O 1
ATOM 3108 N N . VAL A 1 377 ? 8.197 3.991 -6.311 1.00 71.44 377 VAL A N 1
ATOM 3109 C CA . VAL A 1 377 ? 7.587 2.645 -6.318 1.00 71.44 377 VAL A CA 1
ATOM 3110 C C . VAL A 1 377 ? 7.339 2.132 -4.895 1.00 71.44 377 VAL A C 1
ATOM 3112 O O . VAL A 1 377 ? 6.253 1.645 -4.589 1.00 71.44 377 VAL A O 1
ATOM 3115 N N . ALA A 1 378 ? 8.322 2.279 -4.001 1.00 74.06 378 ALA A N 1
ATOM 3116 C CA . ALA A 1 378 ? 8.215 1.831 -2.614 1.00 74.06 378 ALA A CA 1
ATOM 3117 C C . ALA A 1 378 ? 7.077 2.507 -1.815 1.00 74.06 378 ALA A C 1
ATOM 3119 O O . ALA A 1 378 ? 6.259 1.790 -1.230 1.00 74.06 378 ALA A O 1
ATOM 3120 N N . PRO A 1 379 ? 6.985 3.853 -1.755 1.00 73.62 379 PRO A N 1
ATOM 3121 C CA . PRO A 1 379 ? 5.901 4.512 -1.031 1.00 73.62 379 PRO A CA 1
ATOM 3122 C C . PRO A 1 379 ? 4.528 4.214 -1.641 1.00 73.62 379 PRO A C 1
ATOM 3124 O O . PRO A 1 379 ? 3.577 4.011 -0.890 1.00 73.62 379 PRO A O 1
ATOM 3127 N N . THR A 1 380 ? 4.425 4.107 -2.966 1.00 74.06 380 THR A N 1
ATOM 3128 C CA . THR A 1 380 ? 3.153 3.812 -3.642 1.00 74.06 380 THR A CA 1
ATOM 3129 C C . THR A 1 380 ? 2.694 2.376 -3.398 1.00 74.06 380 THR A C 1
ATOM 3131 O O . THR A 1 380 ? 1.532 2.157 -3.073 1.00 74.06 380 THR A O 1
ATOM 3134 N N . ALA A 1 381 ? 3.597 1.392 -3.434 1.00 80.75 381 ALA A N 1
ATOM 3135 C CA . ALA A 1 381 ? 3.267 0.013 -3.067 1.00 80.75 381 ALA A CA 1
ATOM 3136 C C . ALA A 1 381 ? 2.802 -0.105 -1.604 1.00 80.75 381 ALA A C 1
ATOM 3138 O O . ALA A 1 381 ? 1.871 -0.851 -1.299 1.00 80.75 381 ALA A O 1
ATOM 3139 N N . ALA A 1 382 ? 3.422 0.652 -0.691 1.00 79.31 382 ALA A N 1
ATOM 3140 C CA . ALA A 1 382 ? 2.992 0.713 0.705 1.00 79.31 382 ALA A CA 1
ATOM 3141 C C . ALA A 1 382 ? 1.614 1.382 0.866 1.00 79.31 382 ALA A C 1
ATOM 3143 O O . ALA A 1 382 ? 0.837 0.948 1.714 1.00 79.31 382 ALA A O 1
ATOM 3144 N N . ALA A 1 383 ? 1.300 2.395 0.052 1.00 77.12 383 ALA A N 1
ATOM 3145 C CA . ALA A 1 383 ? -0.017 3.025 0.025 1.00 77.12 383 ALA A CA 1
ATOM 3146 C C . ALA A 1 383 ? -1.098 2.051 -0.468 1.00 77.12 383 ALA A C 1
ATOM 3148 O O . ALA A 1 383 ? -2.078 1.848 0.240 1.00 77.12 383 ALA A O 1
ATOM 3149 N N . PHE A 1 384 ? -0.866 1.351 -1.588 1.00 81.56 384 PHE A N 1
ATOM 3150 C CA . PHE A 1 384 ? -1.787 0.319 -2.084 1.00 81.56 384 PHE A CA 1
ATOM 3151 C C . PHE A 1 384 ? -2.080 -0.750 -1.033 1.00 81.56 384 PHE A C 1
ATOM 3153 O O . PHE A 1 384 ? -3.228 -1.148 -0.851 1.00 81.56 384 PHE A O 1
ATOM 3160 N N . LEU A 1 385 ? -1.053 -1.200 -0.308 1.00 85.31 385 LEU A N 1
ATOM 3161 C CA . LEU A 1 385 ? -1.241 -2.175 0.759 1.00 85.31 385 LEU A CA 1
ATOM 3162 C C . LEU A 1 385 ? -2.072 -1.609 1.919 1.00 85.31 385 LEU A C 1
ATOM 3164 O O . LEU A 1 385 ? -2.958 -2.291 2.432 1.00 85.31 385 LEU A O 1
ATOM 3168 N N . GLN A 1 386 ? -1.785 -0.377 2.339 1.00 83.19 386 GLN A N 1
ATOM 3169 C CA . GLN A 1 386 ? -2.519 0.281 3.416 1.00 83.19 386 GLN A CA 1
ATOM 3170 C C . GLN A 1 386 ? -4.001 0.441 3.064 1.00 83.19 386 GLN A C 1
ATOM 3172 O O . GLN A 1 386 ? -4.860 0.179 3.905 1.00 83.19 386 GLN A O 1
ATOM 3177 N N . ASP A 1 387 ? -4.289 0.826 1.825 1.00 82.06 387 ASP A N 1
ATOM 3178 C CA . ASP A 1 387 ? -5.649 1.017 1.336 1.00 82.06 387 ASP A CA 1
ATOM 3179 C C . ASP A 1 387 ? -6.365 -0.331 1.181 1.00 82.06 387 ASP A C 1
ATOM 3181 O O . ASP A 1 387 ? -7.537 -0.456 1.527 1.00 82.06 387 ASP A O 1
ATOM 3185 N N . PHE A 1 388 ? -5.656 -1.394 0.788 1.00 87.81 388 PHE A N 1
ATOM 3186 C CA . PHE A 1 388 ? -6.243 -2.730 0.697 1.00 87.81 388 PHE A CA 1
ATOM 3187 C C . PHE A 1 388 ? -6.719 -3.281 2.052 1.00 87.81 388 PHE A C 1
ATOM 3189 O O . PHE A 1 388 ? -7.703 -4.019 2.096 1.00 87.81 388 PHE A O 1
ATOM 3196 N N . HIS A 1 389 ? -6.115 -2.862 3.174 1.00 87.94 389 HIS A N 1
ATOM 3197 C CA . HIS A 1 389 ? -6.617 -3.202 4.514 1.00 87.94 389 HIS A CA 1
ATOM 3198 C C . HIS A 1 389 ? -8.014 -2.624 4.819 1.00 87.94 389 HIS A C 1
ATOM 3200 O O . HIS A 1 389 ? -8.656 -3.070 5.774 1.00 87.94 389 HIS A O 1
ATOM 3206 N N . MET A 1 390 ? -8.511 -1.667 4.028 1.00 83.69 390 MET A N 1
ATOM 3207 C CA . MET A 1 390 ? -9.893 -1.181 4.123 1.00 83.69 390 MET A CA 1
ATOM 3208 C C . MET A 1 390 ? -10.902 -2.237 3.652 1.00 83.69 390 MET A C 1
ATOM 3210 O O . MET A 1 390 ? -12.036 -2.267 4.122 1.00 83.69 390 MET A O 1
ATOM 3214 N N . SER A 1 391 ? -10.500 -3.128 2.745 1.00 86.12 391 SER A N 1
ATOM 3215 C CA . SER A 1 391 ? -11.375 -4.151 2.178 1.00 86.12 391 SER A CA 1
ATOM 3216 C C . SER A 1 391 ? -11.330 -5.453 2.986 1.00 86.12 391 SER A C 1
ATOM 3218 O O . SER A 1 391 ? -10.244 -5.901 3.359 1.00 86.12 391 SER A O 1
ATOM 3220 N N . PRO A 1 392 ? -12.473 -6.134 3.199 1.00 88.81 392 PRO A N 1
ATOM 3221 C CA . PRO A 1 392 ? -12.491 -7.448 3.843 1.00 88.81 392 PRO A CA 1
ATOM 3222 C C . PRO A 1 392 ? -11.846 -8.544 2.980 1.00 88.81 392 PRO A C 1
ATOM 3224 O O . PRO A 1 392 ? -11.434 -9.573 3.516 1.00 88.81 392 PRO A O 1
ATOM 3227 N N . LYS A 1 393 ? -11.703 -8.313 1.664 1.00 89.94 393 LYS A N 1
ATOM 3228 C CA . LYS A 1 393 ? -11.113 -9.265 0.704 1.00 89.94 393 LYS A CA 1
ATOM 3229 C C . LYS A 1 393 ? -9.648 -9.598 0.997 1.00 89.94 393 LYS A C 1
ATOM 3231 O O . LYS A 1 393 ? -9.136 -10.614 0.544 1.00 89.94 393 LYS A O 1
ATOM 3236 N N . ILE A 1 394 ? -8.969 -8.790 1.815 1.00 90.88 394 ILE A N 1
ATOM 3237 C CA . ILE A 1 394 ? -7.602 -9.079 2.262 1.00 90.88 394 ILE A CA 1
ATOM 3238 C C . ILE A 1 394 ? -7.473 -10.417 3.004 1.00 90.88 394 ILE A C 1
ATOM 3240 O O . ILE A 1 394 ? -6.386 -10.985 3.057 1.00 90.88 394 ILE A O 1
ATOM 3244 N N . LEU A 1 395 ? -8.570 -10.928 3.574 1.00 91.31 395 LEU A N 1
ATOM 3245 C CA . LEU A 1 395 ? -8.597 -12.211 4.276 1.00 91.31 395 LEU A CA 1
ATOM 3246 C C . LEU A 1 395 ? -8.598 -13.425 3.347 1.00 91.31 395 LEU A C 1
ATOM 3248 O O . LEU A 1 395 ? -8.319 -14.528 3.814 1.00 91.31 395 LEU A O 1
ATOM 3252 N N . ASP A 1 396 ? -8.942 -13.240 2.075 1.00 91.75 396 ASP A N 1
ATOM 3253 C CA . ASP A 1 396 ? -9.117 -14.343 1.132 1.00 91.75 396 ASP A CA 1
ATOM 3254 C C . ASP A 1 396 ? -7.790 -14.725 0.451 1.00 91.75 396 ASP A C 1
ATOM 3256 O O . ASP A 1 396 ? -7.667 -15.807 -0.122 1.00 91.75 396 ASP A O 1
ATOM 3260 N N . TYR A 1 397 ? -6.761 -13.879 0.587 1.00 92.12 397 TYR A N 1
ATOM 3261 C CA . TYR A 1 397 ? -5.465 -14.044 -0.066 1.00 92.12 397 TYR A CA 1
ATOM 3262 C C . TYR A 1 397 ? -4.308 -14.248 0.923 1.00 92.12 397 TYR A C 1
ATOM 3264 O O . TYR A 1 397 ? -4.291 -13.654 2.004 1.00 92.12 397 TYR A O 1
ATOM 3272 N N . PRO A 1 398 ? -3.266 -15.020 0.551 1.00 91.62 398 PRO A N 1
ATOM 3273 C CA . PRO A 1 398 ? -2.063 -15.141 1.370 1.00 91.62 398 PRO A CA 1
ATOM 3274 C C . PRO A 1 398 ? -1.282 -13.826 1.432 1.00 91.62 398 PRO A C 1
ATOM 3276 O O . PRO A 1 398 ? -1.123 -13.127 0.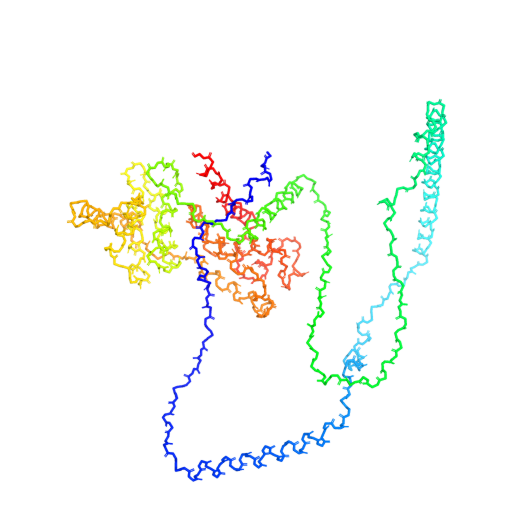428 1.00 91.62 398 PRO A O 1
ATOM 3279 N N . ALA A 1 399 ? -0.710 -13.530 2.599 1.00 91.50 399 ALA A N 1
ATOM 3280 C CA . ALA A 1 399 ? 0.016 -12.286 2.841 1.00 91.50 399 ALA A CA 1
ATOM 3281 C C . ALA A 1 399 ? 1.206 -12.058 1.884 1.00 91.50 399 ALA A C 1
ATOM 3283 O O . ALA A 1 399 ? 1.517 -10.913 1.551 1.00 91.50 399 ALA A O 1
ATOM 3284 N N . SER A 1 400 ? 1.854 -13.131 1.422 1.00 91.19 400 SER A N 1
ATOM 3285 C CA . SER A 1 400 ? 2.935 -13.080 0.433 1.00 91.19 400 SER A CA 1
ATOM 3286 C C . SER A 1 400 ? 2.444 -12.583 -0.931 1.00 91.19 400 SER A C 1
ATOM 3288 O O . SER A 1 400 ? 3.034 -11.662 -1.496 1.00 91.19 400 SER A O 1
ATOM 3290 N N . HIS A 1 401 ? 1.324 -13.118 -1.424 1.00 91.38 401 HIS A N 1
ATOM 3291 C CA . HIS A 1 401 ? 0.749 -12.759 -2.721 1.00 91.38 401 HIS A CA 1
ATOM 3292 C C . HIS A 1 401 ? 0.267 -11.312 -2.760 1.00 91.38 401 HIS A C 1
ATOM 3294 O O . HIS A 1 401 ? 0.580 -10.597 -3.710 1.00 91.38 401 HIS A O 1
ATOM 3300 N N . VAL A 1 402 ? -0.415 -10.854 -1.705 1.00 92.00 402 VAL A N 1
ATOM 3301 C CA . VAL A 1 402 ? -0.874 -9.460 -1.591 1.00 92.00 402 VAL A CA 1
ATOM 3302 C C . VAL A 1 402 ? 0.310 -8.495 -1.684 1.00 92.00 402 VAL A C 1
ATOM 3304 O O . VAL A 1 402 ? 0.268 -7.530 -2.443 1.00 92.00 402 VAL A O 1
ATOM 3307 N N . ALA A 1 403 ? 1.403 -8.782 -0.970 1.00 91.06 403 ALA A N 1
ATOM 3308 C CA . ALA A 1 403 ? 2.593 -7.937 -0.985 1.00 91.06 403 ALA A CA 1
ATOM 3309 C C . ALA A 1 403 ? 3.252 -7.851 -2.372 1.00 91.06 403 ALA A C 1
ATOM 3311 O O . ALA A 1 403 ? 3.617 -6.756 -2.800 1.00 91.06 403 ALA A O 1
ATOM 3312 N N . VAL A 1 404 ? 3.383 -8.979 -3.085 1.00 89.06 404 VAL A N 1
ATOM 3313 C CA . VAL A 1 404 ? 3.908 -8.983 -4.462 1.00 89.06 404 VAL A CA 1
ATOM 3314 C C . VAL A 1 404 ? 2.991 -8.184 -5.386 1.00 89.06 404 VAL A C 1
ATOM 3316 O O . VAL A 1 404 ? 3.482 -7.338 -6.127 1.00 89.06 404 VAL A O 1
ATOM 3319 N N . CYS A 1 405 ? 1.674 -8.396 -5.325 1.00 88.69 405 CYS A N 1
ATOM 3320 C CA . CYS A 1 405 ? 0.723 -7.749 -6.232 1.00 88.69 405 CYS A CA 1
ATOM 3321 C C . CYS A 1 405 ? 0.670 -6.228 -6.037 1.00 88.69 405 CYS A C 1
ATOM 3323 O O . CYS A 1 405 ? 0.691 -5.496 -7.022 1.00 88.69 405 CYS A O 1
ATOM 3325 N N . CYS A 1 406 ? 0.693 -5.729 -4.794 1.00 86.62 406 CYS A N 1
ATOM 3326 C CA . CYS A 1 406 ? 0.787 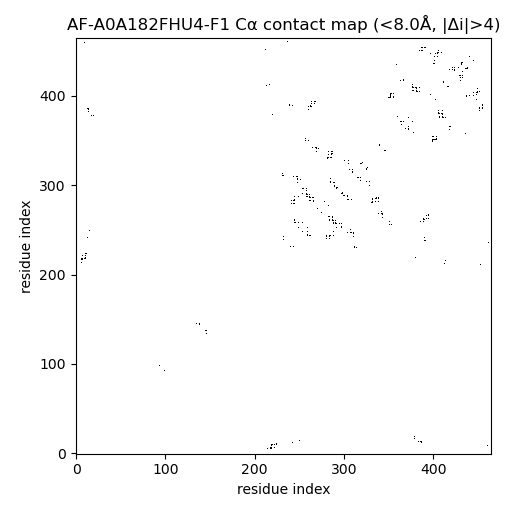-4.288 -4.528 1.00 86.62 406 CYS A CA 1
ATOM 3327 C C . CYS A 1 406 ? 2.056 -3.670 -5.133 1.00 86.62 406 CYS A C 1
ATOM 3329 O O . CYS A 1 406 ? 2.040 -2.534 -5.611 1.00 86.62 406 CYS A O 1
ATOM 3331 N N . LEU A 1 407 ? 3.164 -4.412 -5.112 1.00 85.00 407 LEU A N 1
ATOM 3332 C CA . LEU A 1 407 ? 4.425 -3.945 -5.661 1.00 85.00 407 LEU A CA 1
ATOM 3333 C C . LEU A 1 407 ? 4.437 -3.997 -7.192 1.00 85.00 407 LEU A C 1
ATOM 3335 O O . LEU A 1 407 ? 4.882 -3.041 -7.823 1.00 85.00 407 LEU A O 1
ATOM 3339 N N . VAL A 1 408 ? 3.919 -5.074 -7.790 1.00 83.88 408 VAL A N 1
ATOM 3340 C CA . VAL A 1 408 ? 3.754 -5.186 -9.245 1.00 83.88 408 VAL A CA 1
ATOM 3341 C C . VAL A 1 408 ? 2.867 -4.058 -9.755 1.00 83.88 408 VAL A C 1
ATOM 3343 O O . VAL A 1 408 ? 3.264 -3.365 -10.686 1.00 83.88 408 VAL A O 1
ATOM 3346 N N . LEU A 1 409 ? 1.736 -3.801 -9.094 1.00 80.06 409 LEU A N 1
ATOM 3347 C CA . LEU A 1 409 ? 0.847 -2.693 -9.429 1.00 80.06 409 LEU A CA 1
ATOM 3348 C C . LEU A 1 409 ? 1.587 -1.349 -9.376 1.00 80.06 409 LEU A C 1
ATOM 3350 O O . LEU A 1 409 ? 1.492 -0.564 -10.313 1.00 80.06 409 LEU A O 1
ATOM 3354 N N . ALA A 1 410 ? 2.394 -1.094 -8.340 1.00 77.75 410 ALA A N 1
ATOM 3355 C CA . ALA A 1 410 ? 3.205 0.123 -8.269 1.00 77.75 410 ALA A CA 1
ATOM 3356 C C . ALA A 1 410 ? 4.225 0.232 -9.418 1.00 77.75 410 ALA A C 1
ATOM 3358 O O . ALA A 1 410 ? 4.379 1.309 -9.996 1.00 77.75 410 ALA A O 1
ATOM 3359 N N . CYS A 1 411 ? 4.889 -0.866 -9.788 1.00 77.12 411 CYS A N 1
ATOM 3360 C CA . CYS A 1 411 ? 5.776 -0.898 -10.952 1.00 77.12 411 CYS A CA 1
ATOM 3361 C C . CYS A 1 411 ? 5.021 -0.608 -12.258 1.00 77.12 411 CYS A C 1
ATOM 3363 O O . CYS A 1 411 ? 5.481 0.195 -13.068 1.00 77.12 411 CYS A O 1
ATOM 3365 N N . GLU A 1 412 ? 3.836 -1.192 -12.449 1.00 74.75 412 GLU A N 1
ATOM 3366 C CA . GLU A 1 412 ? 3.002 -0.958 -13.632 1.00 74.75 412 GLU A CA 1
ATOM 3367 C C . GLU A 1 412 ? 2.513 0.492 -13.723 1.00 74.75 412 GLU A C 1
ATOM 3369 O O . GLU A 1 412 ? 2.555 1.089 -14.802 1.00 74.75 412 GLU A O 1
ATOM 3374 N N . VAL A 1 413 ? 2.124 1.093 -12.592 1.00 70.12 413 VAL A N 1
ATOM 3375 C CA . VAL A 1 413 ? 1.700 2.498 -12.517 1.00 70.12 413 VAL A CA 1
ATOM 3376 C C . VAL A 1 413 ? 2.825 3.429 -12.960 1.00 70.12 413 VAL A C 1
ATOM 3378 O O . VAL A 1 413 ? 2.596 4.315 -13.782 1.00 70.12 413 VAL A O 1
ATOM 3381 N N . TYR A 1 414 ? 4.061 3.207 -12.512 1.00 68.69 414 TYR A N 1
ATOM 3382 C CA . TYR A 1 414 ? 5.202 4.025 -12.944 1.00 68.69 414 TYR A CA 1
ATOM 3383 C C . TYR A 1 414 ? 5.831 3.577 -14.268 1.00 68.69 414 TYR A C 1
ATOM 3385 O O . TYR A 1 414 ? 6.662 4.295 -14.815 1.00 68.69 414 TYR A O 1
ATOM 3393 N N . GLY A 1 415 ? 5.403 2.442 -14.827 1.00 66.88 415 GLY A N 1
ATOM 3394 C CA . GLY A 1 415 ? 5.975 1.871 -16.046 1.00 66.88 415 GLY A CA 1
ATOM 3395 C C . GLY A 1 415 ? 7.410 1.368 -15.866 1.00 66.88 415 GLY A C 1
ATOM 3396 O O . GLY A 1 415 ? 8.162 1.344 -16.837 1.00 66.88 415 GLY A O 1
ATOM 3397 N N . THR A 1 416 ? 7.803 0.997 -14.645 1.00 67.75 416 THR A N 1
ATOM 3398 C CA . THR A 1 416 ? 9.153 0.509 -14.352 1.00 67.75 416 THR A CA 1
ATOM 3399 C C . THR A 1 416 ? 9.251 -0.977 -14.677 1.00 67.75 416 THR A C 1
ATOM 3401 O O . THR A 1 416 ? 8.469 -1.799 -14.196 1.00 67.75 416 THR A O 1
ATOM 3404 N N . VAL A 1 417 ? 10.219 -1.333 -15.519 1.00 68.88 417 VAL A N 1
ATOM 3405 C CA . VAL A 1 417 ? 10.521 -2.730 -15.844 1.00 68.88 417 VAL A CA 1
ATOM 3406 C C . VAL A 1 417 ? 11.587 -3.218 -14.875 1.00 68.88 417 VAL A C 1
ATOM 3408 O O . VAL A 1 417 ? 12.614 -2.565 -14.711 1.00 68.88 417 VAL A O 1
ATOM 3411 N N . VAL A 1 418 ? 11.344 -4.352 -14.215 1.00 71.56 418 VAL A N 1
ATOM 3412 C CA . VAL A 1 418 ? 12.325 -4.958 -13.307 1.00 71.56 418 VAL A CA 1
ATOM 3413 C C . VAL A 1 418 ? 13.485 -5.551 -14.128 1.00 71.56 418 VAL A C 1
ATOM 3415 O O . VAL A 1 418 ? 13.227 -6.420 -14.968 1.00 71.56 418 VAL A O 1
ATOM 3418 N N . PRO A 1 419 ? 14.743 -5.109 -13.912 1.00 63.19 419 PRO A N 1
ATOM 3419 C CA . PRO A 1 419 ? 15.920 -5.600 -14.625 1.00 63.19 419 PRO A CA 1
ATOM 3420 C C . PRO A 1 419 ? 16.110 -7.115 -14.462 1.00 63.19 419 PRO A C 1
ATOM 3422 O O . PRO A 1 419 ? 15.656 -7.689 -13.475 1.00 63.19 419 PRO A O 1
ATOM 3425 N N . LEU A 1 420 ? 16.831 -7.748 -15.402 1.00 55.66 420 LEU A N 1
ATOM 3426 C CA . LEU A 1 420 ? 17.186 -9.187 -15.422 1.00 55.66 420 LEU A CA 1
ATOM 3427 C C . LEU A 1 420 ? 16.040 -10.168 -15.740 1.00 55.66 420 LEU A C 1
ATOM 3429 O O . LEU A 1 420 ? 16.154 -11.365 -15.490 1.00 55.66 420 LEU A O 1
ATOM 3433 N N . THR A 1 421 ? 14.949 -9.688 -16.332 1.00 56.31 421 THR A N 1
ATOM 3434 C CA . THR A 1 421 ? 13.750 -10.500 -16.618 1.00 56.31 421 THR A CA 1
ATOM 3435 C C . THR A 1 421 ? 13.597 -10.863 -18.100 1.00 56.31 421 THR A C 1
ATOM 3437 O O . THR A 1 421 ? 12.674 -11.577 -18.474 1.00 56.31 421 THR A O 1
ATOM 3440 N N . GLU A 1 422 ? 14.547 -10.444 -18.941 1.00 46.84 422 GLU A N 1
ATOM 3441 C CA . GLU A 1 422 ? 14.516 -10.569 -20.408 1.00 46.84 422 GLU A CA 1
ATOM 3442 C C . GLU A 1 422 ? 14.719 -12.003 -20.942 1.00 46.84 422 GLU A C 1
ATOM 3444 O O . GLU A 1 422 ? 14.620 -12.233 -22.146 1.00 46.84 422 GLU A O 1
ATOM 3449 N N . HIS A 1 423 ? 15.015 -12.973 -20.071 1.00 44.53 423 HIS A N 1
ATOM 3450 C CA . HIS A 1 423 ? 15.292 -14.367 -20.446 1.00 44.53 423 HIS A CA 1
ATOM 3451 C C . HIS A 1 423 ? 14.247 -15.376 -19.956 1.00 44.53 423 HIS A C 1
ATOM 3453 O O . HIS A 1 423 ? 14.403 -16.567 -20.212 1.00 44.53 423 HIS A O 1
ATOM 3459 N N . ALA A 1 424 ? 13.196 -14.933 -19.260 1.00 43.44 424 ALA A N 1
ATOM 3460 C CA . ALA A 1 424 ? 12.070 -15.802 -18.946 1.00 43.44 424 ALA A CA 1
ATOM 3461 C C . ALA A 1 424 ? 11.125 -15.831 -20.155 1.00 43.44 424 ALA A C 1
ATOM 3463 O O . ALA A 1 424 ? 10.696 -14.781 -20.636 1.00 43.44 424 ALA A O 1
ATOM 3464 N N . ASP A 1 425 ? 10.828 -17.027 -20.662 1.00 41.75 425 ASP A N 1
ATOM 3465 C CA . ASP A 1 425 ? 9.834 -17.246 -21.712 1.00 41.75 425 ASP A CA 1
ATOM 3466 C C . ASP A 1 425 ? 8.550 -16.452 -21.414 1.00 41.75 425 ASP A C 1
ATOM 3468 O O . ASP A 1 425 ? 8.148 -16.330 -20.256 1.00 41.75 425 ASP A O 1
ATOM 3472 N N . SER A 1 426 ? 7.896 -15.920 -22.455 1.00 49.88 426 SER A N 1
ATOM 3473 C CA . SER A 1 426 ? 6.808 -14.915 -22.420 1.00 49.88 426 SER A CA 1
ATOM 3474 C C . SER A 1 426 ? 5.557 -15.226 -21.566 1.00 49.88 426 SER A C 1
ATOM 3476 O O . SER A 1 426 ? 4.564 -14.504 -21.657 1.00 49.88 426 SER A O 1
ATOM 3478 N N . SER A 1 427 ? 5.563 -16.280 -20.754 1.00 49.78 427 SER A N 1
ATOM 3479 C CA . SER A 1 427 ? 4.500 -16.658 -19.824 1.00 49.78 427 SER A CA 1
ATOM 3480 C C . SER A 1 427 ? 4.814 -16.363 -18.352 1.00 49.78 427 SER A C 1
ATOM 3482 O O . SER A 1 427 ? 3.871 -16.300 -17.560 1.00 49.78 427 SER A O 1
ATOM 3484 N N . ASP A 1 428 ? 6.083 -16.213 -17.957 1.00 55.34 428 ASP A N 1
ATOM 3485 C CA . ASP A 1 428 ? 6.449 -16.124 -16.540 1.00 55.34 428 ASP A CA 1
ATOM 3486 C C . ASP A 1 428 ? 6.812 -14.695 -16.130 1.00 55.34 428 ASP A C 1
ATOM 3488 O O . ASP A 1 428 ? 7.825 -14.124 -16.527 1.00 55.34 428 ASP A O 1
ATOM 3492 N N . ASN A 1 429 ? 5.954 -14.110 -15.293 1.00 62.81 429 ASN A N 1
ATOM 3493 C CA . ASN A 1 429 ? 6.197 -12.799 -14.713 1.00 62.81 429 ASN A CA 1
ATOM 3494 C C . ASN A 1 429 ? 7.437 -12.823 -13.809 1.00 62.81 429 ASN A C 1
ATOM 3496 O O . ASN A 1 429 ? 7.746 -13.825 -13.157 1.00 62.81 429 ASN A O 1
ATOM 3500 N N . TRP A 1 430 ? 8.117 -11.679 -13.715 1.00 68.31 430 TRP A N 1
ATOM 3501 C CA . TRP A 1 430 ? 9.391 -11.552 -13.009 1.00 68.31 430 TRP A CA 1
ATOM 3502 C C . TRP A 1 430 ? 9.348 -12.055 -11.567 1.00 68.31 430 TRP A C 1
ATOM 3504 O O . TRP A 1 430 ? 10.329 -12.614 -11.100 1.00 68.31 430 TRP A O 1
ATOM 3514 N N . TYR A 1 431 ? 8.218 -11.936 -10.872 1.00 68.88 431 TYR A N 1
ATOM 3515 C CA . TYR A 1 431 ? 8.046 -12.398 -9.493 1.00 68.88 431 TYR A CA 1
ATOM 3516 C C . TYR A 1 431 ? 7.991 -13.930 -9.333 1.00 68.88 431 TYR A C 1
ATOM 3518 O O . TYR A 1 431 ? 8.256 -14.440 -8.242 1.00 68.88 431 TYR A O 1
ATOM 3526 N N . LYS A 1 432 ? 7.681 -14.664 -10.409 1.00 60.69 432 LYS A N 1
ATOM 3527 C CA . LYS A 1 432 ? 7.721 -16.132 -10.463 1.00 60.69 432 LYS A CA 1
ATOM 3528 C C . LYS A 1 432 ? 9.128 -16.615 -10.824 1.00 60.69 432 LYS A C 1
ATOM 3530 O O . LYS A 1 432 ? 9.640 -17.537 -10.198 1.00 60.69 432 LYS A O 1
ATOM 3535 N N . ALA A 1 433 ? 9.787 -15.914 -11.750 1.00 50.94 433 ALA A N 1
ATOM 3536 C CA . ALA A 1 433 ? 11.180 -16.163 -12.131 1.00 50.94 433 ALA A CA 1
ATOM 3537 C C . ALA A 1 433 ? 12.196 -15.795 -11.025 1.00 50.94 433 ALA A C 1
ATOM 3539 O O . ALA A 1 433 ? 13.228 -16.443 -10.890 1.00 50.94 433 ALA A O 1
ATOM 3540 N N . SER A 1 434 ? 11.901 -14.782 -10.202 1.00 52.16 434 SER A N 1
ATOM 3541 C CA . SER A 1 434 ? 12.785 -14.277 -9.133 1.00 52.16 434 SER A CA 1
ATOM 3542 C C . SER A 1 434 ? 12.561 -14.916 -7.755 1.00 52.16 434 SER A C 1
ATOM 3544 O O . SER A 1 434 ? 13.053 -14.402 -6.752 1.00 52.16 434 SER A O 1
ATOM 3546 N N . VAL A 1 435 ? 11.878 -16.067 -7.685 1.00 60.12 435 VAL A N 1
ATOM 3547 C CA . VAL A 1 435 ? 11.771 -16.900 -6.464 1.00 60.12 435 VAL A CA 1
ATOM 3548 C C . VAL A 1 435 ? 10.970 -16.250 -5.313 1.00 60.12 435 VAL A C 1
ATOM 3550 O O . VAL A 1 435 ? 10.952 -16.765 -4.198 1.00 60.12 435 VAL A O 1
ATOM 3553 N N . PHE A 1 436 ? 10.256 -15.140 -5.544 1.00 67.75 436 PHE A N 1
ATOM 3554 C CA . PHE A 1 436 ? 9.508 -14.461 -4.474 1.00 67.75 436 PHE A CA 1
ATOM 3555 C C . PHE A 1 436 ? 8.216 -15.181 -4.075 1.00 67.75 436 PHE A C 1
ATOM 3557 O O . PHE A 1 436 ? 7.904 -15.236 -2.883 1.00 67.75 436 PHE A O 1
ATOM 3564 N N . CYS A 1 437 ? 7.469 -15.704 -5.054 1.00 69.50 437 CYS A N 1
ATOM 3565 C CA . CYS A 1 437 ? 6.265 -16.521 -4.859 1.00 69.50 437 CYS A CA 1
ATOM 3566 C C . CYS A 1 437 ? 6.117 -17.516 -6.025 1.00 69.50 437 CYS A C 1
ATOM 3568 O O . CYS A 1 437 ? 5.580 -17.138 -7.069 1.00 69.50 437 CYS A O 1
ATOM 3570 N N . PRO A 1 438 ? 6.572 -18.774 -5.879 1.00 70.56 438 PRO A N 1
ATOM 3571 C CA . PRO A 1 438 ? 6.409 -19.788 -6.924 1.00 70.56 438 PRO A CA 1
ATOM 3572 C C . PRO A 1 438 ? 4.945 -20.221 -7.108 1.00 70.56 438 PRO A C 1
ATOM 3574 O O . PRO A 1 438 ? 4.561 -20.620 -8.205 1.00 70.56 438 PRO A O 1
ATOM 3577 N N . ASP A 1 439 ? 4.125 -20.081 -6.063 1.00 79.75 439 ASP A N 1
ATOM 3578 C CA . ASP A 1 439 ? 2.731 -20.540 -6.028 1.00 79.75 439 ASP A CA 1
ATOM 3579 C C . ASP A 1 439 ? 1.744 -19.568 -6.703 1.00 79.75 439 ASP A C 1
ATOM 3581 O O . ASP A 1 439 ? 0.566 -19.888 -6.875 1.00 79.75 439 ASP A O 1
ATOM 3585 N N . LEU A 1 440 ? 2.203 -18.375 -7.101 1.00 80.69 440 LEU A N 1
ATOM 3586 C CA . LEU A 1 440 ? 1.338 -17.342 -7.667 1.00 80.69 440 LEU A CA 1
ATOM 3587 C C . LEU A 1 440 ? 1.017 -17.639 -9.135 1.00 80.69 440 LEU A C 1
ATOM 3589 O O . LEU A 1 440 ? 1.836 -17.419 -10.033 1.00 80.69 440 LEU A O 1
ATOM 3593 N N . THR A 1 441 ? -0.208 -18.096 -9.389 1.00 82.50 441 THR A N 1
ATOM 3594 C CA . THR A 1 441 ? -0.735 -18.226 -10.750 1.00 82.50 441 THR A CA 1
ATOM 3595 C C . THR A 1 441 ? -1.090 -16.855 -11.328 1.00 82.50 441 THR A C 1
ATOM 3597 O O . THR A 1 441 ? -1.324 -15.879 -10.611 1.00 82.50 441 THR A O 1
ATOM 3600 N N . ARG A 1 442 ? -1.123 -16.764 -12.662 1.00 78.25 442 ARG A N 1
ATOM 3601 C CA . ARG A 1 442 ? -1.439 -15.510 -13.355 1.00 78.25 442 ARG A CA 1
ATOM 3602 C C . ARG A 1 442 ? -2.863 -15.032 -13.064 1.00 78.25 442 ARG A C 1
ATOM 3604 O O . ARG A 1 442 ? -3.070 -13.832 -12.965 1.00 78.25 442 ARG A O 1
ATOM 3611 N N . ASP A 1 443 ? -3.809 -15.954 -12.920 1.00 81.50 443 ASP A N 1
ATOM 3612 C CA . ASP A 1 443 ? -5.218 -15.621 -12.692 1.00 81.50 443 ASP A CA 1
ATOM 3613 C C . ASP A 1 443 ? -5.416 -15.033 -11.288 1.00 81.50 443 ASP A C 1
ATOM 3615 O O . ASP A 1 443 ? -5.912 -13.919 -11.166 1.00 81.50 443 ASP A O 1
ATOM 3619 N N . VAL A 1 444 ? -4.854 -15.676 -10.255 1.00 85.62 444 VAL A N 1
ATOM 3620 C CA . VAL A 1 444 ? -4.891 -15.168 -8.869 1.00 85.62 444 VAL A CA 1
ATOM 3621 C C . VAL A 1 444 ? -4.216 -13.798 -8.747 1.00 85.62 444 VAL A C 1
ATOM 3623 O O . VAL A 1 444 ? -4.673 -12.941 -7.997 1.00 85.62 444 VAL A O 1
ATOM 3626 N N . HIS A 1 445 ? -3.136 -13.555 -9.496 1.00 84.88 445 HIS A N 1
ATOM 3627 C CA . HIS A 1 445 ? -2.510 -12.233 -9.555 1.00 84.88 445 HIS A CA 1
ATOM 3628 C C . HIS A 1 445 ? -3.477 -11.152 -10.066 1.00 84.88 445 HIS A C 1
ATOM 3630 O O . HIS A 1 445 ? -3.537 -10.065 -9.492 1.00 84.88 445 HIS A O 1
ATOM 3636 N N . TRP A 1 446 ? -4.226 -11.433 -11.137 1.00 85.06 446 TRP A N 1
ATOM 3637 C CA . TRP A 1 446 ? -5.197 -10.480 -11.674 1.00 85.06 446 TRP A CA 1
ATOM 3638 C C . TRP A 1 446 ? -6.382 -10.275 -10.735 1.00 85.06 446 TRP A C 1
ATOM 3640 O O . TRP A 1 446 ? -6.763 -9.125 -10.538 1.00 85.06 446 TRP A O 1
ATOM 3650 N N . ASP A 1 447 ? -6.884 -11.340 -10.109 1.00 87.38 447 ASP A N 1
ATOM 3651 C CA . ASP A 1 447 ? -7.977 -11.261 -9.133 1.00 87.38 447 ASP A CA 1
ATOM 3652 C C . ASP A 1 447 ? -7.598 -10.342 -7.955 1.00 87.38 447 ASP A C 1
ATOM 3654 O O . ASP A 1 447 ? -8.350 -9.439 -7.585 1.00 87.38 447 ASP A O 1
ATOM 3658 N N . ILE A 1 448 ? -6.376 -10.489 -7.421 1.00 88.62 448 ILE A N 1
ATOM 3659 C CA . ILE A 1 448 ? -5.864 -9.626 -6.344 1.00 88.62 448 ILE A CA 1
ATOM 3660 C C . ILE A 1 448 ? -5.736 -8.170 -6.812 1.00 88.62 448 ILE A C 1
ATOM 3662 O O . ILE A 1 448 ? -6.099 -7.254 -6.074 1.00 88.62 448 ILE A O 1
ATOM 3666 N N . ILE A 1 449 ? -5.210 -7.928 -8.017 1.00 85.12 449 ILE A N 1
ATOM 3667 C CA . ILE A 1 449 ? -5.072 -6.566 -8.555 1.00 85.12 449 ILE A CA 1
ATOM 3668 C C . ILE A 1 449 ? -6.441 -5.913 -8.751 1.00 85.12 449 ILE A C 1
ATOM 3670 O O . ILE A 1 449 ? -6.624 -4.763 -8.350 1.00 85.12 449 ILE A O 1
ATOM 3674 N N . GLU A 1 450 ? -7.403 -6.633 -9.329 1.00 84.56 450 GLU A N 1
ATOM 3675 C CA . GLU A 1 450 ? -8.775 -6.156 -9.502 1.00 84.56 450 GLU A CA 1
ATOM 3676 C C . GLU A 1 450 ? -9.400 -5.801 -8.151 1.00 84.56 450 GLU A C 1
ATOM 3678 O O . GLU A 1 450 ? -9.984 -4.726 -7.999 1.00 84.56 450 GLU A O 1
ATOM 3683 N N . ASP A 1 451 ? -9.200 -6.642 -7.138 1.00 86.00 451 ASP A N 1
ATOM 3684 C CA . ASP A 1 451 ? -9.701 -6.395 -5.794 1.00 86.00 451 ASP A CA 1
ATOM 3685 C C . ASP A 1 451 ? -9.058 -5.179 -5.122 1.00 86.00 451 ASP A C 1
ATOM 3687 O O . ASP A 1 451 ? -9.777 -4.396 -4.496 1.00 86.00 451 ASP A O 1
ATOM 3691 N N . ILE A 1 452 ? -7.747 -4.969 -5.281 1.00 83.19 452 ILE A N 1
ATOM 3692 C CA . ILE A 1 452 ? -7.057 -3.762 -4.799 1.00 83.19 452 ILE A CA 1
ATOM 3693 C C . ILE A 1 452 ? -7.629 -2.517 -5.486 1.00 83.19 452 ILE A C 1
ATOM 3695 O O . ILE A 1 452 ? -7.946 -1.532 -4.822 1.00 83.19 452 ILE A O 1
ATOM 3699 N N . ILE A 1 453 ? -7.822 -2.560 -6.805 1.00 79.50 453 ILE A N 1
ATOM 3700 C CA . ILE A 1 453 ? -8.366 -1.430 -7.569 1.00 79.50 453 ILE A CA 1
ATOM 3701 C C . ILE A 1 453 ? -9.829 -1.164 -7.200 1.00 79.50 453 ILE A C 1
ATOM 3703 O O . ILE A 1 453 ? -10.252 -0.009 -7.132 1.00 79.50 453 ILE A O 1
ATOM 3707 N N . SER A 1 454 ? -10.600 -2.215 -6.909 1.00 78.94 454 SER A N 1
ATOM 3708 C CA . SER A 1 454 ? -12.010 -2.100 -6.529 1.00 78.94 454 SER A CA 1
ATOM 3709 C C . SER A 1 454 ? -12.222 -1.251 -5.272 1.00 78.94 454 SER A C 1
ATOM 3711 O O . SER A 1 454 ? -13.264 -0.603 -5.155 1.00 78.94 454 SER A O 1
ATOM 3713 N N . VAL A 1 455 ? -11.222 -1.185 -4.380 1.00 75.38 455 VAL A N 1
ATOM 3714 C CA . VAL A 1 455 ? -11.238 -0.306 -3.200 1.00 75.38 455 VAL A CA 1
ATOM 3715 C C . VAL A 1 455 ? -11.411 1.147 -3.628 1.00 75.38 455 VAL A C 1
ATOM 3717 O O . VAL A 1 455 ? -12.329 1.811 -3.160 1.00 75.38 455 VAL A O 1
ATOM 3720 N N . TYR A 1 456 ? -10.620 1.601 -4.597 1.00 70.69 456 TYR A N 1
ATOM 3721 C CA . TYR A 1 456 ? -10.683 2.969 -5.114 1.00 70.69 456 TYR A CA 1
ATOM 3722 C C . TYR A 1 456 ? -11.985 3.260 -5.880 1.00 70.69 456 TYR A C 1
ATOM 3724 O O . TYR A 1 456 ? -12.440 4.400 -5.923 1.00 70.69 456 TYR A O 1
ATOM 3732 N N . GLY A 1 457 ? -12.624 2.237 -6.460 1.00 63.72 457 GLY A N 1
ATOM 3733 C CA . GLY A 1 457 ? -13.933 2.374 -7.109 1.00 63.72 457 GLY A CA 1
ATOM 3734 C C . GLY A 1 457 ? -15.105 2.506 -6.126 1.00 63.72 457 GLY A C 1
ATOM 3735 O O . GLY A 1 457 ? -16.047 3.258 -6.381 1.00 63.72 457 GLY A O 1
ATOM 3736 N N . ALA A 1 458 ? -15.057 1.796 -4.996 1.00 56.16 458 ALA A N 1
ATOM 3737 C CA . ALA A 1 458 ? -16.108 1.814 -3.975 1.00 56.16 458 ALA A CA 1
ATOM 3738 C C . ALA A 1 458 ? -16.152 3.125 -3.169 1.00 56.16 458 ALA A C 1
ATOM 3740 O O . ALA A 1 458 ? -17.189 3.470 -2.607 1.00 56.16 458 ALA A O 1
ATOM 3741 N N . GLU A 1 459 ? -15.056 3.881 -3.121 1.00 50.47 459 GLU A N 1
ATOM 3742 C CA . GLU A 1 459 ? -15.019 5.175 -2.431 1.00 50.47 459 GLU A CA 1
ATOM 3743 C C . GLU A 1 459 ? -15.697 6.303 -3.194 1.00 50.47 459 GLU A C 1
ATOM 3745 O O . GLU A 1 459 ? -16.343 7.150 -2.577 1.00 50.47 459 GLU A O 1
ATOM 3750 N N . ALA A 1 460 ? -15.646 6.272 -4.528 1.00 47.25 460 ALA A N 1
ATOM 3751 C CA . ALA A 1 460 ? -16.342 7.247 -5.367 1.00 47.25 460 ALA A CA 1
ATOM 3752 C C . ALA A 1 460 ? -17.851 7.308 -5.052 1.00 47.25 460 ALA A C 1
ATOM 3754 O O . ALA A 1 460 ? -18.481 8.351 -5.182 1.00 47.25 460 ALA A O 1
ATOM 3755 N N . THR A 1 461 ? -18.431 6.205 -4.566 1.00 45.38 461 THR A N 1
ATOM 3756 C CA . THR A 1 461 ? -19.845 6.132 -4.169 1.00 45.38 461 THR A CA 1
ATOM 3757 C C . THR A 1 461 ? -20.130 6.630 -2.747 1.00 45.38 461 THR A C 1
ATOM 3759 O O . THR A 1 461 ? -21.295 6.865 -2.427 1.00 45.38 461 THR A O 1
ATOM 3762 N N . ILE A 1 462 ? -19.110 6.792 -1.896 1.00 47.47 462 ILE A N 1
ATOM 3763 C CA . ILE A 1 462 ? -19.237 7.302 -0.516 1.00 47.47 462 ILE A CA 1
ATOM 3764 C C . ILE A 1 462 ? -19.251 8.842 -0.499 1.00 47.47 462 ILE A C 1
ATOM 3766 O O . ILE A 1 462 ? -19.851 9.441 0.393 1.00 47.47 462 ILE A O 1
ATOM 3770 N N . GLU A 1 463 ? -18.618 9.493 -1.480 1.00 41.31 463 GLU A N 1
ATOM 3771 C CA . GLU A 1 463 ? -18.529 10.960 -1.563 1.00 41.31 463 GLU A CA 1
ATOM 3772 C C . GLU A 1 463 ? -19.667 11.616 -2.369 1.00 41.31 463 GLU A C 1
ATOM 3774 O O . GLU A 1 463 ? -19.957 12.792 -2.156 1.00 41.31 463 GLU A O 1
ATOM 3779 N N . GLU A 1 464 ? -20.344 10.876 -3.256 1.00 35.44 464 GLU A N 1
ATOM 3780 C CA . GLU A 1 464 ? -21.378 11.403 -4.169 1.00 35.44 464 GLU A CA 1
ATOM 3781 C C . GLU A 1 464 ? -22.792 11.565 -3.557 1.00 35.44 464 GLU A C 1
ATOM 3783 O O . GLU A 1 464 ? -23.735 11.910 -4.274 1.00 35.44 464 GLU A O 1
ATOM 3788 N N . LYS A 1 465 ? -22.974 11.356 -2.247 1.00 31.44 465 LYS A N 1
ATOM 3789 C CA . LYS A 1 465 ? -24.247 11.588 -1.534 1.00 31.44 465 LYS A CA 1
ATOM 3790 C C . LYS A 1 465 ? -24.043 12.304 -0.204 1.00 31.44 465 LYS A C 1
ATOM 3792 O O . LYS A 1 465 ? -24.990 13.014 0.190 1.00 31.44 465 LYS A O 1
#

InterPro domains:
  IPR006671 Cyclin, N-terminal [PF00134] (204-347)
  IPR013763 Cyclin-like domain [SM00385] (243-327)
  IPR013763 Cyclin-like domain [SM00385] (358-445)
  IPR019192 Large ribosomal subunit protein mL40 [PF09812] (27-187)
  IPR036915 Cyclin-like superfamily [SSF47954] (239-349)
  IPR036915 Cyclin-like superfamily [SSF47954] (350-458)
  IPR039145 Large ribosomal subunit protein mL40, metazoa/plants [PTHR13359] (17-188)
  IPR048053 Cyclin-Q, second cyclin box [cd20535] (351-456)
  IPR048055 Cyclin-Q, first cyclin box [cd20534] (242-346)

Secondary structure (DSSP, 8-state):
---TTSGGG---S--------------------------HHHHHHHHHHHHHHHHHHHHHHHHHTTSPPP-TTTSPPHHHHHTHHHH--------HHHHHHHHHHHHHHHHHHHHHHHHHHHHHHHHHHHHHHHHHHHHHH-HHHHHHHHS--TTS-----------PPPTT-----S---------------PPPS--SHHHHHHHHHHHHHHHHHHHHH----------TTT---TTHHHHHHHHHHHHTT--HHHHHHHHHHHHHHHHHS-TTSS-HHHHHHHHHHHHHHHTT----HHHHHHHHHHHHSTTSPPPPSSHHHHHHHHHHHHHHHHHHHHTTT---PPPHHHHHHHHHHHHHHHH-HHHHHHSTHHHHHHHHHHHHTTSGGGGSS-HHHHHHHHHHHHHHHHTPPPTT-TTS-TT--HHHHTTS-TT--HHHHHHHHHHHHHHHHHHHHHH--

Radius of gyration: 35.02 Å; Cα contacts (8 Å, |Δi|>4): 267; chains: 1; bounding box: 82×58×94 Å

Nearest PDB structures (foldseek):
  6z45-assembly1_B  TM=9.055E-01  e=2.902E-09  Homo sapiens
  2ivx-assembly2_B  TM=9.134E-01  e=7.425E-09  Homo sapiens
  3blh-assembly1_B  TM=9.121E-01  e=6.759E-09  Homo sapiens
  3tni-assembly1_B  TM=9.082E-01  e=1.813E-08  Homo sapiens
  4or5-assembly1_B  TM=9.127E-01  e=2.291E-07  Homo sapiens

Solvent-accessible surface area (backbone atoms only — not comparable to full-atom values): 28704 Å² total; per-residue (Å²): 132,85,63,85,81,66,56,85,73,57,57,75,88,67,90,60,77,82,79,62,89,74,82,73,78,86,77,87,71,74,82,80,72,81,79,74,88,70,62,71,69,60,54,53,54,51,50,51,54,48,50,57,49,51,53,55,48,49,59,50,50,64,64,53,68,76,57,82,77,80,66,70,88,78,54,76,59,65,68,59,65,74,40,42,75,78,69,54,78,79,77,80,82,78,50,74,68,59,53,52,54,48,54,52,50,51,54,52,49,53,51,53,53,49,52,53,51,51,52,50,50,56,49,49,54,51,51,50,54,50,50,52,52,52,48,54,54,40,41,73,76,35,60,70,60,39,56,60,70,67,56,80,62,76,88,78,58,92,78,85,86,85,76,89,76,88,76,78,85,68,85,88,68,79,76,76,84,79,77,77,76,84,78,75,78,81,78,78,80,79,76,82,78,77,84,86,80,69,80,66,64,58,51,53,50,49,52,49,50,52,52,50,31,48,51,50,40,56,32,70,66,60,78,85,70,80,86,77,80,74,62,64,80,82,57,88,58,94,62,50,43,52,52,48,39,54,53,41,34,55,76,69,67,55,56,70,71,35,47,51,46,13,41,51,51,44,44,54,45,57,71,79,41,71,73,87,84,54,65,54,58,58,52,29,53,25,26,44,56,52,23,22,62,77,68,71,43,96,70,54,69,68,57,54,52,53,45,47,51,49,57,59,42,70,92,58,80,80,86,60,97,44,73,67,50,53,49,54,50,53,48,37,58,55,46,43,56,48,51,38,57,74,48,70,68,68,79,86,73,81,52,30,68,64,47,33,53,55,51,52,51,54,46,28,70,70,64,30,69,68,58,43,70,72,42,69,41,66,65,48,16,52,46,50,49,60,54,34,54,64,43,67,68,59,77,79,52,59,33,58,58,54,25,51,44,28,42,52,51,25,27,59,46,72,66,56,76,72,80,94,47,90,80,53,64,100,83,56,54,59,56,48,76,67,70,75,42,77,84,68,50,74,65,62,48,50,54,52,47,51,55,51,53,46,53,68,59,58,48,61,68,69,73,76,115